Protein AF-A0AA39NN92-F1 (afdb_monomer_lite)

Radius of gyration: 25.13 Å; chains: 1; bounding box: 68×54×66 Å

Foldseek 3Di:
DCLVVQQPVPDLAGDLVCVVVVLVVLVVVQVVDALVVVVVCLVVLVRSLSVNLVVLLVCLPPPNLNNLQNLVVLLVVLCVQQVVFADPDPDDDHSVLLVCQVPPDDPPPVDPLVRLLVVLVPDDQVVLVVQLSNHLSSVVSSLLPHVQEAEDETDLCSCVRLDDPVSLSSLQSNLVSVLSSCLSVCSSSVNLASHQAYEYESHAADQEDSNQVSRPNHAEYYYHHDDDPPPPAREHDPPHAHALNHQEYAYERHEPEQHEVLNNCVNPLNHAYYHEYQYAPNARDPPDDPPDDLDDPVNVVVLCVVVVPPPPPPPDDDPPNARAHAAYADHHDQDDPPRPQQPADPLRDRVNLCQQQPPPDCDSSVCSRDPRSHDSDRHHHHAQHAYYHYEDDLSCLVVVLSVLLRRQQNYQEYAYAYEDPPPPPDPDDSDPVPSQAANCSNPRHNYYHYHYDPVCVVVVVVSVVSNDPPD

Secondary structure (DSSP, 8-state):
--GGGGB-TTT--B-GGGHHHHHHHHHHHHHHS-HHHHHHHHHHT-SHHHHHHHHHHHHHHHTTHHHHHHHHHHHHHHHHH-GGGS-TT--PPPHHHHS-----TT------HHHHHHHHHTS-HHHHHHHTTT-HHHHHHHHHHHSSEEEEE--TTHHHHH-SHHHHHHHHHHHHHHHHHHHHHHHHTT-GGG--EEEEESPPPPSS-TTTTT-TT--EEEEEPPPPTT--PEEPPTT-PPPTT--EEEEESEE-TT--HHHHTTT-TT--EEEEES-BS-S----SS-TTSPPPHHHHHHHHHHTT-----TTSS------B-SEEEEE--S--SSS------TT---HHHHHHS--SS--GGGGGG-BTTB----PPB-TT--EEEEEE-GGGHHHHHHHHHHHTTT-SEEEEEEPP------------TT----GGG-TT--EEEEE--TTTHHHHHHHHHT-----

Organism: NCBI:txid153914

Sequence (471 aa):
MVGVQLLNDGDGLFDAARYPAFLESISQFETDLSFPTLIESYTTGTHPYFQLQASILSLSTVNGECFYGCMMDIIKSFKEKYPCALLSHASLPSAGSLSSSPSLSHIHNGLPFEVLERIFRMCCRDTLLTSCFVCHDWCLATCAFTHSYICLRMNADWQYWVGGLSGKQHANLYAFAVECAVSYMSHKWGFASWVMGVTFECWPSTPAPFFFKVFERVCKVVYHGKSCHLHSYLVIGYPHILPTSVVSLCIVRCSLRAYSIECMLALCRNIHSITLHSIYYGHVVPQMAPLAQAFTAADIAEWLSRWRIKITSPCGALELYTPSIKRLSIHVPDYSYDINSTASDAQGTPPLLLQLFPESSPSPAALYYLWNDKAFPVRLCLSAMQDLKLFLSAHLRSVLLCVVMHVGQHITVLHLVFHTFSSAPTPAPYMRHTDTLLLSGFVSLLDLQIEAPPCDIESVMLGCATWCSIA

Structure (mmCIF, N/CA/C/O backbone):
data_AF-A0AA39NN92-F1
#
_entry.id   AF-A0AA39NN92-F1
#
loop_
_atom_site.group_PDB
_atom_site.id
_atom_site.type_symbol
_atom_site.label_atom_id
_atom_site.label_alt_id
_atom_site.label_comp_id
_atom_site.label_asym_id
_atom_site.label_entity_id
_atom_site.label_seq_id
_atom_site.pdbx_PDB_ins_code
_atom_site.Cartn_x
_atom_site.Cartn_y
_atom_site.Cartn_z
_atom_site.occupancy
_atom_site.B_iso_or_equiv
_atom_site.auth_seq_id
_atom_site.auth_comp_id
_atom_site.auth_asym_id
_atom_site.auth_atom_id
_atom_site.pdbx_PDB_model_num
ATOM 1 N N . MET A 1 1 ? -5.310 26.167 10.346 1.00 49.06 1 MET A N 1
ATOM 2 C CA . MET A 1 1 ? -6.311 25.321 11.041 1.00 49.06 1 MET A CA 1
ATOM 3 C C . MET A 1 1 ? -7.454 24.965 10.082 1.00 49.06 1 MET A C 1
ATOM 5 O O . MET A 1 1 ? -8.584 25.364 10.303 1.00 49.06 1 MET A O 1
ATOM 9 N N . VAL A 1 2 ? -7.173 24.240 8.992 1.00 50.34 2 VAL A N 1
ATOM 10 C CA . VAL A 1 2 ? -8.190 23.900 7.966 1.00 50.34 2 VAL A CA 1
ATOM 11 C C . VAL A 1 2 ? -8.760 22.484 8.166 1.00 50.34 2 VAL A C 1
ATOM 13 O O . VAL A 1 2 ? -9.913 22.239 7.839 1.00 50.34 2 VAL A O 1
ATOM 16 N N . GLY A 1 3 ? -8.016 21.565 8.802 1.00 47.78 3 GLY A N 1
ATOM 17 C CA . GLY A 1 3 ? -8.457 20.176 9.035 1.00 47.78 3 GLY A CA 1
ATOM 18 C C . GLY A 1 3 ? -9.656 20.021 9.982 1.00 47.78 3 GLY A C 1
ATOM 19 O O . GLY A 1 3 ? -10.459 19.114 9.798 1.00 47.78 3 GLY A O 1
ATOM 20 N N . VAL A 1 4 ? -9.826 20.947 10.933 1.00 51.78 4 VAL A N 1
ATOM 21 C CA . VAL A 1 4 ? -11.003 21.013 11.828 1.00 51.78 4 VAL A CA 1
ATOM 22 C C . VAL A 1 4 ? -12.247 21.527 11.073 1.00 51.78 4 VAL A C 1
ATOM 24 O O . VAL A 1 4 ? -13.367 21.222 11.441 1.00 51.78 4 VAL A O 1
ATOM 27 N N . GLN A 1 5 ? -12.034 22.207 9.938 1.00 62.31 5 GLN A N 1
ATOM 28 C CA . GLN A 1 5 ? -13.011 22.753 8.978 1.00 62.31 5 GLN A CA 1
ATOM 29 C C . GLN A 1 5 ? -14.036 21.759 8.401 1.00 62.31 5 GLN A C 1
ATOM 31 O O . GLN A 1 5 ? -15.140 22.122 7.981 1.00 62.31 5 GLN A O 1
ATOM 36 N N . LEU A 1 6 ? -13.601 20.503 8.240 1.00 64.38 6 LEU A N 1
ATOM 37 C CA . LEU A 1 6 ? -14.307 19.489 7.448 1.00 64.38 6 LEU A CA 1
ATOM 38 C C . LEU A 1 6 ? -15.497 18.864 8.172 1.00 64.38 6 LEU A C 1
ATOM 40 O O . LEU A 1 6 ? -16.450 18.434 7.526 1.00 64.38 6 LEU A O 1
ATOM 44 N N . LEU A 1 7 ? -15.409 18.785 9.492 1.00 64.25 7 LEU A N 1
ATOM 45 C CA . LEU A 1 7 ? -16.462 18.286 10.357 1.00 64.25 7 LEU A CA 1
ATOM 46 C C . LEU A 1 7 ? -17.079 19.529 10.988 1.00 64.25 7 LEU A C 1
ATOM 48 O O . LEU A 1 7 ? -16.365 20.280 11.643 1.00 64.25 7 LEU A O 1
ATOM 52 N N . ASN A 1 8 ? -18.364 19.800 10.749 1.00 60.81 8 ASN A N 1
ATOM 53 C CA . ASN A 1 8 ? -19.002 20.947 11.401 1.00 60.81 8 ASN A CA 1
ATOM 54 C C . ASN A 1 8 ? -18.850 20.815 12.924 1.00 60.81 8 ASN A C 1
ATOM 56 O O . ASN A 1 8 ? -19.106 19.732 13.459 1.00 60.81 8 ASN A O 1
ATOM 60 N N . ASP A 1 9 ? -18.426 21.904 13.577 1.00 58.59 9 ASP A N 1
ATOM 61 C CA . ASP A 1 9 ? -18.128 21.987 15.010 1.00 58.59 9 ASP A CA 1
ATOM 62 C C . ASP A 1 9 ? -19.302 21.442 15.852 1.00 58.59 9 ASP A C 1
ATOM 64 O O . ASP A 1 9 ? -20.235 22.167 16.185 1.00 58.59 9 ASP A O 1
ATOM 68 N N . GLY A 1 10 ? -19.267 20.145 16.177 1.00 59.09 10 GLY A N 1
ATOM 69 C CA . GLY A 1 10 ? -20.198 19.470 17.091 1.00 59.09 10 GLY A CA 1
ATOM 70 C C . GLY A 1 10 ? -21.185 18.471 16.470 1.00 59.09 10 GLY A C 1
ATOM 71 O O . GLY A 1 10 ? -21.490 17.474 17.120 1.00 59.09 10 GLY A O 1
ATOM 72 N N . ASP A 1 11 ? -21.631 18.660 15.225 1.00 64.38 11 ASP A N 1
ATOM 73 C CA . ASP A 1 11 ? -22.775 17.891 14.681 1.00 64.38 11 ASP A CA 1
ATOM 74 C C . ASP A 1 11 ? -22.378 16.633 13.886 1.00 64.38 11 ASP A C 1
ATOM 76 O O . ASP A 1 11 ? -23.231 15.836 13.486 1.00 64.38 11 ASP A O 1
ATOM 80 N N . GLY A 1 12 ? -21.082 16.448 13.610 1.00 67.06 12 GLY A N 1
ATOM 81 C CA . GLY A 1 12 ? -20.567 15.291 12.862 1.00 67.06 12 GLY A CA 1
ATOM 82 C C . GLY A 1 12 ? -20.985 15.248 11.384 1.00 67.06 12 GLY A C 1
ATOM 83 O O . GLY A 1 12 ? -20.759 14.243 10.714 1.00 67.06 12 GLY A O 1
ATOM 84 N N . LEU A 1 13 ? -21.583 16.320 10.860 1.00 76.88 13 LEU A N 1
ATOM 85 C CA . LEU A 1 13 ? -22.054 16.387 9.480 1.00 76.88 13 LEU A CA 1
ATOM 86 C C . LEU A 1 13 ? -20.870 16.610 8.528 1.00 76.88 13 LEU A C 1
ATOM 88 O O . LEU A 1 13 ? -20.109 17.568 8.694 1.00 76.88 13 LEU A O 1
ATOM 92 N N . PHE A 1 14 ? -20.719 15.727 7.539 1.00 81.12 14 PHE A N 1
ATOM 93 C CA . PHE A 1 14 ? -19.685 15.835 6.511 1.00 81.12 14 PHE A CA 1
ATOM 94 C C . PHE A 1 14 ? -20.268 16.403 5.216 1.00 81.12 14 PHE A C 1
ATOM 96 O O . PHE A 1 14 ? -21.215 15.853 4.657 1.00 81.12 14 PHE A O 1
ATOM 103 N N . ASP A 1 15 ? -19.661 17.475 4.712 1.00 80.12 15 ASP A N 1
ATOM 104 C CA . ASP A 1 15 ? -20.030 18.089 3.440 1.00 80.12 15 ASP A CA 1
ATOM 105 C C . ASP A 1 15 ? -19.076 17.636 2.326 1.00 80.12 15 ASP A C 1
ATOM 107 O O . ASP A 1 15 ? -17.914 18.048 2.261 1.00 80.12 15 ASP A O 1
ATOM 111 N N . ALA A 1 16 ? -19.583 16.803 1.412 1.00 79.75 16 ALA A N 1
ATOM 112 C CA . ALA A 1 16 ? -18.829 16.313 0.261 1.00 79.75 16 ALA A CA 1
ATOM 113 C C . ALA A 1 16 ? -18.278 17.443 -0.628 1.00 79.75 16 ALA A C 1
ATOM 115 O O . ALA A 1 16 ? -17.234 17.260 -1.258 1.00 79.75 16 ALA A O 1
ATOM 116 N N . ALA A 1 17 ? -18.920 18.617 -0.653 1.00 83.62 17 ALA A N 1
ATOM 117 C CA . ALA A 1 17 ? -18.439 19.770 -1.409 1.00 83.62 17 ALA A CA 1
ATOM 118 C C . ALA A 1 17 ? -17.145 20.369 -0.829 1.00 83.62 17 ALA A C 1
ATOM 120 O O . ALA A 1 17 ? -16.405 21.034 -1.552 1.00 83.62 17 ALA A O 1
ATOM 121 N N . ARG A 1 18 ? -16.827 20.105 0.448 1.00 83.25 18 ARG A N 1
ATOM 122 C CA . ARG A 1 18 ? -15.589 20.569 1.101 1.00 83.25 18 ARG A CA 1
ATOM 123 C C . ARG A 1 18 ? -14.392 19.653 0.861 1.00 83.25 18 ARG A C 1
ATOM 125 O O . ARG A 1 18 ? -13.257 20.067 1.090 1.00 83.25 18 ARG A O 1
ATOM 132 N N . TYR A 1 19 ? -14.615 18.428 0.382 1.00 84.31 19 TYR A N 1
ATOM 133 C CA . TYR A 1 19 ? -13.536 17.468 0.139 1.00 84.31 19 TYR A CA 1
ATOM 134 C C . TYR A 1 19 ? -12.464 17.984 -0.844 1.00 84.31 19 TYR A C 1
ATOM 136 O O . TYR A 1 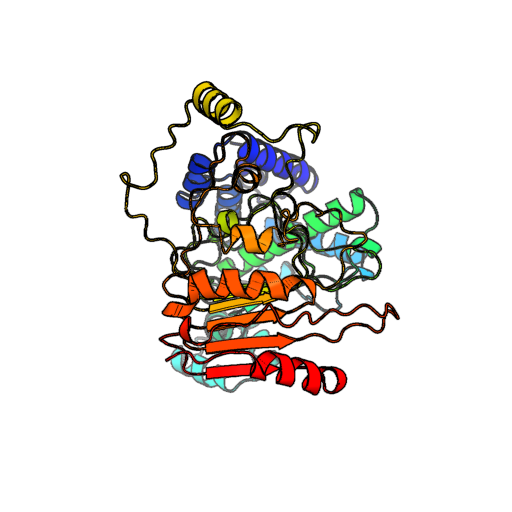19 ? -11.283 17.885 -0.510 1.00 84.31 19 TYR A O 1
ATOM 144 N N . PRO A 1 20 ? -12.807 18.594 -2.001 1.00 84.88 20 PRO A N 1
ATOM 145 C CA . PRO A 1 20 ? -11.801 19.166 -2.898 1.00 84.88 20 PRO A CA 1
ATOM 146 C C . PRO A 1 20 ? -10.953 20.258 -2.235 1.00 84.88 20 PRO A C 1
ATOM 148 O O . PRO A 1 20 ? -9.733 20.224 -2.354 1.00 84.88 20 PRO A O 1
ATOM 151 N N . ALA A 1 21 ? -11.579 21.170 -1.482 1.00 86.25 21 ALA A N 1
ATOM 152 C CA . ALA A 1 21 ? -10.875 22.237 -0.767 1.00 86.25 21 ALA A CA 1
ATOM 153 C C . ALA A 1 21 ? -9.929 21.682 0.313 1.00 86.25 21 ALA A C 1
ATOM 155 O O . ALA A 1 21 ? -8.838 22.206 0.531 1.00 86.25 21 ALA A O 1
ATOM 156 N N . PHE A 1 22 ? -10.311 20.586 0.972 1.00 85.81 22 PHE A N 1
ATOM 157 C CA . PHE A 1 22 ? -9.426 19.894 1.904 1.00 85.81 22 PHE A CA 1
ATOM 158 C C . PHE A 1 22 ? -8.219 19.256 1.214 1.00 85.81 22 PHE A C 1
ATOM 160 O O . PHE A 1 22 ? -7.100 19.404 1.703 1.00 85.81 22 PHE A O 1
ATOM 167 N N . LEU A 1 23 ? -8.424 18.571 0.084 1.00 85.25 23 LEU A N 1
ATOM 168 C CA . LEU A 1 23 ? -7.316 18.010 -0.691 1.00 85.25 23 LEU A CA 1
ATOM 169 C C . LEU A 1 23 ? -6.362 19.103 -1.180 1.00 85.25 23 LEU A C 1
ATOM 171 O O . LEU A 1 23 ? -5.149 18.923 -1.113 1.00 85.25 23 LEU A O 1
ATOM 175 N N . GLU A 1 24 ? -6.899 20.236 -1.630 1.00 86.19 24 GLU A N 1
ATOM 176 C CA . GLU A 1 24 ? -6.107 21.401 -2.024 1.00 86.19 24 GLU A CA 1
ATOM 177 C C . GLU A 1 24 ? -5.302 21.951 -0.841 1.00 86.19 24 GLU A C 1
ATOM 179 O O . GLU A 1 24 ? -4.100 22.169 -0.968 1.00 86.19 24 GLU A O 1
ATOM 184 N N . SER A 1 25 ? -5.915 22.067 0.342 1.00 86.75 25 SER A N 1
ATOM 185 C CA . SER A 1 25 ? -5.213 22.492 1.558 1.00 86.75 25 SER A CA 1
ATOM 186 C C . SER A 1 25 ? -4.107 21.522 1.986 1.00 86.75 25 SER A C 1
ATOM 188 O O . SER A 1 25 ? -3.080 21.987 2.480 1.00 86.75 25 SER A O 1
ATOM 190 N N . ILE A 1 26 ? -4.298 20.205 1.835 1.00 87.00 26 ILE A N 1
ATOM 191 C CA . ILE A 1 26 ? -3.236 19.217 2.083 1.00 87.00 26 ILE A CA 1
ATOM 192 C C . ILE A 1 26 ? -2.112 19.406 1.072 1.00 87.00 26 ILE A C 1
ATOM 194 O O . ILE A 1 26 ? -0.960 19.535 1.473 1.00 87.00 26 ILE A O 1
ATOM 198 N N . SER A 1 27 ? -2.450 19.474 -0.217 1.00 84.31 27 SER A N 1
ATOM 199 C CA . SER A 1 27 ? -1.458 19.647 -1.274 1.00 84.31 27 SER A CA 1
ATOM 200 C C . SER A 1 27 ? -0.635 20.912 -1.051 1.00 84.31 27 SER A C 1
ATOM 202 O O . SER A 1 27 ? 0.581 20.863 -1.189 1.00 84.31 27 SER A O 1
ATOM 204 N N . GLN A 1 28 ? -1.275 22.022 -0.672 1.00 85.06 28 GLN A N 1
ATOM 205 C CA . GLN A 1 28 ? -0.596 23.278 -0.367 1.00 85.06 28 GLN A CA 1
ATOM 206 C C . GLN A 1 28 ? 0.326 23.143 0.854 1.00 85.06 28 GLN A C 1
ATOM 208 O O . GLN A 1 28 ? 1.486 23.543 0.809 1.00 85.06 28 GLN A O 1
ATOM 213 N N . PHE A 1 29 ? -0.155 22.513 1.930 1.00 86.62 29 PHE A N 1
ATOM 214 C CA . PHE A 1 29 ? 0.660 22.241 3.114 1.00 86.62 29 PHE A CA 1
ATOM 215 C C . PHE A 1 29 ? 1.912 21.415 2.768 1.00 86.62 29 PHE A C 1
ATOM 217 O O . PHE A 1 29 ? 3.012 21.730 3.211 1.00 86.62 29 PHE A O 1
ATOM 224 N N . GLU A 1 30 ? 1.775 20.381 1.941 1.00 82.25 30 GLU A N 1
ATOM 225 C CA . GLU A 1 30 ? 2.878 19.500 1.537 1.00 82.25 30 GLU A CA 1
ATOM 226 C C . GLU A 1 30 ? 3.852 20.159 0.542 1.00 82.25 30 GLU A C 1
ATOM 228 O O . GLU A 1 30 ? 5.046 19.825 0.517 1.00 82.25 30 GLU A O 1
ATOM 233 N N . THR A 1 31 ? 3.372 21.098 -0.281 1.00 80.19 31 THR A N 1
ATOM 234 C CA . THR A 1 31 ? 4.230 21.887 -1.177 1.00 80.19 31 THR A CA 1
ATOM 235 C C . THR A 1 31 ? 5.023 22.948 -0.431 1.00 80.19 31 THR A C 1
ATOM 237 O O . THR A 1 31 ? 6.182 23.167 -0.777 1.00 80.19 31 THR A O 1
ATOM 240 N N . ASP A 1 32 ? 4.434 23.554 0.602 1.00 81.19 32 ASP A N 1
ATOM 241 C CA . ASP A 1 32 ? 5.046 24.648 1.362 1.00 81.19 32 ASP A CA 1
ATOM 242 C C . ASP A 1 32 ? 6.120 24.152 2.347 1.00 81.19 32 ASP A C 1
ATOM 244 O O . ASP A 1 32 ? 7.002 24.911 2.754 1.00 81.19 32 ASP A O 1
ATOM 248 N N . LEU A 1 33 ? 6.073 22.872 2.735 1.00 74.06 33 LEU A N 1
ATOM 249 C CA . LEU A 1 33 ? 7.035 22.283 3.661 1.00 74.06 33 LEU A CA 1
ATOM 250 C C . LEU A 1 33 ? 8.271 21.692 2.971 1.00 74.06 33 LEU A C 1
ATOM 252 O O . LEU A 1 33 ? 8.202 20.949 1.984 1.00 74.06 33 LEU A O 1
ATOM 256 N N . SER A 1 34 ? 9.425 21.931 3.599 1.00 75.31 34 SER A N 1
ATOM 257 C CA . SER A 1 34 ? 10.638 21.153 3.342 1.00 75.31 34 SER A CA 1
ATOM 258 C C . SER A 1 34 ? 10.420 19.680 3.712 1.00 75.31 34 SER A C 1
ATOM 260 O O . SER A 1 34 ? 9.610 19.357 4.586 1.00 75.31 34 SER A O 1
ATOM 262 N N . PHE A 1 35 ? 11.162 18.763 3.083 1.00 70.94 35 PHE A N 1
ATOM 263 C CA . PHE A 1 35 ? 11.020 17.332 3.373 1.00 70.94 35 PHE A CA 1
ATOM 264 C C . PHE A 1 35 ? 11.295 16.972 4.851 1.00 70.94 35 PHE A C 1
ATOM 266 O O . PHE A 1 35 ? 10.488 16.239 5.423 1.00 70.94 35 PHE A O 1
ATOM 273 N N . PRO A 1 36 ? 12.338 17.506 5.525 1.00 74.69 36 PRO A N 1
ATOM 274 C CA . PRO A 1 36 ? 12.530 17.280 6.960 1.00 74.69 36 PRO A CA 1
ATOM 275 C C . PRO A 1 36 ? 11.333 17.718 7.813 1.00 74.69 36 PRO A C 1
ATOM 277 O O . PRO A 1 36 ? 10.887 16.959 8.671 1.00 74.69 36 PRO A O 1
ATOM 280 N N . THR A 1 37 ? 10.765 18.898 7.541 1.00 77.81 37 THR A N 1
ATOM 281 C CA . THR A 1 37 ? 9.592 19.406 8.273 1.00 77.81 37 THR A CA 1
ATOM 282 C C . THR A 1 37 ? 8.350 18.558 8.005 1.00 77.81 37 THR A C 1
ATOM 284 O O . THR A 1 37 ? 7.563 18.294 8.913 1.00 77.81 37 THR A O 1
ATOM 287 N N . LEU A 1 38 ? 8.186 18.068 6.774 1.00 80.12 38 LEU A N 1
ATOM 288 C CA . LEU A 1 38 ? 7.119 17.134 6.430 1.00 80.12 38 LEU A CA 1
ATOM 289 C C . LEU A 1 38 ? 7.247 15.828 7.233 1.00 80.12 38 LEU A C 1
ATOM 291 O O . LEU A 1 38 ? 6.277 15.394 7.852 1.00 80.12 38 LEU A O 1
ATOM 295 N N . ILE A 1 39 ? 8.441 15.234 7.297 1.00 79.94 39 ILE A N 1
ATOM 296 C CA . ILE A 1 39 ? 8.711 14.011 8.071 1.00 79.94 39 ILE A CA 1
ATOM 297 C C . ILE A 1 39 ? 8.475 14.221 9.572 1.00 79.94 39 ILE A C 1
ATOM 299 O O . ILE A 1 39 ? 7.876 13.369 10.240 1.00 79.94 39 ILE A O 1
ATOM 303 N N . GLU A 1 40 ? 8.898 15.364 10.109 1.00 82.31 40 GLU A N 1
ATOM 304 C CA . GLU A 1 40 ? 8.603 15.754 11.486 1.00 82.31 40 GLU A CA 1
ATOM 305 C C . GLU A 1 40 ? 7.090 15.856 11.719 1.00 82.31 40 GLU A C 1
ATOM 307 O O . GLU A 1 40 ? 6.585 15.324 12.712 1.00 82.31 40 GLU A O 1
ATOM 312 N N . SER A 1 41 ? 6.336 16.438 10.778 1.00 87.00 41 SER A N 1
ATOM 313 C CA . SER A 1 41 ? 4.876 16.543 10.884 1.00 87.00 41 SER A CA 1
ATOM 314 C C . SER A 1 41 ? 4.181 15.177 10.900 1.00 87.00 41 SER A C 1
ATOM 316 O O . SER A 1 41 ? 3.204 14.977 11.629 1.00 87.00 41 SER A O 1
ATOM 318 N N . TYR A 1 42 ? 4.723 14.201 10.164 1.00 87.44 42 TYR A N 1
ATOM 319 C CA . TYR A 1 42 ? 4.239 12.822 10.177 1.00 87.44 42 TYR A CA 1
ATOM 320 C C . TYR A 1 42 ? 4.533 12.121 11.502 1.00 87.44 42 TYR A C 1
ATOM 322 O O . TYR A 1 42 ? 3.662 11.477 12.095 1.00 87.44 42 TYR A O 1
ATOM 330 N N . THR A 1 43 ? 5.753 12.296 12.001 1.00 86.50 43 THR A N 1
ATOM 331 C CA . THR A 1 43 ? 6.200 11.709 13.266 1.00 86.50 43 THR A CA 1
ATOM 332 C C . THR A 1 43 ? 5.375 12.247 14.437 1.00 86.50 43 THR A C 1
ATOM 334 O O . THR A 1 43 ? 4.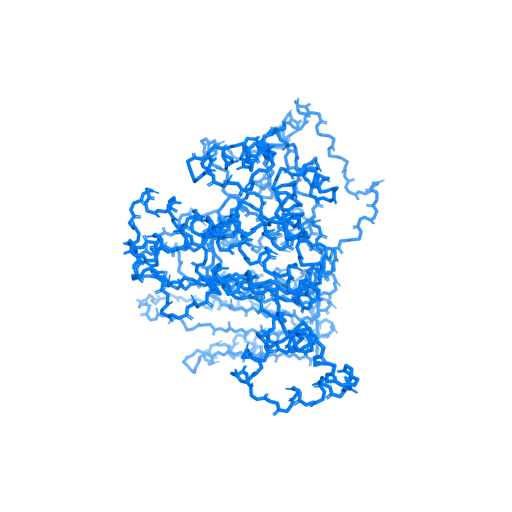796 11.472 15.202 1.00 86.50 43 THR A O 1
ATOM 337 N N . THR A 1 44 ? 5.245 13.572 14.521 1.00 88.62 44 THR A N 1
ATOM 338 C CA . THR A 1 44 ? 4.504 14.280 15.578 1.00 88.62 44 THR A CA 1
ATOM 339 C C . THR A 1 44 ? 2.985 14.174 15.434 1.00 88.62 44 THR A C 1
ATOM 341 O O . THR A 1 44 ? 2.265 14.466 16.382 1.00 88.62 44 THR A O 1
ATOM 344 N N . GLY A 1 45 ? 2.478 13.739 14.274 1.00 88.50 45 GLY A N 1
ATOM 345 C CA . GLY A 1 45 ? 1.041 13.682 13.995 1.00 88.50 45 GLY A CA 1
ATOM 346 C C . GLY A 1 45 ? 0.403 15.054 13.754 1.00 88.50 45 GLY A C 1
ATOM 347 O O . GLY A 1 45 ? -0.818 15.169 13.792 1.00 88.50 45 GLY A O 1
ATOM 348 N N . THR A 1 46 ? 1.202 16.095 13.505 1.00 90.00 46 THR A N 1
ATOM 349 C CA . THR A 1 46 ? 0.708 17.460 13.261 1.00 90.00 46 THR A CA 1
ATOM 350 C C . THR A 1 46 ? 0.209 17.674 11.833 1.00 90.00 46 THR A C 1
ATOM 352 O O . THR A 1 46 ? -0.483 18.662 11.586 1.00 90.00 46 THR A O 1
ATOM 355 N N . HIS A 1 47 ? 0.495 16.746 10.910 1.00 89.75 47 HIS A N 1
ATOM 356 C CA . HIS A 1 47 ? -0.021 16.779 9.541 1.00 89.75 47 HIS A CA 1
ATOM 357 C C . HIS A 1 47 ? -1.562 16.921 9.517 1.00 89.75 47 HIS A C 1
ATOM 359 O O . HIS A 1 47 ? -2.243 16.184 10.242 1.00 89.75 47 HIS A O 1
ATOM 365 N N . PRO A 1 48 ? -2.152 17.790 8.667 1.00 89.88 48 PRO A N 1
ATOM 366 C CA . PRO A 1 48 ? -3.600 18.036 8.6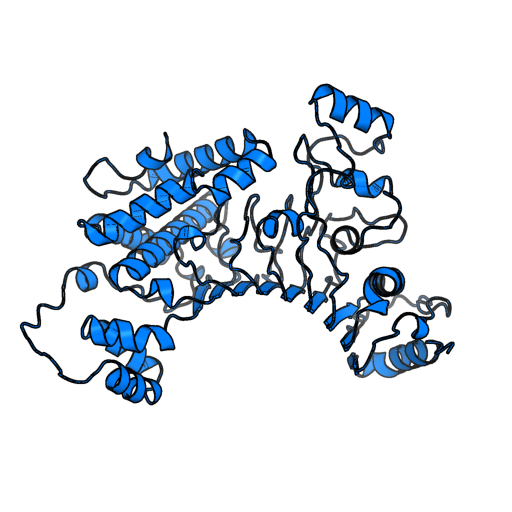41 1.00 89.88 48 PRO A CA 1
ATOM 367 C C . PRO A 1 48 ? -4.447 16.771 8.462 1.00 89.88 48 PRO A C 1
ATOM 369 O O . PRO A 1 48 ? -5.513 16.638 9.060 1.00 89.88 48 PRO A O 1
ATOM 372 N N . TYR A 1 49 ? -3.948 15.807 7.687 1.00 89.31 49 TYR A N 1
ATOM 373 C CA . TYR A 1 49 ? -4.621 14.522 7.503 1.00 89.31 49 TYR A CA 1
ATOM 374 C C . TYR A 1 49 ? -4.710 13.699 8.802 1.00 89.31 49 TYR A C 1
ATOM 376 O O . TYR A 1 49 ? -5.726 13.057 9.054 1.00 89.31 49 TYR A O 1
ATOM 384 N N . PHE A 1 50 ? -3.699 13.750 9.675 1.00 90.56 50 PHE A N 1
ATOM 385 C CA . PHE A 1 50 ? -3.731 13.041 10.962 1.00 90.56 50 PHE A CA 1
ATOM 386 C C . PHE A 1 50 ? -4.622 13.740 11.990 1.00 90.56 50 PHE A C 1
ATOM 388 O O . PHE A 1 50 ? -5.249 13.067 12.804 1.00 90.56 50 PHE A O 1
ATOM 395 N N . GLN A 1 51 ? -4.762 15.065 11.906 1.00 89.81 51 GLN A N 1
ATOM 396 C CA . GLN A 1 51 ? -5.757 15.800 12.695 1.00 89.81 51 GLN A CA 1
ATOM 397 C C . GLN A 1 51 ? -7.186 15.389 12.313 1.00 89.81 51 GLN A C 1
ATOM 399 O O . GLN A 1 51 ? -8.027 15.169 13.188 1.00 89.81 51 GLN A O 1
ATOM 404 N N . LEU A 1 52 ? -7.451 15.220 11.012 1.00 88.62 52 LEU A N 1
ATOM 405 C CA . LEU A 1 52 ? -8.718 14.671 10.533 1.00 88.62 52 LEU A CA 1
ATOM 406 C C . LEU A 1 52 ? -8.935 13.247 11.068 1.00 88.62 52 LEU A C 1
ATOM 408 O O . LEU A 1 52 ? -10.001 12.967 11.609 1.00 88.62 52 LEU A O 1
ATOM 412 N N . GLN A 1 53 ? -7.934 12.364 10.974 1.00 90.38 53 GLN A N 1
ATOM 413 C CA . GLN A 1 53 ? -8.038 11.005 11.523 1.00 90.38 53 GLN A CA 1
ATOM 414 C C . GLN A 1 53 ? -8.364 11.018 13.017 1.00 90.38 53 GLN A C 1
ATOM 416 O O . GLN A 1 53 ? -9.291 10.334 13.437 1.00 90.38 53 GLN A O 1
ATOM 421 N N . ALA A 1 54 ? -7.661 11.825 13.814 1.00 90.62 54 ALA A N 1
ATOM 422 C CA . ALA A 1 54 ? -7.934 11.960 15.242 1.00 90.62 54 ALA A CA 1
ATOM 423 C C . ALA A 1 54 ? -9.380 12.413 15.515 1.00 90.62 54 ALA A C 1
ATOM 425 O O . ALA A 1 54 ? -10.020 11.905 16.434 1.00 90.62 54 ALA A O 1
ATOM 426 N N . SER A 1 55 ? -9.915 13.306 14.678 1.00 89.56 55 SER A N 1
ATOM 427 C CA . SER A 1 55 ? -11.305 13.772 14.768 1.00 89.56 55 SER A CA 1
ATOM 428 C C . SER A 1 55 ? -12.314 12.677 14.395 1.00 89.56 55 SER A C 1
ATOM 430 O O . SER A 1 55 ? -13.342 12.525 15.043 1.00 89.56 55 SER A O 1
ATOM 432 N N . ILE A 1 56 ? -12.017 11.852 13.389 1.00 89.94 56 ILE A N 1
ATOM 433 C CA . ILE A 1 56 ? -12.852 10.691 13.034 1.00 89.94 56 ILE A CA 1
ATOM 434 C C . ILE A 1 56 ? -12.860 9.663 14.172 1.00 89.94 56 ILE A C 1
ATOM 436 O O . ILE A 1 56 ? -13.907 9.108 14.512 1.00 89.94 56 ILE A O 1
ATOM 440 N N . LEU A 1 57 ? -11.698 9.415 14.780 1.00 90.62 57 LEU A N 1
ATOM 441 C CA . LEU A 1 57 ? -11.575 8.495 15.906 1.00 90.62 57 LEU A CA 1
ATOM 442 C C . LEU A 1 57 ? -12.340 9.010 17.132 1.00 90.62 57 LEU A C 1
ATOM 444 O O . LEU A 1 57 ? -13.054 8.229 17.757 1.00 90.62 57 LEU A O 1
ATOM 448 N N . SER A 1 58 ? -12.287 10.308 17.444 1.00 89.31 58 SER A N 1
ATOM 449 C CA . SER A 1 58 ? -13.065 10.875 18.555 1.00 89.31 58 SER A CA 1
ATOM 450 C C . SER A 1 58 ? -14.579 10.814 18.311 1.00 89.31 58 SER A C 1
ATOM 452 O O . SER A 1 58 ? -15.343 10.548 19.237 1.00 89.31 58 SER A O 1
ATOM 454 N N . LEU A 1 59 ? -15.039 10.951 17.063 1.00 87.12 59 LEU A N 1
ATOM 455 C CA . LEU A 1 59 ? -16.456 10.779 16.724 1.00 87.12 59 LEU A CA 1
ATOM 456 C C . LEU A 1 59 ? -16.974 9.367 17.036 1.00 87.12 59 LEU A C 1
ATOM 458 O O . LEU A 1 59 ? -18.148 9.202 17.378 1.00 87.12 59 LEU A O 1
ATOM 462 N N . SER A 1 60 ? -16.125 8.340 16.968 1.00 83.12 60 SER A N 1
ATOM 463 C CA . SER A 1 60 ? -16.536 6.965 17.285 1.00 83.12 60 SER A CA 1
ATOM 464 C C . SER A 1 60 ? -16.953 6.762 18.747 1.00 83.12 60 SER A C 1
ATOM 466 O O . SER A 1 60 ? -17.747 5.861 19.031 1.00 83.12 60 SER A O 1
ATOM 468 N N . THR A 1 61 ? -16.515 7.637 19.659 1.00 80.56 61 THR A N 1
ATOM 469 C CA . THR A 1 61 ? -16.836 7.556 21.090 1.00 80.56 61 THR A CA 1
ATOM 470 C C . THR A 1 61 ? -17.979 8.480 21.520 1.00 80.56 61 THR A C 1
ATOM 472 O O . THR A 1 61 ? -18.669 8.146 22.480 1.00 80.56 61 THR A O 1
ATOM 475 N N . VAL A 1 62 ? -18.221 9.602 20.823 1.00 75.88 62 VAL A N 1
ATOM 476 C CA . VAL A 1 62 ? -19.103 10.681 21.330 1.00 75.88 62 VAL A CA 1
ATOM 477 C C . VAL A 1 62 ? -20.483 10.780 20.661 1.00 75.88 62 VAL A C 1
ATOM 479 O O . VAL A 1 62 ? -21.361 11.335 21.307 1.00 75.88 62 VAL A O 1
ATOM 482 N N . ASN A 1 63 ? -20.689 10.246 19.440 1.00 71.62 63 ASN A N 1
ATOM 483 C CA . ASN A 1 63 ? -21.975 10.076 18.696 1.00 71.62 63 ASN A CA 1
ATOM 484 C C . ASN A 1 63 ? -21.773 10.253 17.169 1.00 71.62 63 ASN A C 1
ATOM 486 O O . ASN A 1 63 ? -22.440 11.043 16.506 1.00 71.62 63 ASN A O 1
ATOM 490 N N . GLY A 1 64 ? -20.809 9.544 16.581 1.00 81.94 64 GLY A N 1
ATOM 491 C CA . GLY A 1 64 ? -20.472 9.681 15.158 1.00 81.94 64 GLY A CA 1
ATOM 492 C C . GLY A 1 64 ? -21.364 8.906 14.184 1.00 81.94 64 GLY A C 1
ATOM 493 O O . GLY A 1 64 ? -20.935 8.658 13.062 1.00 81.94 64 GLY A O 1
ATOM 494 N N . GLU A 1 65 ? -22.576 8.510 14.582 1.00 85.81 65 GLU A N 1
ATOM 495 C CA . GLU A 1 65 ? -23.511 7.791 13.699 1.00 85.81 65 GLU A CA 1
ATOM 496 C C . GLU A 1 65 ? -23.949 8.665 12.514 1.00 85.81 65 GLU A C 1
ATOM 498 O O . GLU A 1 65 ? -24.059 8.177 11.392 1.00 85.81 65 GLU A O 1
ATOM 503 N N . CYS A 1 66 ? -24.127 9.974 12.740 1.00 86.62 66 CYS A N 1
ATOM 504 C CA . CYS A 1 66 ? -24.409 10.947 11.680 1.00 86.62 66 CYS A CA 1
ATOM 505 C C . CYS A 1 66 ? -23.265 10.988 10.654 1.00 86.62 66 CYS A C 1
ATOM 507 O O . CYS A 1 66 ? -23.491 10.801 9.460 1.00 86.62 66 CYS A O 1
ATOM 509 N N . PHE A 1 67 ? -22.024 11.122 11.136 1.00 88.88 67 PHE A N 1
ATOM 510 C CA . PHE A 1 67 ? -20.824 11.090 10.299 1.00 88.88 67 PHE A CA 1
ATOM 511 C C . PHE A 1 67 ? -20.732 9.798 9.482 1.00 88.88 67 PHE A C 1
ATOM 513 O O . PHE A 1 67 ? -20.536 9.840 8.265 1.00 88.88 67 PHE A O 1
ATOM 520 N N . TYR A 1 68 ? -20.901 8.648 10.139 1.00 90.31 68 TYR A N 1
ATOM 521 C CA . TYR A 1 68 ? -20.876 7.357 9.467 1.00 90.31 68 TYR A CA 1
ATOM 522 C C . TYR A 1 68 ? -21.991 7.247 8.419 1.00 90.31 68 TYR A C 1
ATOM 524 O O . TYR A 1 68 ? -21.735 6.802 7.302 1.00 90.31 68 TYR A O 1
ATOM 532 N N . GLY A 1 69 ? -23.201 7.716 8.739 1.00 89.81 69 GLY A N 1
ATOM 533 C CA . GLY A 1 69 ? -24.313 7.837 7.798 1.00 89.81 69 GLY A CA 1
ATOM 534 C C . GLY A 1 69 ? -23.926 8.627 6.548 1.00 89.81 69 GLY A C 1
ATOM 535 O O . GLY A 1 69 ? -24.067 8.110 5.442 1.00 89.81 69 GLY A O 1
ATOM 536 N N . CYS A 1 70 ? -23.318 9.808 6.707 1.00 91.06 70 CYS A N 1
ATOM 537 C CA . CYS A 1 70 ? -22.836 10.611 5.580 1.00 91.06 70 CYS A CA 1
ATOM 538 C C . CYS A 1 70 ? -21.800 9.865 4.719 1.00 91.06 70 CYS A C 1
ATOM 540 O O . CYS A 1 70 ? -21.859 9.928 3.489 1.00 91.06 70 CYS A O 1
ATOM 542 N N . MET A 1 71 ? -20.859 9.137 5.334 1.00 93.44 71 MET A N 1
ATOM 543 C CA . MET A 1 71 ? -19.894 8.316 4.584 1.00 93.44 71 MET A CA 1
ATOM 544 C C . MET A 1 71 ? -20.610 7.230 3.774 1.00 93.44 71 MET A C 1
ATOM 546 O O . MET A 1 71 ? -20.313 7.028 2.594 1.00 93.44 71 MET A O 1
ATOM 550 N N . MET A 1 72 ? -21.583 6.555 4.389 1.00 92.12 72 MET A N 1
ATOM 551 C CA . MET A 1 72 ? -22.374 5.509 3.745 1.00 92.12 72 MET A CA 1
ATOM 552 C C . MET A 1 72 ? -23.230 6.043 2.593 1.00 92.12 72 MET A C 1
ATOM 554 O O . MET A 1 72 ? -23.345 5.363 1.572 1.00 92.12 72 MET A O 1
ATOM 558 N N . ASP A 1 73 ? -23.755 7.263 2.701 1.00 91.94 73 ASP A N 1
ATOM 559 C CA . ASP A 1 73 ? -24.496 7.926 1.626 1.00 91.94 73 ASP A CA 1
ATOM 560 C C . ASP A 1 73 ? -23.599 8.242 0.422 1.00 91.94 73 ASP A C 1
ATOM 562 O O . ASP A 1 73 ? -23.979 7.974 -0.720 1.00 91.94 73 ASP A O 1
ATOM 566 N N . ILE A 1 74 ? -22.369 8.720 0.653 1.00 93.50 74 ILE A N 1
ATOM 567 C CA . ILE A 1 74 ? -21.371 8.927 -0.412 1.00 93.50 74 ILE A CA 1
ATOM 568 C C . ILE A 1 74 ? -21.036 7.597 -1.097 1.00 93.50 74 ILE A C 1
ATOM 570 O O . ILE A 1 74 ? -21.037 7.501 -2.328 1.00 93.50 74 ILE A O 1
ATOM 574 N N . ILE A 1 75 ? -20.784 6.554 -0.302 1.00 93.81 75 ILE A N 1
ATOM 575 C CA . ILE A 1 75 ? -20.490 5.202 -0.788 1.00 93.81 75 ILE A CA 1
ATOM 576 C C . ILE A 1 75 ? -21.640 4.669 -1.648 1.00 93.81 75 ILE A C 1
ATOM 578 O O . ILE A 1 75 ? -21.404 4.109 -2.723 1.00 93.81 75 ILE A O 1
ATOM 582 N N . LYS A 1 76 ? -22.882 4.839 -1.188 1.00 92.38 76 LYS A N 1
ATOM 583 C CA . LYS A 1 76 ? -24.093 4.414 -1.893 1.00 92.38 76 LYS A CA 1
ATOM 584 C C . LYS A 1 76 ? -24.283 5.186 -3.198 1.00 92.38 76 LYS A C 1
ATOM 586 O O . LYS A 1 76 ? -24.467 4.560 -4.236 1.00 92.38 76 LYS A O 1
ATOM 591 N N . SER A 1 77 ? -24.146 6.510 -3.167 1.00 93.94 77 SER A N 1
ATOM 592 C CA . SER A 1 77 ? -24.246 7.366 -4.354 1.00 93.94 77 SER A CA 1
ATOM 593 C C . SER A 1 77 ? -23.227 6.973 -5.431 1.00 93.94 77 SER A C 1
ATOM 595 O O . SER A 1 77 ? -23.573 6.824 -6.605 1.00 93.94 77 SER A O 1
ATOM 597 N N . PHE A 1 78 ? -21.975 6.696 -5.042 1.00 94.31 78 PHE A N 1
ATOM 598 C CA . PHE A 1 78 ? -20.962 6.208 -5.981 1.00 94.31 78 PHE A CA 1
ATOM 599 C C . PHE A 1 78 ? -21.313 4.825 -6.550 1.00 94.31 78 PHE A C 1
ATOM 601 O O . PHE A 1 78 ? -21.188 4.617 -7.757 1.00 94.31 78 PHE A O 1
ATOM 608 N N . LYS A 1 79 ? -21.785 3.893 -5.707 1.00 93.44 79 LYS A N 1
ATOM 609 C CA . LYS A 1 79 ? -22.241 2.551 -6.119 1.00 93.44 79 LYS A CA 1
ATOM 610 C C . LYS A 1 79 ? -23.366 2.612 -7.152 1.00 93.44 79 LYS A C 1
ATOM 612 O O . LYS A 1 79 ? -23.323 1.876 -8.132 1.00 93.44 79 LYS A O 1
ATOM 617 N N . GLU A 1 80 ? -24.349 3.481 -6.937 1.00 93.69 80 GLU A N 1
ATOM 618 C CA . GLU A 1 80 ? -25.490 3.670 -7.839 1.00 93.69 80 GLU A CA 1
ATOM 619 C C . GLU A 1 80 ? -25.066 4.308 -9.166 1.00 93.69 80 GLU A C 1
ATOM 621 O O . GLU A 1 80 ? -25.539 3.908 -10.229 1.00 93.69 80 GLU A O 1
ATOM 626 N N . LYS A 1 81 ? -24.134 5.266 -9.119 1.00 95.56 81 LYS A N 1
ATOM 627 C CA . LYS A 1 81 ? -23.659 5.989 -10.303 1.00 95.56 81 LYS A CA 1
ATOM 628 C C . LYS A 1 81 ? -22.668 5.190 -11.154 1.00 95.56 81 LYS A C 1
ATOM 630 O O . LYS A 1 81 ? -22.695 5.304 -12.377 1.00 95.56 81 LYS A O 1
ATOM 635 N N . TYR A 1 82 ? -21.795 4.397 -10.530 1.00 94.44 82 TYR A N 1
ATOM 636 C CA . TYR A 1 82 ? -20.715 3.658 -11.194 1.00 94.44 82 TYR A CA 1
ATOM 637 C C . TYR A 1 82 ? -20.665 2.177 -10.776 1.00 94.44 82 TYR A C 1
ATOM 639 O O . TYR A 1 82 ? -19.627 1.700 -10.308 1.00 94.44 82 TYR A O 1
ATOM 647 N N . PRO A 1 83 ? -21.742 1.396 -10.970 1.00 92.69 83 PRO A N 1
ATOM 648 C CA . PRO A 1 83 ? -21.802 0.013 -10.493 1.00 92.69 83 PRO A CA 1
ATOM 649 C C . PRO A 1 83 ? -20.697 -0.877 -11.087 1.00 92.69 83 PRO A C 1
ATOM 651 O O . PRO A 1 83 ? -20.153 -1.728 -10.390 1.00 92.69 83 PRO A O 1
ATOM 654 N N . CYS A 1 84 ? -20.296 -0.639 -12.343 1.00 92.19 84 CYS A N 1
ATOM 655 C CA . CYS A 1 84 ? -19.246 -1.413 -13.024 1.00 92.19 84 CYS A CA 1
ATOM 656 C C . CYS A 1 84 ? -17.827 -1.132 -12.492 1.00 92.19 84 CYS A C 1
ATOM 658 O O . CYS A 1 84 ? -16.920 -1.945 -12.679 1.00 92.19 84 CYS A O 1
ATOM 660 N N . ALA A 1 85 ? -17.622 0.004 -11.813 1.00 91.00 85 ALA A N 1
ATOM 661 C CA . ALA A 1 85 ? -16.336 0.372 -11.217 1.00 91.00 85 ALA A CA 1
ATOM 662 C C . ALA A 1 85 ? -16.021 -0.431 -9.941 1.00 91.00 85 ALA A C 1
ATOM 664 O O . ALA A 1 85 ? -14.892 -0.406 -9.446 1.00 91.00 85 ALA A O 1
ATOM 665 N N . LEU A 1 86 ? -17.007 -1.149 -9.404 1.00 90.38 86 LEU A N 1
ATOM 666 C CA . LEU A 1 86 ? -16.909 -1.886 -8.156 1.00 90.38 86 LEU A CA 1
ATOM 667 C C . LEU A 1 86 ? -17.027 -3.385 -8.408 1.00 90.38 86 LEU A C 1
ATOM 669 O O . LEU A 1 86 ? -17.702 -3.835 -9.329 1.00 90.38 86 LEU A O 1
ATOM 673 N N . LEU A 1 87 ? -16.371 -4.168 -7.558 1.00 83.38 87 LEU A N 1
ATOM 674 C CA . LEU A 1 87 ? -16.599 -5.606 -7.518 1.00 83.38 87 LEU A CA 1
ATOM 675 C C . LEU A 1 87 ? -17.839 -5.854 -6.664 1.00 83.38 87 LEU A C 1
ATOM 677 O O . LEU A 1 87 ? -17.974 -5.284 -5.576 1.00 83.38 87 LEU A O 1
ATOM 681 N N . SER A 1 88 ? -18.764 -6.667 -7.168 1.00 58.69 88 SER A N 1
ATOM 682 C CA . SER A 1 88 ? -19.978 -7.008 -6.436 1.00 58.69 88 SER A CA 1
ATOM 683 C C . SER A 1 88 ? -19.602 -7.620 -5.076 1.00 58.69 88 SER A C 1
ATOM 685 O O . SER A 1 88 ? -18.767 -8.519 -5.008 1.00 58.69 88 SER A O 1
ATOM 687 N N . HIS A 1 89 ? -20.233 -7.123 -4.003 1.00 56.31 89 HIS A N 1
ATOM 688 C CA . HIS A 1 89 ? -20.195 -7.651 -2.622 1.00 56.31 89 HIS A CA 1
ATOM 689 C C . HIS A 1 89 ? -19.138 -7.114 -1.633 1.00 56.31 89 HIS A C 1
ATOM 691 O O . HIS A 1 89 ? -18.659 -7.856 -0.780 1.00 56.31 89 HIS A O 1
ATOM 697 N N . ALA A 1 90 ? -18.855 -5.808 -1.624 1.00 52.69 90 ALA A N 1
ATOM 698 C CA . ALA A 1 90 ? -18.377 -5.155 -0.395 1.00 52.69 90 ALA A CA 1
ATOM 699 C C . ALA A 1 90 ? -19.574 -4.597 0.401 1.00 52.69 90 ALA A C 1
ATOM 701 O O . ALA A 1 90 ? -20.056 -3.487 0.128 1.00 52.69 90 ALA A O 1
ATOM 702 N N . SER A 1 91 ? -20.092 -5.381 1.351 1.00 59.09 91 SER A N 1
ATOM 703 C CA . SER A 1 91 ? -21.127 -4.940 2.292 1.00 59.09 91 SER A CA 1
ATOM 704 C C . SER A 1 91 ? -20.473 -4.357 3.541 1.00 59.09 91 SER A C 1
ATOM 706 O O . SER A 1 91 ? -20.119 -5.082 4.468 1.00 59.09 91 SER A O 1
ATOM 708 N N . LEU A 1 92 ? -20.304 -3.035 3.549 1.00 68.12 92 LEU A N 1
ATOM 709 C CA . LEU A 1 92 ? -20.142 -2.308 4.802 1.00 68.12 92 LEU A CA 1
ATOM 710 C C . LEU A 1 92 ? -21.474 -2.379 5.578 1.00 68.12 92 LEU A C 1
ATOM 712 O O . LEU A 1 92 ? -22.534 -2.385 4.938 1.00 68.12 92 LEU A O 1
ATOM 716 N N . PRO A 1 93 ? -21.438 -2.455 6.916 1.00 67.19 93 PRO A N 1
ATOM 717 C CA . PRO A 1 93 ? -22.629 -2.415 7.758 1.00 67.19 93 PRO A CA 1
ATOM 718 C C . PRO A 1 93 ? -23.482 -1.188 7.440 1.00 67.19 93 PRO A C 1
ATOM 720 O O . PRO A 1 93 ? -22.972 -0.108 7.159 1.00 67.19 93 PRO A O 1
ATOM 723 N N . SER A 1 94 ? -24.802 -1.335 7.485 1.00 69.19 94 SER A N 1
ATOM 724 C CA . SER A 1 94 ? -25.687 -0.176 7.352 1.00 69.19 94 SER A CA 1
ATOM 725 C C . SER A 1 94 ? -25.584 0.720 8.594 1.00 69.19 94 SER A C 1
ATOM 727 O O . SER A 1 94 ? -25.376 0.215 9.698 1.00 69.19 94 SER A O 1
ATOM 729 N N . ALA A 1 95 ? -25.783 2.033 8.457 1.00 62.03 95 ALA A N 1
ATOM 730 C CA . ALA A 1 95 ? -25.755 2.944 9.609 1.00 62.03 95 ALA A CA 1
ATOM 731 C C . ALA A 1 95 ? -26.737 2.513 10.722 1.00 62.03 95 ALA A C 1
ATOM 733 O O . ALA A 1 95 ? -26.390 2.526 11.898 1.00 62.03 95 ALA A O 1
ATOM 734 N N . GLY A 1 96 ? -27.918 1.999 10.354 1.00 59.50 96 GLY A N 1
ATOM 735 C CA . GLY A 1 96 ? -28.909 1.496 11.316 1.00 59.50 96 GLY A CA 1
ATOM 736 C C . GLY A 1 96 ? -28.470 0.262 12.117 1.00 59.50 96 GLY A C 1
ATOM 737 O O . GLY A 1 96 ? -28.987 0.035 13.205 1.00 59.50 96 GLY A O 1
ATOM 738 N N . SER A 1 97 ? -27.499 -0.518 11.624 1.00 59.94 97 SER A N 1
ATOM 739 C CA . SER A 1 97 ? -26.936 -1.665 12.361 1.00 59.94 97 SER A CA 1
ATOM 740 C C . SER A 1 97 ? -25.858 -1.281 13.381 1.00 59.94 97 SER A C 1
ATOM 742 O O . SER A 1 97 ? -25.499 -2.105 14.217 1.00 59.94 97 SER A O 1
ATOM 744 N N . LEU A 1 98 ? -25.345 -0.046 13.338 1.00 59.75 98 LEU A N 1
ATOM 745 C CA . LEU A 1 98 ? -24.398 0.4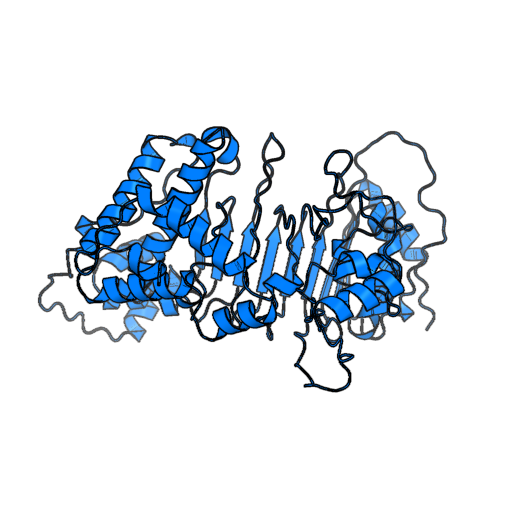73 14.333 1.00 59.75 98 LEU A CA 1
ATOM 746 C C . LEU A 1 98 ? -25.105 1.104 15.537 1.00 59.75 98 LEU A C 1
ATOM 748 O O . LEU A 1 98 ? -24.583 1.069 16.650 1.00 59.75 98 LEU A O 1
ATOM 752 N N . SER A 1 99 ? -26.310 1.636 15.317 1.00 51.03 99 SER A N 1
ATOM 753 C CA . SER A 1 99 ? -27.115 2.324 16.333 1.00 51.03 99 SER A CA 1
ATOM 754 C C . SER A 1 99 ? -27.731 1.365 17.352 1.00 51.03 99 SER A C 1
ATOM 756 O O . SER A 1 99 ? -28.061 1.770 18.468 1.00 51.03 99 SER A O 1
ATOM 758 N N . SER A 1 100 ? -27.855 0.080 17.009 1.00 50.25 100 SER A N 1
ATOM 759 C CA . SER A 1 100 ? -28.063 -0.960 18.005 1.00 50.25 100 SER A CA 1
ATOM 760 C C . SER A 1 100 ? -26.748 -1.185 18.746 1.00 50.25 100 SER A C 1
ATOM 762 O O . SER A 1 100 ? -26.051 -2.170 18.501 1.00 50.25 100 SER A O 1
ATOM 764 N N . SER A 1 101 ? -26.428 -0.311 19.712 1.00 46.78 101 SER A N 1
ATOM 765 C CA . SER A 1 101 ? -25.764 -0.802 20.925 1.00 46.78 101 SER A CA 1
ATOM 766 C C . SER A 1 101 ? -26.508 -2.079 21.280 1.00 46.78 101 SER A C 1
ATOM 768 O O . SER A 1 101 ? -27.732 -1.977 21.400 1.00 46.78 101 SER A O 1
ATOM 770 N N . PRO A 1 102 ? -25.862 -3.259 21.328 1.00 46.81 102 PRO A N 1
ATOM 771 C CA . PRO A 1 102 ? -26.570 -4.504 21.555 1.00 46.81 102 PRO A CA 1
ATOM 772 C C . PRO A 1 102 ? -27.353 -4.343 22.854 1.00 46.81 102 PRO A C 1
ATOM 774 O O . PRO A 1 102 ? -26.811 -4.443 23.949 1.00 46.81 102 PRO A O 1
ATOM 777 N N . SER A 1 103 ? -28.647 -4.052 22.727 1.00 40.97 103 SER A N 1
ATOM 778 C CA . SER A 1 103 ? -29.588 -3.856 23.825 1.00 40.97 103 SER A CA 1
ATOM 779 C C . SER A 1 103 ? -30.024 -5.210 24.373 1.00 40.97 103 SER A C 1
ATOM 781 O O . SER A 1 103 ? -31.090 -5.353 24.966 1.00 40.97 103 SER A O 1
ATOM 783 N N . LEU A 1 104 ? -29.160 -6.213 24.207 1.00 46.09 104 LEU A N 1
ATOM 784 C CA . LEU A 1 104 ? -29.177 -7.450 24.950 1.00 46.09 104 LEU A CA 1
ATOM 785 C C . LEU A 1 104 ? -28.664 -7.128 26.348 1.00 46.09 104 LEU A C 1
ATOM 787 O O . LEU A 1 104 ? -27.520 -7.386 26.716 1.00 46.09 104 LEU A O 1
ATOM 791 N N . SER A 1 105 ? -29.572 -6.541 27.121 1.00 42.34 105 SER A N 1
ATOM 792 C CA . SER A 1 105 ? -29.645 -6.703 28.561 1.00 42.34 105 SER A CA 1
ATOM 793 C C . SER A 1 105 ? -29.095 -8.076 28.974 1.00 42.34 105 SER A C 1
ATOM 795 O O . SER A 1 105 ? -29.707 -9.105 28.694 1.00 42.34 105 SER A O 1
ATOM 797 N N . HIS A 1 106 ? -27.943 -8.076 29.640 1.00 45.28 106 HIS A N 1
ATOM 798 C CA . HIS A 1 106 ? -27.511 -9.120 30.571 1.00 45.28 106 HIS A CA 1
ATOM 799 C C . HIS A 1 106 ? -27.481 -10.582 30.095 1.00 45.28 106 HIS A C 1
ATOM 801 O O . HIS A 1 106 ? -27.585 -11.477 30.932 1.00 45.28 106 HIS A O 1
ATOM 807 N N . ILE A 1 107 ? -27.226 -10.881 28.819 1.00 51.53 107 ILE A N 1
ATOM 808 C CA . ILE A 1 107 ? -26.695 -12.216 28.496 1.00 51.53 107 ILE A CA 1
ATOM 809 C C . ILE A 1 107 ? -25.178 -12.161 28.678 1.00 51.53 107 ILE A C 1
ATOM 811 O O . ILE A 1 107 ? -24.405 -12.085 27.726 1.00 51.53 107 ILE A O 1
ATOM 815 N N . HIS A 1 108 ? -24.759 -12.185 29.948 1.00 50.50 108 HIS A N 1
ATOM 816 C CA . HIS A 1 108 ? -23.437 -12.668 30.322 1.00 50.50 108 HIS A CA 1
ATOM 817 C C . HIS A 1 108 ? -23.356 -14.131 29.876 1.00 50.50 108 HIS A C 1
ATOM 819 O O . HIS A 1 108 ? -23.643 -15.047 30.646 1.00 50.50 108 HIS A O 1
ATOM 825 N N . ASN A 1 109 ? -22.973 -14.375 28.625 1.00 57.44 109 ASN A N 1
ATOM 826 C CA . ASN A 1 109 ? -22.404 -15.663 28.268 1.00 57.44 109 ASN A CA 1
ATOM 827 C C . ASN A 1 109 ? -21.073 -15.723 29.020 1.00 57.44 109 ASN A C 1
ATOM 829 O O . ASN A 1 109 ? -20.074 -15.218 28.526 1.00 57.44 109 ASN A O 1
ATOM 833 N N . GLY A 1 110 ? -21.092 -16.251 30.249 1.00 68.69 110 GLY A N 1
ATOM 834 C CA . GLY A 1 110 ? -19.968 -16.329 31.193 1.00 68.69 110 GLY A CA 1
ATOM 835 C C . GLY A 1 110 ? -18.819 -17.233 30.742 1.00 68.69 110 GLY A C 1
ATOM 836 O O . GLY A 1 110 ? -18.185 -17.891 31.562 1.00 68.69 110 GLY A O 1
ATOM 837 N N . LEU A 1 111 ? -18.576 -17.305 29.437 1.00 81.81 111 LEU A N 1
ATOM 838 C CA . LEU A 1 111 ? -17.423 -17.947 28.848 1.00 81.81 111 LEU A CA 1
ATOM 839 C C . LEU A 1 111 ? -16.246 -16.968 28.922 1.00 81.81 111 LEU A C 1
ATOM 841 O O . LEU A 1 111 ? -16.358 -15.850 28.417 1.00 81.81 111 LEU A O 1
ATOM 845 N N . PRO A 1 112 ? -15.116 -17.374 29.522 1.00 88.94 112 PRO A N 1
ATOM 846 C CA . PRO A 1 112 ? -13.879 -16.610 29.442 1.00 88.94 112 PRO A CA 1
ATOM 847 C C . PRO A 1 112 ? -13.493 -16.320 27.988 1.00 88.94 112 PRO A C 1
ATOM 849 O O . PRO A 1 112 ? -13.763 -17.131 27.092 1.00 88.94 112 PRO A O 1
ATOM 852 N N . PHE A 1 113 ? -12.827 -15.187 27.758 1.00 85.56 113 PHE A N 1
ATOM 853 C CA . PHE A 1 113 ? -12.397 -14.754 26.426 1.00 85.56 113 PHE A CA 1
ATOM 854 C C . PHE A 1 113 ? -11.577 -15.837 25.706 1.00 85.56 113 PHE A C 1
ATOM 856 O O . PHE A 1 113 ? -11.772 -16.088 24.521 1.00 85.56 113 PHE A O 1
ATOM 863 N N . GLU A 1 114 ? -10.738 -16.566 26.440 1.00 89.75 114 GLU A N 1
ATOM 864 C CA . GLU A 1 114 ? -9.906 -17.655 25.928 1.00 89.75 114 GLU A CA 1
ATOM 865 C C . GLU A 1 114 ? -10.739 -18.840 25.416 1.00 89.75 114 GLU A C 1
ATOM 867 O O . GLU A 1 114 ? -10.328 -19.550 24.495 1.00 89.75 114 GLU A O 1
ATOM 872 N N . VAL A 1 115 ? -11.915 -19.078 26.006 1.00 92.19 115 VAL A N 1
ATOM 873 C CA . VAL A 1 115 ? -12.837 -20.127 25.554 1.00 92.19 115 VAL A CA 1
ATOM 874 C C . VAL A 1 115 ? -13.540 -19.685 24.276 1.00 92.19 115 VAL A C 1
ATOM 876 O O . VAL A 1 115 ? -13.613 -20.472 23.333 1.00 92.19 115 VAL A O 1
ATOM 879 N N . LEU A 1 116 ? -13.986 -18.426 24.205 1.00 90.50 116 LEU A N 1
ATOM 880 C CA . LEU A 1 116 ? -14.552 -17.852 22.980 1.00 90.50 116 LEU A CA 1
ATOM 881 C C . LEU A 1 116 ? -13.541 -17.894 21.833 1.00 90.50 116 LEU A C 1
ATOM 883 O O . LEU A 1 116 ? -13.870 -18.371 20.751 1.00 90.50 116 LEU A O 1
ATOM 887 N N . GLU A 1 117 ? -12.296 -17.486 22.080 1.00 89.94 117 GLU A N 1
ATOM 888 C CA . GLU A 1 117 ? -11.228 -17.541 21.084 1.00 89.94 117 GLU A CA 1
ATOM 889 C C . GLU A 1 117 ? -11.019 -18.976 20.559 1.00 89.94 117 GLU A C 1
ATOM 891 O O . GLU A 1 117 ? -10.912 -19.188 19.350 1.00 89.94 117 GLU A O 1
ATOM 896 N N . ARG A 1 118 ? -11.011 -19.986 21.444 1.00 92.06 118 ARG A N 1
ATOM 897 C CA . ARG A 1 118 ? -10.884 -21.402 21.048 1.00 92.06 118 ARG A CA 1
ATOM 898 C C . ARG A 1 118 ? -12.070 -21.897 20.227 1.00 92.06 118 ARG A C 1
ATOM 900 O O . ARG A 1 118 ? -11.852 -22.632 19.268 1.00 92.06 118 ARG A O 1
ATOM 907 N N . ILE A 1 119 ? -13.293 -21.509 20.589 1.00 92.75 119 ILE A N 1
ATOM 908 C CA . ILE A 1 119 ? -14.503 -21.842 19.823 1.00 92.75 119 ILE A CA 1
ATOM 909 C C . ILE A 1 119 ? -14.395 -21.231 18.424 1.00 92.75 119 ILE A C 1
ATOM 911 O O . ILE A 1 119 ? -14.498 -21.944 17.428 1.00 92.75 119 ILE A O 1
ATOM 915 N N . PHE A 1 120 ? -14.105 -19.933 18.346 1.00 93.81 120 PHE A N 1
ATOM 916 C CA . PHE A 1 120 ? -14.027 -19.202 17.086 1.00 93.81 120 PHE A CA 1
ATOM 917 C C . PHE A 1 120 ? -12.881 -19.668 16.191 1.00 93.81 120 PHE A C 1
ATOM 919 O O . PHE A 1 120 ? -13.052 -19.753 14.979 1.00 93.81 120 PHE A O 1
ATOM 926 N N . ARG A 1 121 ? -11.754 -20.105 16.754 1.00 93.50 121 ARG A N 1
ATOM 927 C CA . ARG A 1 121 ? -10.670 -20.721 15.974 1.00 93.50 121 ARG A CA 1
ATOM 928 C C . ARG A 1 121 ? -11.125 -21.941 15.158 1.00 93.50 121 ARG A C 1
ATOM 930 O O . ARG A 1 121 ? -10.517 -22.236 14.133 1.00 93.50 121 ARG A O 1
ATOM 937 N N . MET A 1 122 ? -12.173 -22.639 15.597 1.00 94.81 122 MET A N 1
ATOM 938 C CA . MET A 1 122 ? -12.739 -23.804 14.906 1.00 94.81 122 MET A CA 1
ATOM 939 C C . MET A 1 122 ? -13.867 -23.438 13.928 1.00 94.81 122 MET A C 1
ATOM 941 O O . MET A 1 122 ? -14.333 -24.296 13.179 1.00 94.81 122 MET A O 1
ATOM 945 N N . CYS A 1 123 ? -14.332 -22.187 13.931 1.00 92.69 123 CYS A N 1
ATOM 946 C CA . CYS A 1 123 ? -15.412 -21.723 13.071 1.00 92.69 123 CYS A CA 1
ATOM 947 C C . CYS A 1 123 ? -14.908 -21.380 11.663 1.00 92.69 123 CYS A C 1
ATOM 949 O O . CYS A 1 123 ? -13.787 -20.911 11.468 1.00 92.69 123 CYS A O 1
ATOM 951 N N . CYS A 1 124 ? -15.771 -21.554 10.659 1.00 91.88 124 CYS A N 1
ATOM 952 C CA . CYS A 1 124 ? -15.487 -21.051 9.319 1.00 91.88 124 CYS A CA 1
ATOM 953 C C . CYS A 1 124 ? -15.591 -19.517 9.272 1.00 91.88 124 CYS A C 1
ATOM 955 O O . CYS A 1 124 ? -16.244 -18.887 10.109 1.00 91.88 124 CYS A O 1
ATOM 957 N N . ARG A 1 125 ? -14.986 -18.911 8.245 1.00 85.12 125 ARG A N 1
ATOM 958 C CA . ARG A 1 125 ? -14.943 -17.452 8.067 1.00 85.12 125 ARG A CA 1
ATOM 959 C C . ARG A 1 125 ? -16.326 -16.792 8.096 1.00 85.12 125 ARG A C 1
ATOM 961 O O . ARG A 1 125 ? -16.475 -15.760 8.740 1.00 85.12 125 ARG A O 1
ATOM 968 N N . ASP A 1 126 ? -17.325 -17.381 7.448 1.00 84.19 126 ASP A N 1
ATOM 969 C CA . ASP A 1 126 ? -18.672 -16.794 7.373 1.00 84.19 126 ASP A CA 1
ATOM 970 C C . ASP A 1 126 ? -19.362 -16.771 8.742 1.00 84.19 126 ASP A C 1
ATOM 972 O O . ASP A 1 126 ? -20.019 -15.793 9.110 1.00 84.19 126 ASP A O 1
ATOM 976 N N . THR A 1 127 ? -19.143 -17.823 9.539 1.00 87.81 127 THR A N 1
ATOM 977 C CA . THR A 1 127 ? -19.614 -17.876 10.929 1.00 87.81 127 THR A CA 1
ATOM 978 C C . THR A 1 127 ? -18.937 -16.788 11.749 1.00 87.81 127 THR A C 1
ATOM 980 O O . THR A 1 127 ? -19.619 -16.033 12.430 1.00 87.81 127 THR A O 1
ATOM 983 N N . LEU A 1 128 ? -17.613 -16.649 11.625 1.00 87.94 128 LEU A N 1
ATOM 984 C CA . LEU A 1 128 ? -16.851 -15.629 12.343 1.00 87.94 128 LEU A CA 1
ATOM 985 C C . LEU A 1 128 ? -17.329 -14.209 12.032 1.00 87.94 128 LEU A C 1
ATOM 987 O O . LEU A 1 128 ? -17.511 -13.419 12.951 1.00 87.94 128 LEU A O 1
ATOM 991 N N . LEU A 1 129 ? -17.572 -13.901 10.754 1.00 83.69 129 LEU A N 1
ATOM 992 C CA . LEU A 1 129 ? -18.081 -12.594 10.335 1.00 83.69 129 LEU A CA 1
ATOM 993 C C . LEU A 1 129 ? -19.471 -12.315 10.910 1.00 83.69 129 LEU A C 1
ATOM 995 O O . LEU A 1 129 ? -19.733 -11.207 11.364 1.00 83.69 129 LEU A O 1
ATOM 999 N N . THR A 1 130 ? -20.349 -13.318 10.931 1.00 82.50 130 THR A N 1
ATOM 1000 C CA . THR A 1 130 ? -21.688 -13.180 11.522 1.00 82.50 130 THR A CA 1
ATOM 1001 C C . THR A 1 130 ? -21.602 -12.983 13.037 1.00 82.50 130 THR A C 1
ATOM 1003 O O . THR A 1 130 ? -22.311 -12.155 13.606 1.00 82.50 130 THR A O 1
ATOM 1006 N N . SER A 1 131 ? -20.692 -13.701 13.698 1.00 85.56 131 SER A N 1
ATOM 1007 C CA . SER A 1 131 ? -20.456 -13.600 15.138 1.00 85.56 131 SER A CA 1
ATOM 1008 C C . SER A 1 131 ? -19.965 -12.217 15.577 1.00 85.56 131 SER A C 1
ATOM 1010 O O . SER A 1 131 ? -20.248 -11.828 16.710 1.00 85.56 131 SER A O 1
ATOM 1012 N N . CYS A 1 132 ? -19.329 -11.436 14.691 1.00 82.50 132 CYS A N 1
ATOM 1013 C CA . CYS A 1 132 ? -18.961 -10.045 14.979 1.00 82.50 132 CYS A CA 1
ATOM 1014 C C . CYS A 1 132 ? -20.167 -9.153 15.324 1.00 82.50 132 CYS A C 1
ATOM 1016 O O . CYS A 1 132 ? -20.006 -8.150 16.011 1.00 82.50 132 CYS A O 1
ATOM 1018 N N . PHE A 1 133 ? -21.375 -9.517 14.883 1.00 80.00 133 PHE A N 1
ATOM 1019 C CA . PHE A 1 133 ? -22.590 -8.721 15.080 1.00 80.00 133 PHE A CA 1
ATOM 1020 C C . PHE A 1 133 ? -23.422 -9.138 16.304 1.00 80.00 133 PHE A C 1
ATOM 1022 O O . PHE A 1 133 ? -24.478 -8.560 16.542 1.00 80.00 133 PHE A O 1
ATOM 1029 N N . VAL A 1 134 ? -22.989 -10.146 17.072 1.00 82.44 134 VAL A N 1
ATOM 1030 C CA . VAL A 1 134 ? -23.777 -10.688 18.196 1.00 82.44 134 VAL A CA 1
ATOM 1031 C C . VAL A 1 134 ? -23.665 -9.806 19.441 1.00 82.44 134 VAL A C 1
ATOM 1033 O O . VAL A 1 134 ? -24.668 -9.330 19.968 1.00 82.44 134 VAL A O 1
ATOM 1036 N N . CYS A 1 135 ? -22.446 -9.595 19.932 1.00 81.44 135 CYS A N 1
ATOM 1037 C CA . CYS A 1 135 ? -22.152 -8.710 21.057 1.00 81.44 135 CYS A CA 1
ATOM 1038 C C . CYS A 1 135 ? -20.687 -8.254 21.004 1.00 81.44 135 CYS A C 1
ATOM 1040 O O . CYS A 1 135 ? -19.895 -8.770 20.212 1.00 81.44 135 CYS A O 1
ATOM 1042 N N . HIS A 1 136 ? -20.317 -7.303 21.865 1.00 80.56 136 HIS A N 1
ATOM 1043 C CA . HIS A 1 136 ? -18.967 -6.737 21.882 1.00 80.56 136 HIS A CA 1
ATOM 1044 C C . HIS A 1 136 ? -17.878 -7.792 22.137 1.00 80.56 136 HIS A C 1
ATOM 1046 O O . HIS A 1 136 ? -16.903 -7.841 21.393 1.00 80.56 136 HIS A O 1
ATOM 1052 N N . ASP A 1 137 ? -18.069 -8.687 23.110 1.00 84.12 137 ASP A N 1
ATOM 1053 C CA . ASP A 1 137 ? -17.074 -9.717 23.445 1.00 84.12 137 ASP A CA 1
ATOM 1054 C C . ASP A 1 137 ? -16.851 -10.702 22.291 1.00 84.12 137 ASP A C 1
ATOM 1056 O O . ASP A 1 137 ? -15.721 -11.091 21.995 1.00 84.12 137 ASP A O 1
ATOM 1060 N N . TRP A 1 138 ? -17.929 -11.077 21.595 1.00 87.50 138 TRP A N 1
ATOM 1061 C CA . TRP A 1 138 ? -17.850 -11.936 20.415 1.00 87.50 138 TRP A CA 1
ATOM 1062 C C . TRP A 1 138 ? -17.162 -11.216 19.261 1.00 87.50 138 TRP A C 1
ATOM 1064 O O . TRP A 1 138 ? -16.324 -11.814 18.590 1.00 87.50 138 TRP A O 1
ATOM 1074 N N . CYS A 1 139 ? -17.455 -9.929 19.061 1.00 85.62 139 CYS A N 1
ATOM 1075 C CA . CYS A 1 139 ? -16.743 -9.095 18.100 1.00 85.62 139 CYS A CA 1
ATOM 1076 C C . CYS A 1 139 ? -15.243 -9.085 18.397 1.00 85.62 139 CYS A C 1
ATOM 1078 O O . CYS A 1 139 ? -14.453 -9.482 17.546 1.00 85.62 139 CYS A O 1
ATOM 1080 N N . LEU A 1 140 ? -14.837 -8.755 19.624 1.00 85.06 140 LEU A N 1
ATOM 1081 C CA . LEU A 1 140 ? -13.425 -8.742 20.008 1.00 85.06 140 LEU A CA 1
ATOM 1082 C C . LEU A 1 140 ? -12.742 -10.099 19.784 1.00 85.06 140 LEU A C 1
ATOM 1084 O O . LEU A 1 140 ? -11.654 -10.144 19.208 1.00 85.06 140 LEU A O 1
ATOM 1088 N N . ALA A 1 141 ? -13.382 -11.200 20.187 1.00 87.88 141 ALA A N 1
ATOM 1089 C CA . ALA A 1 141 ? -12.815 -12.542 20.055 1.00 87.88 141 ALA A CA 1
ATOM 1090 C C . ALA A 1 141 ? -12.720 -13.018 18.592 1.00 87.88 141 ALA A C 1
ATOM 1092 O O . ALA A 1 141 ? -11.802 -13.752 18.231 1.00 87.88 141 ALA A O 1
ATOM 1093 N N . THR A 1 142 ? -13.645 -12.596 17.728 1.00 90.25 142 THR A N 1
ATOM 1094 C CA . THR A 1 142 ? -13.677 -12.985 16.305 1.00 90.25 142 THR A CA 1
ATOM 1095 C C . THR A 1 142 ? -12.809 -12.096 15.422 1.00 90.25 142 THR A C 1
ATOM 1097 O O . THR A 1 142 ? -12.283 -12.563 14.405 1.00 90.25 142 THR A O 1
ATOM 1100 N N . CYS A 1 143 ? -12.620 -10.826 15.791 1.00 87.81 143 CYS A N 1
ATOM 1101 C CA . CYS A 1 143 ? -11.859 -9.853 15.011 1.00 87.81 143 CYS A CA 1
ATOM 1102 C C . CYS A 1 143 ? -10.397 -10.259 14.814 1.00 87.81 143 CYS A C 1
ATOM 1104 O O . CYS A 1 143 ? -9.854 -10.034 13.731 1.00 87.81 143 CYS A O 1
ATOM 1106 N N . ALA A 1 144 ? -9.789 -10.938 15.790 1.00 84.12 144 ALA A N 1
ATOM 1107 C CA . ALA A 1 144 ? -8.437 -11.480 15.663 1.00 84.12 144 ALA A CA 1
ATOM 1108 C C . ALA A 1 144 ? -8.281 -12.448 14.472 1.00 84.12 144 ALA A C 1
ATOM 1110 O O . ALA A 1 144 ? -7.195 -12.539 13.903 1.00 84.12 144 ALA A O 1
ATOM 1111 N N . PHE A 1 145 ? -9.361 -13.127 14.064 1.00 88.88 145 PHE A N 1
ATOM 1112 C CA . PHE A 1 145 ? -9.374 -14.102 12.967 1.00 88.88 145 PHE A CA 1
ATOM 1113 C C . PHE A 1 145 ? -9.885 -13.539 11.637 1.00 88.88 145 PHE A C 1
ATOM 1115 O O . PHE A 1 145 ? -9.610 -14.098 10.577 1.00 88.88 145 PHE A O 1
ATOM 1122 N N . THR A 1 146 ? -10.663 -12.458 11.678 1.00 88.06 146 THR A N 1
ATOM 1123 C CA . THR A 1 146 ? -11.390 -11.934 10.508 1.00 88.06 146 THR A CA 1
ATOM 1124 C C . THR A 1 146 ? -10.865 -10.596 10.005 1.00 88.06 146 THR A C 1
ATOM 1126 O O . THR A 1 146 ? -10.981 -10.323 8.812 1.00 88.06 146 THR A O 1
ATOM 1129 N N . HIS A 1 147 ? -10.270 -9.782 10.880 1.00 90.06 147 HIS A N 1
ATOM 1130 C CA . HIS A 1 147 ? -9.911 -8.388 10.605 1.00 90.06 147 HIS A CA 1
ATOM 1131 C C . HIS A 1 147 ? -8.397 -8.127 10.661 1.00 90.06 147 HIS A C 1
ATOM 1133 O O . HIS A 1 147 ? -7.968 -6.978 10.599 1.00 90.06 147 HIS A O 1
ATOM 1139 N N . SER A 1 148 ? -7.558 -9.169 10.716 1.00 92.25 148 SER A N 1
ATOM 1140 C CA . SER A 1 148 ? -6.094 -9.006 10.730 1.00 92.25 148 SER A CA 1
ATOM 1141 C C . SER A 1 148 ? -5.544 -8.389 9.439 1.00 92.25 148 SER A C 1
ATOM 1143 O O . SER A 1 148 ? -4.442 -7.839 9.436 1.00 92.25 148 SER A O 1
ATOM 1145 N N . TYR A 1 149 ? -6.305 -8.466 8.343 1.00 93.56 149 TYR A N 1
ATOM 1146 C CA . TYR A 1 149 ? -5.954 -7.886 7.053 1.00 93.56 149 TYR A CA 1
ATOM 1147 C C . TYR A 1 149 ? -7.129 -7.112 6.465 1.00 93.56 149 TYR A C 1
ATOM 1149 O O . TYR A 1 149 ? -8.194 -7.678 6.218 1.00 93.56 149 TYR A O 1
ATOM 1157 N N . ILE A 1 150 ? -6.909 -5.832 6.178 1.00 93.62 150 ILE A N 1
ATOM 1158 C CA . ILE A 1 150 ? -7.881 -4.985 5.486 1.00 93.62 150 ILE A CA 1
ATOM 1159 C C . ILE A 1 150 ? -7.518 -4.941 4.007 1.00 93.62 150 ILE A C 1
ATOM 1161 O O . ILE A 1 150 ? -6.387 -4.627 3.642 1.00 93.62 150 ILE A O 1
ATOM 1165 N N . CYS A 1 151 ? -8.485 -5.249 3.146 1.00 94.00 151 CYS A N 1
ATOM 1166 C CA . CYS A 1 151 ? -8.332 -5.144 1.702 1.00 94.00 151 CYS A CA 1
ATOM 1167 C C . CYS A 1 151 ? -9.337 -4.131 1.156 1.00 94.00 151 CYS A C 1
ATOM 1169 O O . CYS A 1 151 ? -10.544 -4.363 1.204 1.00 94.00 151 CYS A O 1
ATOM 1171 N N . LEU A 1 152 ? -8.824 -3.019 0.634 1.00 94.25 152 LEU A N 1
ATOM 1172 C CA . LEU A 1 152 ? -9.593 -2.030 -0.105 1.00 94.25 152 LEU A CA 1
ATOM 1173 C C . LEU A 1 152 ? -9.398 -2.298 -1.592 1.00 94.25 152 LEU A C 1
ATOM 1175 O O . LEU A 1 152 ? -8.269 -2.338 -2.086 1.00 94.25 152 LEU A O 1
ATOM 1179 N N . ARG A 1 153 ? -10.501 -2.546 -2.298 1.00 92.94 153 ARG A N 1
ATOM 1180 C CA . ARG A 1 153 ? -10.463 -3.021 -3.678 1.00 92.94 153 ARG A CA 1
ATOM 1181 C C . ARG A 1 153 ? -11.527 -2.351 -4.537 1.00 92.94 153 ARG A C 1
ATOM 1183 O O . ARG A 1 153 ? -12.681 -2.241 -4.128 1.00 92.94 153 ARG A O 1
ATOM 1190 N N . MET A 1 154 ? -11.141 -1.975 -5.752 1.00 92.56 154 MET A N 1
ATOM 1191 C CA . MET A 1 154 ? -12.053 -1.608 -6.840 1.00 92.56 154 MET A CA 1
ATOM 1192 C C . MET A 1 154 ? -11.847 -2.537 -8.041 1.00 92.56 154 MET A C 1
ATOM 1194 O O . MET A 1 154 ? -10.913 -3.343 -8.066 1.00 92.56 154 MET A O 1
ATOM 1198 N N . ASN A 1 155 ? -12.740 -2.462 -9.030 1.00 91.25 155 ASN A N 1
ATOM 1199 C CA . ASN A 1 155 ? -12.544 -3.176 -10.288 1.00 91.25 155 ASN A CA 1
ATOM 1200 C C . ASN A 1 155 ? -11.257 -2.675 -10.975 1.00 91.25 155 ASN A C 1
ATOM 1202 O O . ASN A 1 155 ? -10.956 -1.488 -10.907 1.00 91.25 155 ASN A O 1
ATOM 1206 N N . ALA A 1 156 ? -10.503 -3.552 -11.641 1.00 89.69 156 ALA A N 1
ATOM 1207 C CA . ALA A 1 156 ? -9.247 -3.197 -12.307 1.00 89.69 156 ALA A CA 1
ATOM 1208 C C . ALA A 1 156 ? -9.413 -2.048 -13.316 1.00 89.69 156 ALA A C 1
ATOM 1210 O O . ALA A 1 156 ? -8.564 -1.163 -13.401 1.00 89.69 156 ALA A O 1
ATOM 1211 N N . ASP A 1 157 ? -10.551 -2.026 -14.009 1.00 88.44 157 ASP A N 1
ATOM 1212 C CA . ASP A 1 157 ? -10.877 -1.030 -15.028 1.00 88.44 157 ASP A CA 1
ATOM 1213 C C . ASP A 1 157 ? -11.734 0.127 -14.487 1.00 88.44 157 ASP A C 1
ATOM 1215 O O . ASP A 1 157 ? -12.394 0.823 -15.258 1.00 88.44 157 ASP A O 1
ATOM 1219 N N . TRP A 1 158 ? -11.768 0.371 -13.169 1.00 91.31 158 TRP A N 1
ATOM 1220 C CA . TRP A 1 158 ? -12.615 1.432 -12.602 1.00 91.31 158 TRP A CA 1
ATOM 1221 C C . TRP A 1 158 ? -12.373 2.797 -13.255 1.00 91.31 158 TRP A C 1
ATOM 1223 O O . TRP A 1 158 ? -13.330 3.537 -13.463 1.00 91.31 158 TRP A O 1
ATOM 1233 N N . GLN A 1 159 ? -11.125 3.114 -13.629 1.00 90.12 159 GLN A N 1
ATOM 1234 C CA . GLN A 1 159 ? -10.771 4.380 -14.281 1.00 90.12 159 GLN A CA 1
ATOM 1235 C C . GLN A 1 159 ? -11.469 4.552 -15.634 1.00 90.12 159 GLN A C 1
ATOM 1237 O O . GLN A 1 159 ? -11.837 5.668 -15.992 1.00 90.12 159 GLN A O 1
ATOM 1242 N N . TYR A 1 160 ? -11.670 3.454 -16.366 1.00 88.88 160 TYR A N 1
ATOM 1243 C CA . TYR A 1 160 ? -12.436 3.448 -17.607 1.00 88.88 160 TYR A CA 1
ATOM 1244 C C . TYR A 1 160 ? -13.923 3.686 -17.323 1.00 88.88 160 TYR A C 1
ATOM 1246 O O . TYR A 1 160 ? -14.534 4.560 -17.932 1.00 88.88 160 TYR A O 1
ATOM 1254 N N . TRP A 1 161 ? -14.481 2.972 -16.341 1.00 90.06 161 TRP A N 1
ATOM 1255 C CA . TRP A 1 161 ? -15.905 3.049 -16.001 1.00 90.06 161 TRP A CA 1
ATOM 1256 C C . TRP A 1 161 ? -16.339 4.405 -15.446 1.00 90.06 161 TRP A C 1
ATOM 1258 O O . TRP A 1 161 ? -17.444 4.858 -15.739 1.00 90.06 161 TRP A O 1
ATOM 1268 N N . VAL A 1 162 ? -15.495 5.065 -14.649 1.00 90.44 162 VAL A N 1
ATOM 1269 C CA . VAL A 1 162 ? -15.814 6.407 -14.134 1.00 90.44 162 VAL A CA 1
ATOM 1270 C C . VAL A 1 162 ? -15.577 7.503 -15.177 1.00 90.44 162 VAL A C 1
ATOM 1272 O O . VAL A 1 162 ? -16.189 8.569 -15.094 1.00 90.44 162 VAL A O 1
ATOM 1275 N N . GLY A 1 163 ? -14.722 7.248 -16.171 1.00 86.31 163 GLY A N 1
ATOM 1276 C CA . GLY A 1 163 ? -14.436 8.159 -17.273 1.00 86.31 163 GLY A CA 1
ATOM 1277 C C . GLY A 1 163 ? -13.498 9.315 -16.901 1.00 86.31 163 GLY A C 1
ATOM 1278 O O . GLY A 1 163 ? -12.465 9.128 -16.259 1.00 86.31 163 GLY A O 1
ATOM 1279 N N . GLY A 1 164 ? -13.826 10.522 -17.378 1.00 86.56 164 GLY A N 1
ATOM 1280 C CA . GLY A 1 164 ? -12.975 11.717 -17.301 1.00 86.56 164 GLY A CA 1
ATOM 1281 C C . GLY A 1 164 ? -12.642 12.214 -15.884 1.00 86.56 164 GLY A C 1
ATOM 1282 O O . GLY A 1 164 ? -12.923 11.572 -14.875 1.00 86.56 164 GLY A O 1
ATOM 1283 N N . LEU A 1 165 ? -12.048 13.410 -15.795 1.00 87.75 165 LEU A N 1
ATOM 1284 C CA . LEU A 1 165 ? -11.538 13.981 -14.536 1.00 87.75 165 LEU A CA 1
ATOM 1285 C C . LEU A 1 165 ? -12.579 14.017 -13.402 1.00 87.75 165 LEU A C 1
ATOM 1287 O O . LEU A 1 165 ? -12.260 13.639 -12.278 1.00 87.75 165 LEU A O 1
ATOM 1291 N N . SER A 1 166 ? -13.828 14.388 -13.700 1.00 90.38 166 SER A N 1
ATOM 1292 C CA . SER A 1 166 ? -14.916 14.394 -12.707 1.00 90.38 166 SER A CA 1
ATOM 1293 C C . SER A 1 166 ? -15.213 12.993 -12.152 1.00 90.38 166 SER A C 1
ATOM 1295 O O . SER A 1 166 ? -15.404 12.828 -10.950 1.00 90.38 166 SER A O 1
ATOM 1297 N N . GLY A 1 167 ? -15.184 11.956 -12.994 1.00 91.75 167 GLY A N 1
ATOM 1298 C CA . GLY A 1 167 ? -15.354 10.573 -12.549 1.00 91.75 167 GLY A CA 1
ATOM 1299 C C . GLY A 1 167 ? -14.244 10.121 -11.605 1.00 91.75 167 GLY A C 1
ATOM 1300 O O . GLY A 1 167 ? -14.512 9.504 -10.575 1.00 91.75 167 GLY A O 1
ATOM 1301 N N . LYS A 1 168 ? -12.997 10.499 -11.907 1.00 90.44 168 LYS A N 1
ATOM 1302 C CA . LYS A 1 168 ? -11.845 10.237 -11.032 1.00 90.44 168 LYS A CA 1
ATOM 1303 C C . LYS A 1 168 ? -11.965 10.957 -9.687 1.00 90.44 168 LYS A C 1
ATOM 1305 O O . LYS A 1 168 ? -11.655 10.363 -8.661 1.00 90.44 168 LYS A O 1
ATOM 1310 N N . GLN A 1 169 ? -12.478 12.189 -9.667 1.00 90.69 169 GLN A N 1
ATOM 1311 C CA . GLN A 1 169 ? -12.769 12.906 -8.419 1.00 90.69 169 GLN A CA 1
ATOM 1312 C C . GLN A 1 169 ? -13.833 12.186 -7.578 1.00 90.69 169 GLN A C 1
ATOM 1314 O O . GLN A 1 169 ? -13.645 12.037 -6.373 1.00 90.69 169 GLN A O 1
ATOM 1319 N N . HIS A 1 170 ? -14.904 11.671 -8.196 1.00 92.75 170 HIS A N 1
ATOM 1320 C CA . HIS A 1 170 ? -15.891 10.856 -7.479 1.00 92.75 170 HIS A CA 1
ATOM 1321 C C . HIS A 1 170 ? -15.277 9.569 -6.912 1.00 92.75 170 HIS A C 1
ATOM 1323 O O . HIS A 1 170 ? -15.615 9.184 -5.797 1.00 92.75 170 HIS A O 1
ATOM 1329 N N . ALA A 1 171 ? -14.368 8.917 -7.644 1.00 93.19 171 ALA A N 1
ATOM 1330 C CA . ALA A 1 171 ? -13.679 7.718 -7.163 1.00 93.19 171 ALA A CA 1
ATOM 1331 C C . ALA A 1 171 ? -12.749 8.018 -5.977 1.00 93.19 171 ALA A C 1
ATOM 1333 O O . ALA A 1 171 ? -12.720 7.249 -5.021 1.00 93.19 171 ALA A O 1
ATOM 1334 N N . ASN A 1 172 ? -12.046 9.154 -5.997 1.00 91.81 172 ASN A N 1
ATOM 1335 C CA . ASN A 1 172 ? -11.233 9.604 -4.865 1.00 91.81 172 ASN A CA 1
ATOM 1336 C C . ASN A 1 172 ? -12.100 9.914 -3.636 1.00 91.81 172 ASN A C 1
ATOM 1338 O O . ASN A 1 172 ? -11.767 9.493 -2.531 1.00 91.81 172 ASN A O 1
ATOM 1342 N N . LEU A 1 173 ? -13.240 10.590 -3.828 1.00 92.94 173 LEU A N 1
ATOM 1343 C CA . LEU A 1 173 ? -14.198 10.856 -2.754 1.00 92.94 173 LEU A CA 1
ATOM 1344 C C . LEU A 1 173 ? -14.782 9.554 -2.180 1.00 92.94 173 LEU A C 1
ATOM 1346 O O . LEU A 1 173 ? -14.892 9.414 -0.966 1.00 92.94 173 LEU A O 1
ATOM 1350 N N . TYR A 1 174 ? -15.114 8.588 -3.040 1.00 93.94 174 TYR A N 1
ATOM 1351 C CA . TYR A 1 174 ? -15.530 7.249 -2.625 1.00 93.94 174 TYR A CA 1
ATOM 1352 C C . TYR A 1 174 ? -14.446 6.550 -1.799 1.00 93.94 174 TYR A C 1
ATOM 1354 O O . TYR A 1 174 ? -14.739 6.037 -0.721 1.00 93.94 174 TYR A O 1
ATOM 1362 N N . ALA A 1 175 ? -13.199 6.558 -2.279 1.00 93.75 175 ALA A N 1
ATOM 1363 C CA . ALA A 1 175 ? -12.080 5.938 -1.585 1.00 93.75 175 ALA A CA 1
ATOM 1364 C C . ALA A 1 175 ? -11.880 6.552 -0.194 1.00 93.75 175 ALA A C 1
ATOM 1366 O O . ALA A 1 175 ? -11.829 5.834 0.802 1.00 93.75 175 ALA A O 1
ATOM 1367 N N . PHE A 1 176 ? -11.888 7.883 -0.118 1.00 92.88 176 PHE A N 1
ATOM 1368 C CA . PHE A 1 176 ? -11.829 8.620 1.136 1.00 92.88 176 PHE A CA 1
ATOM 1369 C C . PHE A 1 176 ? -12.985 8.268 2.085 1.00 92.88 176 PHE A C 1
ATOM 1371 O O . PHE A 1 176 ? -12.748 8.010 3.262 1.00 92.88 176 PHE A O 1
ATOM 1378 N N . ALA A 1 177 ? -14.225 8.204 1.591 1.00 93.31 177 ALA A N 1
ATOM 1379 C CA . ALA A 1 177 ? -15.380 7.856 2.418 1.00 93.31 177 ALA A CA 1
ATOM 1380 C C . ALA A 1 177 ? -15.283 6.429 2.986 1.00 93.31 177 ALA A C 1
ATOM 1382 O O . ALA A 1 177 ? -15.591 6.209 4.157 1.00 93.31 177 ALA A O 1
ATOM 1383 N N . VAL A 1 178 ? -14.808 5.465 2.188 1.00 94.19 178 VAL A N 1
ATOM 1384 C CA . VAL A 1 178 ? -14.565 4.091 2.655 1.00 94.19 178 VAL A CA 1
ATOM 1385 C C . VAL A 1 178 ? -13.447 4.048 3.692 1.00 94.19 178 VAL A C 1
ATOM 1387 O O . VAL A 1 178 ? -13.610 3.391 4.715 1.00 94.19 178 VAL A O 1
ATOM 1390 N N . GLU A 1 179 ? -12.338 4.752 3.469 1.00 94.56 179 GLU A N 1
ATOM 1391 C CA . GLU A 1 179 ? -11.235 4.838 4.433 1.00 94.56 179 GLU A CA 1
ATOM 1392 C C . GLU A 1 179 ? -11.713 5.408 5.775 1.00 94.56 179 GLU A C 1
ATOM 1394 O O . GLU A 1 179 ? -11.501 4.785 6.814 1.00 94.56 179 GLU A O 1
ATOM 1399 N N . CYS A 1 180 ? -12.459 6.516 5.751 1.00 93.06 180 CYS A N 1
ATOM 1400 C CA . CYS A 1 180 ? -13.083 7.120 6.928 1.00 93.06 180 CYS A CA 1
ATOM 1401 C C . CYS A 1 180 ? -14.050 6.167 7.646 1.00 93.06 180 CYS A C 1
ATOM 1403 O O . CYS A 1 180 ? -13.995 6.039 8.871 1.00 93.06 180 CYS A O 1
ATOM 1405 N N . ALA A 1 181 ? -14.918 5.476 6.901 1.00 92.88 181 ALA A N 1
ATOM 1406 C CA . ALA A 1 181 ? -15.858 4.505 7.456 1.00 92.88 181 ALA A CA 1
ATOM 1407 C C . ALA A 1 181 ? -15.129 3.321 8.111 1.00 92.88 181 ALA A C 1
ATOM 1409 O O . ALA A 1 181 ? -15.498 2.892 9.203 1.00 92.88 181 ALA A O 1
ATOM 1410 N N . VAL A 1 182 ? -14.069 2.809 7.479 1.00 93.38 182 VAL A N 1
ATOM 1411 C CA . VAL A 1 182 ? -13.239 1.729 8.025 1.00 93.38 182 VAL A CA 1
ATOM 1412 C C . VAL A 1 182 ? -12.510 2.188 9.287 1.00 93.38 182 VAL A C 1
ATOM 1414 O O . VAL A 1 182 ? -12.540 1.467 10.284 1.00 93.38 182 VAL A O 1
ATOM 1417 N N . SER A 1 183 ? -11.920 3.387 9.292 1.00 93.75 183 SER A N 1
ATOM 1418 C CA . SER A 1 183 ? -11.305 3.971 10.489 1.00 93.75 183 SER A CA 1
ATOM 1419 C C . SER A 1 183 ? -12.308 4.090 11.633 1.00 93.75 183 SER A C 1
ATOM 1421 O O . SER A 1 183 ? -12.040 3.596 12.729 1.00 93.75 183 SER A O 1
ATOM 1423 N N . TYR A 1 184 ? -13.486 4.655 11.363 1.00 92.19 184 TYR A N 1
ATOM 1424 C CA . TYR A 1 184 ? -14.565 4.795 12.338 1.00 92.19 184 TYR A CA 1
ATOM 1425 C C . TYR A 1 184 ? -14.976 3.445 12.940 1.00 92.19 184 TYR A C 1
ATOM 1427 O O . TYR A 1 184 ? -14.921 3.266 14.157 1.00 92.19 184 TYR A O 1
ATOM 1435 N N . MET A 1 185 ? -15.332 2.470 12.095 1.00 89.25 185 MET A N 1
ATOM 1436 C CA . MET A 1 185 ? -15.772 1.144 12.546 1.00 89.25 185 MET A CA 1
ATOM 1437 C C . MET A 1 185 ? -14.686 0.414 13.325 1.00 89.25 185 MET A C 1
ATOM 1439 O O . MET A 1 185 ? -14.974 -0.212 14.338 1.00 89.25 185 MET A O 1
ATOM 1443 N N . SER A 1 186 ? -13.433 0.504 12.876 1.00 91.31 186 SER A N 1
ATOM 1444 C CA . SER A 1 186 ? -12.325 -0.192 13.527 1.00 91.31 186 SER A CA 1
ATOM 1445 C C . SER A 1 186 ? -12.110 0.229 14.972 1.00 91.31 186 SER A C 1
ATOM 1447 O O . SER A 1 186 ? -11.775 -0.612 15.808 1.00 91.31 186 SER A O 1
ATOM 1449 N N . HIS A 1 187 ? -12.347 1.505 15.274 1.00 89.94 187 HIS A N 1
ATOM 1450 C CA . HIS A 1 187 ? -12.284 2.019 16.631 1.00 89.94 187 HIS A CA 1
ATOM 1451 C C . HIS A 1 187 ? -13.577 1.724 17.391 1.00 89.94 187 HIS A C 1
ATOM 1453 O O . HIS A 1 187 ? -13.523 1.177 18.489 1.00 89.94 187 HIS A O 1
ATOM 1459 N N . LYS A 1 188 ? -14.739 1.985 16.771 1.00 86.44 188 LYS A N 1
ATOM 1460 C CA . LYS A 1 188 ? -16.063 1.724 17.358 1.00 86.44 188 LYS A CA 1
ATOM 1461 C C . LYS A 1 188 ? -16.223 0.272 17.817 1.00 86.44 188 LYS A C 1
ATOM 1463 O O . LYS A 1 188 ? -16.825 0.015 18.855 1.00 86.44 188 LYS A O 1
ATOM 1468 N N . TRP A 1 189 ? -15.697 -0.673 17.046 1.00 84.31 189 TRP A N 1
ATOM 1469 C CA . TRP A 1 189 ? -15.790 -2.110 17.308 1.00 84.31 189 TRP A CA 1
ATOM 1470 C C . TRP A 1 189 ? -14.522 -2.704 17.928 1.00 84.31 189 TRP A C 1
ATOM 1472 O O . TRP A 1 189 ? -14.456 -3.909 18.157 1.00 84.31 189 TRP A O 1
ATOM 1482 N N . GLY A 1 190 ? -13.515 -1.875 18.214 1.00 85.88 190 GLY A N 1
ATOM 1483 C CA . GLY A 1 190 ? -12.316 -2.291 18.939 1.00 85.88 190 GLY A CA 1
ATOM 1484 C C . GLY A 1 190 ? -11.400 -3.253 18.181 1.00 85.88 190 GLY A C 1
ATOM 1485 O O . GLY A 1 190 ? -10.631 -3.973 18.816 1.00 85.88 190 GLY A O 1
ATOM 1486 N N . PHE A 1 191 ? -11.448 -3.285 16.843 1.00 89.31 191 PHE A N 1
ATOM 1487 C CA . PHE A 1 191 ? -10.603 -4.185 16.051 1.00 89.31 191 PHE A CA 1
ATOM 1488 C C . PHE A 1 191 ? -9.345 -3.556 15.455 1.00 89.31 191 PHE A C 1
ATOM 1490 O O . PHE A 1 191 ? -8.512 -4.273 14.902 1.00 89.31 191 PHE A O 1
ATOM 1497 N N . ALA A 1 192 ? -9.164 -2.241 15.591 1.00 92.69 192 ALA A N 1
ATOM 1498 C CA . ALA A 1 192 ? -8.004 -1.526 15.058 1.00 92.69 192 ALA A CA 1
ATOM 1499 C C . ALA A 1 192 ? -6.650 -2.134 15.488 1.00 92.69 192 ALA A C 1
ATOM 1501 O O . ALA A 1 192 ? -5.717 -2.209 14.688 1.00 92.69 192 ALA A O 1
ATOM 1502 N N . SER A 1 193 ? -6.552 -2.633 16.725 1.00 91.75 193 SER A N 1
ATOM 1503 C CA . SER A 1 193 ? -5.335 -3.239 17.290 1.00 91.75 193 SER A CA 1
ATOM 1504 C C . SER A 1 193 ? -5.015 -4.641 16.755 1.00 91.75 193 SER A C 1
ATOM 1506 O O . SER A 1 193 ? -3.921 -5.154 17.004 1.00 91.75 193 SER A O 1
ATOM 1508 N N . TRP A 1 194 ? -5.940 -5.271 16.027 1.00 92.94 194 TRP A N 1
ATOM 1509 C CA . TRP A 1 194 ? -5.740 -6.581 15.400 1.00 92.94 194 TRP A CA 1
ATOM 1510 C C . TRP A 1 194 ? -5.255 -6.479 13.956 1.00 92.94 194 TRP A C 1
ATOM 1512 O O . TRP A 1 194 ? -4.770 -7.469 13.412 1.00 92.94 194 TRP A O 1
ATOM 1522 N N . VAL A 1 195 ? -5.367 -5.304 13.332 1.00 95.62 195 VAL A N 1
ATOM 1523 C CA . VAL A 1 195 ? -4.995 -5.101 11.930 1.00 95.62 195 VAL A CA 1
ATOM 1524 C C . VAL A 1 195 ? -3.471 -5.124 11.790 1.00 95.62 195 VAL A C 1
ATOM 1526 O O . VAL A 1 195 ? -2.769 -4.215 12.230 1.00 95.62 195 VAL A O 1
ATOM 1529 N N . MET A 1 196 ? -2.963 -6.162 11.129 1.00 96.88 196 MET A N 1
ATOM 1530 C CA . MET A 1 196 ? -1.537 -6.380 10.869 1.00 96.88 196 MET A CA 1
ATOM 1531 C C . MET A 1 196 ? -1.148 -6.053 9.426 1.00 96.88 196 MET A C 1
ATOM 1533 O O . MET A 1 196 ? 0.032 -5.845 9.137 1.00 96.88 196 MET A O 1
ATOM 1537 N N . GLY A 1 197 ? -2.106 -5.996 8.499 1.00 97.56 197 GLY A N 1
ATOM 1538 C CA . GLY A 1 197 ? -1.798 -5.627 7.125 1.00 97.56 197 GLY A CA 1
ATOM 1539 C C . GLY A 1 197 ? -2.918 -4.938 6.365 1.00 97.56 197 GLY A C 1
ATOM 1540 O O . GLY A 1 197 ? -4.101 -5.145 6.626 1.00 97.56 197 GLY A O 1
ATOM 1541 N N . VAL A 1 198 ? -2.513 -4.129 5.389 1.00 97.19 198 VAL A N 1
ATOM 1542 C CA . VAL A 1 198 ? -3.407 -3.363 4.518 1.00 97.19 198 VAL A CA 1
ATOM 1543 C C . VAL A 1 198 ? -3.047 -3.642 3.064 1.00 97.19 198 VAL A C 1
ATOM 1545 O O . VAL A 1 198 ? -1.877 -3.628 2.683 1.00 97.19 198 VAL A O 1
ATOM 1548 N N . THR A 1 199 ? -4.057 -3.932 2.250 1.00 96.31 199 THR A N 1
ATOM 1549 C CA . THR A 1 199 ? -3.923 -4.164 0.810 1.00 96.31 199 THR A CA 1
ATOM 1550 C C . THR A 1 199 ? -4.808 -3.198 0.040 1.00 96.31 199 THR A C 1
ATOM 1552 O O . THR A 1 199 ? -6.018 -3.171 0.246 1.00 96.31 199 THR A O 1
ATOM 1555 N N . PHE A 1 200 ? -4.204 -2.461 -0.883 1.00 95.38 200 PHE A N 1
ATOM 1556 C CA . PHE A 1 200 ? -4.856 -1.577 -1.837 1.00 95.38 200 PHE A CA 1
ATOM 1557 C C . PHE A 1 200 ? -4.814 -2.228 -3.214 1.00 95.38 200 PHE A C 1
ATOM 1559 O O . PHE A 1 200 ? -3.760 -2.286 -3.846 1.00 95.38 200 PHE A O 1
ATOM 1566 N N . GLU A 1 201 ? -5.945 -2.740 -3.689 1.00 94.12 201 GLU A N 1
ATOM 1567 C CA . GLU A 1 201 ? -6.027 -3.405 -4.987 1.00 94.12 201 GLU A CA 1
ATOM 1568 C C . GLU A 1 201 ? -6.842 -2.575 -5.973 1.00 94.12 201 GLU A C 1
ATOM 1570 O O . GLU A 1 201 ? -8.059 -2.439 -5.848 1.00 94.12 201 GLU A O 1
ATOM 1575 N N . CYS A 1 202 ? -6.151 -2.008 -6.963 1.00 93.19 202 CYS A N 1
ATOM 1576 C CA . CYS A 1 202 ? -6.718 -1.046 -7.909 1.00 93.19 202 CYS A CA 1
ATOM 1577 C C . CYS A 1 202 ? -7.423 0.122 -7.194 1.00 93.19 202 CYS A C 1
ATOM 1579 O O . CYS A 1 202 ? -8.362 0.697 -7.727 1.00 93.19 202 CYS A O 1
ATOM 1581 N N . TRP A 1 203 ? -6.995 0.459 -5.978 1.00 94.06 203 TRP A N 1
ATOM 1582 C CA . TRP A 1 203 ? -7.645 1.446 -5.121 1.00 94.06 203 TRP A CA 1
ATOM 1583 C C . TRP A 1 203 ? -7.109 2.854 -5.392 1.00 94.06 203 TRP A C 1
ATOM 1585 O O . TRP A 1 203 ? -5.891 2.999 -5.394 1.00 94.06 203 TRP A O 1
ATOM 1595 N N . PRO A 1 204 ? -7.946 3.887 -5.593 1.00 91.44 204 PRO A N 1
ATOM 1596 C CA . PRO A 1 204 ? -7.477 5.259 -5.773 1.00 91.44 204 PRO A CA 1
ATOM 1597 C C . PRO A 1 204 ? -6.578 5.707 -4.611 1.00 91.44 204 PRO A C 1
ATOM 1599 O O . PRO A 1 204 ? -6.919 5.505 -3.449 1.00 91.44 204 PRO A O 1
ATOM 1602 N N . SER A 1 205 ? -5.423 6.306 -4.910 1.00 82.38 205 SER A N 1
ATOM 1603 C CA . SER A 1 205 ? -4.505 6.769 -3.863 1.00 82.38 205 SER A CA 1
ATOM 1604 C C . SER A 1 205 ? -5.063 8.008 -3.176 1.00 82.38 205 SER A C 1
ATOM 1606 O O . SER A 1 205 ? -5.322 9.020 -3.829 1.00 82.38 205 SER A O 1
ATOM 1608 N N . THR A 1 206 ? -5.159 7.962 -1.852 1.00 82.62 206 THR A N 1
ATOM 1609 C CA . THR A 1 206 ? -5.281 9.158 -1.020 1.00 82.62 206 THR A CA 1
ATOM 1610 C C . THR A 1 206 ? -3.894 9.768 -0.752 1.00 82.62 206 THR A C 1
ATOM 1612 O O . THR A 1 206 ? -2.883 9.066 -0.904 1.00 82.62 206 THR A O 1
ATOM 1615 N N . PRO A 1 207 ? -3.807 11.077 -0.428 1.00 75.69 207 PRO A N 1
ATOM 1616 C CA . PRO A 1 207 ? -2.522 11.766 -0.253 1.00 75.69 207 PRO A CA 1
ATOM 1617 C C . PRO A 1 207 ? -1.648 11.135 0.834 1.00 75.69 207 PRO A C 1
ATOM 1619 O O . PRO A 1 207 ? -0.451 10.959 0.643 1.00 75.69 207 PRO A O 1
ATOM 1622 N N . ALA A 1 208 ? -2.272 10.698 1.929 1.00 84.12 208 ALA A N 1
ATOM 1623 C CA . ALA A 1 208 ? -1.608 10.065 3.057 1.00 84.12 208 ALA A CA 1
ATOM 1624 C C . ALA A 1 208 ? -2.282 8.725 3.402 1.00 84.12 208 ALA A C 1
ATOM 1626 O O . ALA A 1 208 ? -3.496 8.586 3.240 1.00 84.12 208 ALA A O 1
ATOM 1627 N N . PRO A 1 209 ? -1.531 7.730 3.903 1.00 89.12 209 PRO A N 1
ATOM 1628 C CA . PRO A 1 209 ? -2.094 6.438 4.275 1.00 89.12 209 PRO A CA 1
ATOM 1629 C C . PRO A 1 209 ? -3.088 6.564 5.436 1.00 89.12 209 PRO A C 1
ATOM 1631 O O . PRO A 1 209 ? -2.718 6.906 6.564 1.00 89.12 209 PRO A O 1
ATOM 1634 N N . PHE A 1 210 ? -4.353 6.212 5.190 1.00 91.25 210 PHE A N 1
ATOM 1635 C CA . PHE A 1 210 ? -5.420 6.281 6.199 1.00 91.25 210 PHE A CA 1
ATOM 1636 C C . PHE A 1 210 ? -5.135 5.451 7.463 1.00 91.25 210 PHE A C 1
ATOM 1638 O O . PHE A 1 210 ? -5.629 5.747 8.545 1.00 91.25 210 PHE A O 1
ATOM 1645 N N . PHE A 1 211 ? -4.306 4.415 7.342 1.00 93.88 211 PHE A N 1
ATOM 1646 C CA . PHE A 1 211 ? -3.964 3.525 8.444 1.00 93.88 211 PHE A CA 1
ATOM 1647 C C . PHE A 1 211 ? -2.876 4.068 9.378 1.00 93.88 211 PHE A C 1
ATOM 1649 O O . PHE A 1 211 ? -2.690 3.501 10.450 1.00 93.88 211 PHE A O 1
ATOM 1656 N N . PHE A 1 212 ? -2.163 5.142 9.015 1.00 93.38 212 PHE A N 1
ATOM 1657 C CA . PHE A 1 212 ? -0.927 5.558 9.695 1.00 93.38 212 PHE A CA 1
ATOM 1658 C C . PHE A 1 212 ? -1.083 5.761 11.210 1.00 93.38 212 PHE A C 1
ATOM 1660 O O . PHE A 1 212 ? -0.238 5.301 11.975 1.00 93.38 212 PHE A O 1
ATOM 1667 N N . LYS A 1 213 ? -2.147 6.444 11.655 1.00 90.69 213 LYS A N 1
ATOM 1668 C CA . LYS A 1 213 ? -2.467 6.629 13.085 1.00 90.69 213 LYS A CA 1
ATOM 1669 C C . LYS A 1 213 ? -3.679 5.814 13.541 1.00 90.69 213 LYS A C 1
ATOM 1671 O O . LYS A 1 213 ? -4.060 5.889 14.701 1.00 90.69 213 LYS A O 1
ATOM 1676 N N . VAL A 1 214 ? -4.291 5.054 12.634 1.00 93.69 214 VAL A N 1
ATOM 1677 C CA . VAL A 1 214 ? -5.499 4.267 12.914 1.00 93.69 214 VAL A CA 1
ATOM 1678 C C . VAL A 1 214 ? -5.126 2.834 13.294 1.00 93.69 214 VAL A C 1
ATOM 1680 O O . VAL A 1 214 ? -5.695 2.285 14.231 1.00 93.69 214 VAL A O 1
ATOM 1683 N N . PHE A 1 215 ? -4.142 2.234 12.613 1.00 95.38 215 PHE A N 1
ATOM 1684 C CA . PHE A 1 215 ? -3.710 0.854 12.837 1.00 95.38 215 PHE A CA 1
ATOM 1685 C C . PHE A 1 215 ? -2.233 0.794 13.227 1.00 95.38 215 PHE A C 1
ATOM 1687 O O . PHE A 1 215 ? -1.345 0.598 12.396 1.00 95.38 215 PHE A O 1
ATOM 1694 N N . GLU A 1 216 ? -1.964 0.922 14.523 1.00 92.69 216 GLU A N 1
ATOM 1695 C CA . GLU A 1 216 ? -0.601 0.991 15.068 1.00 92.69 216 GLU A CA 1
ATOM 1696 C C . GLU A 1 216 ? 0.243 -0.262 14.776 1.00 92.69 216 GLU A C 1
ATOM 1698 O O . GLU A 1 216 ? 1.470 -0.187 14.700 1.00 92.69 216 GLU A O 1
ATOM 1703 N N . ARG A 1 217 ? -0.403 -1.420 14.576 1.00 95.69 217 ARG A N 1
ATOM 1704 C CA . ARG A 1 217 ? 0.267 -2.713 14.362 1.00 95.69 217 ARG A CA 1
ATOM 1705 C C . ARG A 1 217 ? 0.435 -3.119 12.899 1.00 95.69 217 ARG A C 1
ATOM 1707 O O . ARG A 1 217 ? 0.934 -4.215 12.639 1.00 95.69 217 ARG A O 1
ATOM 1714 N N . VAL A 1 218 ? 0.062 -2.265 11.942 1.00 97.12 218 VAL A N 1
ATOM 1715 C CA . VAL A 1 218 ? 0.235 -2.587 10.518 1.00 97.12 218 VAL A CA 1
ATOM 1716 C C . VAL A 1 218 ? 1.710 -2.786 10.206 1.00 97.12 218 VAL A C 1
ATOM 1718 O O . VAL A 1 218 ? 2.507 -1.855 10.230 1.00 97.12 218 VAL A O 1
ATOM 1721 N N . CYS A 1 219 ? 2.056 -4.024 9.877 1.00 97.50 219 CYS A N 1
ATOM 1722 C CA . CYS A 1 219 ? 3.412 -4.441 9.571 1.00 97.50 219 CYS A CA 1
ATOM 1723 C C . CYS A 1 219 ? 3.583 -4.803 8.088 1.00 97.50 219 CYS A C 1
ATOM 1725 O O . CYS A 1 219 ? 4.706 -4.811 7.580 1.00 97.50 219 CYS A O 1
ATOM 1727 N N . LYS A 1 220 ? 2.482 -5.062 7.367 1.00 98.06 220 LYS A N 1
ATOM 1728 C CA . LYS A 1 220 ? 2.487 -5.420 5.944 1.00 98.06 220 LYS A CA 1
ATOM 1729 C C . LYS A 1 220 ? 1.606 -4.484 5.123 1.00 98.06 220 LYS A C 1
ATOM 1731 O O . LYS A 1 220 ? 0.406 -4.397 5.365 1.00 98.06 220 LYS A O 1
ATOM 1736 N N . VAL A 1 221 ? 2.179 -3.861 4.098 1.00 97.88 221 VAL A N 1
ATOM 1737 C CA . VAL A 1 221 ? 1.445 -3.001 3.161 1.00 97.88 221 VAL A CA 1
ATOM 1738 C C . VAL A 1 221 ? 1.614 -3.522 1.739 1.00 97.88 221 VAL A C 1
ATOM 1740 O O . VAL A 1 221 ? 2.726 -3.836 1.310 1.00 97.88 221 VAL A O 1
ATOM 1743 N N . VAL A 1 222 ? 0.501 -3.643 1.016 1.00 97.44 222 VAL A N 1
ATOM 1744 C CA . VAL A 1 222 ? 0.471 -4.120 -0.370 1.00 97.44 222 VAL A CA 1
ATOM 1745 C C . VAL A 1 222 ? -0.275 -3.120 -1.246 1.00 97.44 222 VAL A C 1
ATOM 1747 O O . VAL A 1 222 ? -1.439 -2.830 -0.991 1.00 97.44 222 VAL A O 1
ATOM 1750 N N . TYR A 1 223 ? 0.364 -2.649 -2.313 1.00 96.06 223 TYR A N 1
ATOM 1751 C CA . TYR A 1 223 ? -0.276 -1.917 -3.403 1.00 96.06 223 TYR A CA 1
ATOM 1752 C C . TYR A 1 223 ? -0.258 -2.799 -4.641 1.00 96.06 223 TYR A C 1
ATOM 1754 O O . TYR A 1 223 ? 0.803 -3.237 -5.081 1.00 96.06 223 TYR A O 1
ATOM 1762 N N . HIS A 1 224 ? -1.427 -3.068 -5.205 1.00 94.12 224 HIS A N 1
ATOM 1763 C CA . HIS A 1 224 ? -1.571 -3.964 -6.339 1.00 94.12 224 HIS A CA 1
ATOM 1764 C C . HIS A 1 224 ? -2.446 -3.326 -7.413 1.00 94.12 224 HIS A C 1
ATOM 1766 O O . HIS A 1 224 ? -3.672 -3.296 -7.314 1.00 94.12 224 HIS A O 1
ATOM 1772 N N . GLY A 1 225 ? -1.811 -2.821 -8.463 1.00 90.62 225 GLY A N 1
ATOM 1773 C CA . GLY A 1 225 ? -2.472 -2.545 -9.726 1.00 90.62 225 GLY A CA 1
ATOM 1774 C C . GLY A 1 225 ? -2.726 -3.846 -10.484 1.00 90.62 225 GLY A C 1
ATOM 1775 O O . GLY A 1 225 ? -1.909 -4.764 -10.478 1.00 90.62 225 GLY A O 1
ATOM 1776 N N . LYS A 1 226 ? -3.858 -3.933 -11.175 1.00 86.69 226 LYS A N 1
ATOM 1777 C CA . LYS A 1 226 ? -4.074 -4.946 -12.208 1.00 86.69 226 LYS A CA 1
ATOM 1778 C C . LYS A 1 226 ? -3.910 -4.288 -13.567 1.00 86.69 226 LYS A C 1
ATOM 1780 O O . LYS A 1 226 ? -4.222 -3.113 -13.737 1.00 86.69 226 LYS A O 1
ATOM 1785 N N . SER A 1 227 ? -3.380 -5.049 -14.516 1.00 66.81 227 SER A N 1
ATOM 1786 C CA . SER A 1 227 ? -3.233 -4.592 -15.895 1.00 66.81 227 SER A CA 1
ATOM 1787 C C . SER A 1 227 ? -4.627 -4.335 -16.463 1.00 66.81 227 SER A C 1
ATOM 1789 O O . SER A 1 227 ? -5.441 -5.253 -16.493 1.00 66.81 227 SER A O 1
ATOM 1791 N N . CYS A 1 228 ? -4.895 -3.101 -16.873 1.00 58.75 228 CYS A N 1
ATOM 1792 C CA . CYS A 1 228 ? -6.121 -2.715 -17.565 1.00 58.75 228 CYS A CA 1
ATOM 1793 C C . CYS A 1 228 ? -5.871 -2.627 -19.076 1.00 58.75 228 CYS A C 1
ATOM 1795 O O . CYS A 1 228 ? -4.726 -2.547 -19.532 1.00 58.75 228 CYS A O 1
ATOM 1797 N N . HIS A 1 229 ? -6.948 -2.567 -19.853 1.00 57.97 229 HIS A N 1
ATOM 1798 C CA . HIS A 1 229 ? -6.888 -2.494 -21.316 1.00 57.97 229 HIS A CA 1
ATOM 1799 C C . HIS A 1 229 ? -6.298 -1.182 -21.884 1.00 57.97 229 HIS A C 1
ATOM 1801 O O . HIS A 1 229 ? -6.041 -1.113 -23.081 1.00 57.97 229 HIS A O 1
ATOM 1807 N N . LEU A 1 230 ? -6.093 -0.138 -21.064 1.00 55.44 230 LEU A N 1
ATOM 1808 C CA . LEU A 1 230 ? -5.838 1.242 -21.525 1.00 55.44 230 LEU A CA 1
ATOM 1809 C C . LEU A 1 230 ? -4.669 1.957 -20.818 1.00 55.44 230 LEU A C 1
ATOM 1811 O O . LEU A 1 230 ? -4.683 3.179 -20.691 1.00 55.44 230 LEU A O 1
ATOM 1815 N N . HIS A 1 231 ? -3.668 1.234 -20.311 1.00 59.62 231 HIS A N 1
ATOM 1816 C CA . HIS A 1 231 ? -2.515 1.832 -19.602 1.00 59.62 231 HIS A CA 1
ATOM 1817 C C . HIS A 1 231 ? -2.865 2.673 -18.353 1.00 59.62 231 HIS A C 1
ATOM 1819 O O . HIS A 1 231 ? -2.048 3.451 -17.872 1.00 59.62 231 HIS A O 1
ATOM 1825 N N . SER A 1 232 ? -4.054 2.512 -17.777 1.00 65.62 232 SER A N 1
ATOM 1826 C CA . SER A 1 232 ? -4.388 3.004 -16.437 1.00 65.62 232 SER A CA 1
ATOM 1827 C C . SER A 1 232 ? -3.613 2.192 -15.389 1.00 65.62 232 SER A C 1
ATOM 1829 O O . SER A 1 232 ? -4.029 1.119 -14.949 1.00 65.62 232 SER A O 1
ATOM 1831 N N . TYR A 1 233 ? -2.454 2.702 -14.995 1.00 76.88 233 TYR A N 1
ATOM 1832 C CA . TYR A 1 233 ? -1.715 2.222 -13.834 1.00 76.88 233 TYR A CA 1
ATOM 1833 C C . TYR A 1 233 ? -2.222 2.916 -12.567 1.00 76.88 233 TYR A C 1
ATOM 1835 O O . TYR A 1 233 ? -2.604 4.092 -12.574 1.00 76.88 233 TYR A O 1
ATOM 1843 N N . LEU A 1 234 ? -2.212 2.187 -11.452 1.00 86.56 234 LEU A N 1
ATOM 1844 C CA . LEU A 1 234 ? -2.481 2.783 -10.151 1.00 86.56 234 LEU A CA 1
ATOM 1845 C C . LEU A 1 234 ? -1.319 3.707 -9.777 1.00 86.56 234 LEU A C 1
ATOM 1847 O O . LEU A 1 234 ? -0.192 3.236 -9.684 1.00 86.56 234 LEU A O 1
ATOM 1851 N N . VAL A 1 235 ? -1.568 4.996 -9.557 1.00 87.38 235 VAL A N 1
ATOM 1852 C CA . VAL A 1 235 ? -0.534 5.947 -9.120 1.00 87.38 235 VAL A CA 1
ATOM 1853 C C . VAL A 1 235 ? -0.555 6.044 -7.602 1.00 87.38 235 VAL A C 1
ATOM 1855 O O . VAL A 1 235 ? -1.600 6.358 -7.040 1.00 87.38 235 VAL A O 1
ATOM 1858 N N . ILE A 1 236 ? 0.586 5.809 -6.956 1.00 89.31 236 ILE A N 1
ATOM 1859 C CA . ILE A 1 236 ? 0.780 6.131 -5.538 1.00 89.31 236 ILE A CA 1
ATOM 1860 C C . ILE A 1 236 ? 1.271 7.578 -5.471 1.00 89.31 236 ILE A C 1
ATOM 1862 O O . ILE A 1 236 ? 2.318 7.899 -6.034 1.00 89.31 236 ILE A O 1
ATOM 1866 N N . GLY A 1 237 ? 0.478 8.455 -4.855 1.00 82.19 237 GLY A N 1
ATOM 1867 C CA . GLY A 1 237 ? 0.755 9.893 -4.816 1.00 82.19 237 GLY A CA 1
ATOM 1868 C C . GLY A 1 237 ? 1.940 10.259 -3.918 1.00 82.19 2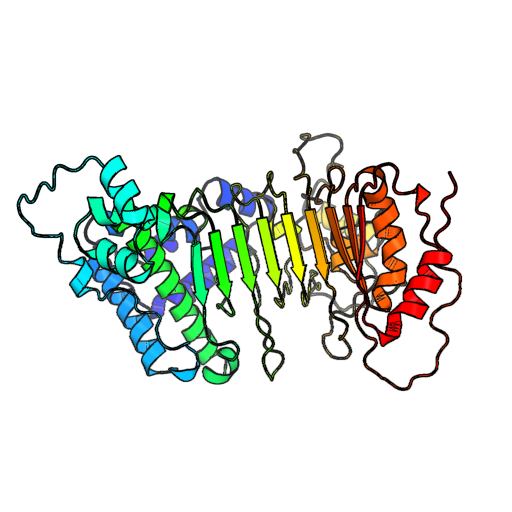37 GLY A C 1
ATOM 1869 O O . GLY A 1 237 ? 2.232 9.572 -2.947 1.00 82.19 237 GLY A O 1
ATOM 1870 N N . TYR A 1 238 ? 2.615 11.366 -4.219 1.00 79.00 238 TYR A N 1
ATOM 1871 C CA . TYR A 1 238 ? 3.495 12.025 -3.252 1.00 79.00 238 TYR A CA 1
ATOM 1872 C C . TYR A 1 238 ? 2.659 12.961 -2.364 1.00 79.00 238 TYR A C 1
ATOM 1874 O O . TYR A 1 238 ? 1.819 13.665 -2.930 1.00 79.00 238 TYR A O 1
ATOM 1882 N N . PRO A 1 239 ? 2.914 13.039 -1.042 1.00 79.69 239 PRO A N 1
ATOM 1883 C CA . PRO A 1 239 ? 3.830 12.240 -0.228 1.00 79.69 239 PRO A CA 1
ATOM 1884 C C . PRO A 1 239 ? 3.117 11.085 0.509 1.00 79.69 239 PRO A C 1
ATOM 1886 O O . PRO A 1 239 ? 2.553 11.273 1.578 1.00 79.69 239 PRO A O 1
ATOM 1889 N N . HIS A 1 240 ? 3.232 9.847 0.024 1.00 87.69 240 HIS A N 1
ATOM 1890 C CA . HIS A 1 240 ? 2.657 8.673 0.700 1.00 87.69 240 HIS A CA 1
ATOM 1891 C C . HIS A 1 240 ? 3.639 7.964 1.658 1.00 87.69 240 HIS A C 1
ATOM 1893 O O . HIS A 1 240 ? 4.106 6.857 1.388 1.00 87.69 240 HIS A O 1
ATOM 1899 N N . ILE A 1 241 ? 3.986 8.606 2.778 1.00 88.94 241 ILE A N 1
ATOM 1900 C CA . ILE A 1 241 ? 4.988 8.088 3.732 1.00 88.94 241 ILE A CA 1
ATOM 1901 C C . ILE A 1 241 ? 4.379 7.009 4.642 1.00 88.94 241 ILE A C 1
ATOM 1903 O O . ILE A 1 241 ? 3.349 7.229 5.279 1.00 88.94 241 ILE A O 1
ATOM 1907 N N . LEU A 1 242 ? 5.037 5.853 4.748 1.00 92.75 242 LEU A N 1
ATOM 1908 C CA . LEU A 1 242 ? 4.587 4.713 5.552 1.00 92.75 242 LEU A CA 1
ATOM 1909 C C . LEU A 1 242 ? 5.007 4.827 7.034 1.00 92.75 242 LEU A C 1
ATOM 1911 O O . LEU A 1 242 ? 6.037 5.433 7.336 1.00 92.75 242 LEU A O 1
ATOM 1915 N N . PRO A 1 243 ? 4.238 4.249 7.981 1.00 92.25 243 PRO A N 1
ATOM 1916 C CA . PRO A 1 243 ? 4.577 4.298 9.402 1.00 92.25 243 PRO A CA 1
ATOM 1917 C C . PRO A 1 243 ? 5.761 3.386 9.759 1.00 92.25 243 PRO A C 1
ATOM 1919 O O . PRO A 1 243 ? 6.083 2.422 9.063 1.00 92.25 243 PRO A O 1
ATOM 1922 N N . THR A 1 244 ? 6.397 3.671 10.899 1.00 91.44 244 THR A N 1
ATOM 1923 C CA . THR A 1 244 ? 7.583 2.954 11.416 1.00 91.44 244 THR A CA 1
ATOM 1924 C C . THR A 1 244 ? 7.337 1.466 11.698 1.00 91.44 244 THR A C 1
ATOM 1926 O O . THR A 1 244 ? 8.289 0.685 11.737 1.00 91.44 244 THR A O 1
ATOM 1929 N N . SER A 1 245 ? 6.077 1.073 11.904 1.00 94.38 245 SER A N 1
ATOM 1930 C CA . SER A 1 245 ? 5.641 -0.303 12.164 1.00 94.38 245 SER A CA 1
ATOM 1931 C C . SER A 1 245 ? 5.709 -1.211 10.934 1.00 94.38 245 SER A C 1
ATOM 1933 O O . SER A 1 245 ? 5.736 -2.434 11.086 1.00 94.38 245 SER A O 1
ATOM 1935 N N . VAL A 1 246 ? 5.781 -0.648 9.721 1.00 96.06 246 VAL A N 1
ATOM 1936 C CA . VAL A 1 246 ? 5.836 -1.430 8.481 1.00 96.06 246 VAL A CA 1
ATOM 1937 C C . VAL A 1 246 ? 7.179 -2.146 8.353 1.00 96.06 246 VAL A C 1
ATOM 1939 O O . VAL A 1 246 ? 8.238 -1.524 8.287 1.00 96.06 246 VAL A O 1
ATOM 1942 N N . VAL A 1 247 ? 7.116 -3.476 8.251 1.00 96.50 247 VAL A N 1
ATOM 1943 C CA . VAL A 1 247 ? 8.275 -4.361 8.047 1.00 96.50 247 VAL A CA 1
ATOM 1944 C C . VAL A 1 247 ? 8.283 -5.026 6.669 1.00 96.50 247 VAL A C 1
ATOM 1946 O O . VAL A 1 247 ? 9.319 -5.534 6.239 1.00 96.50 247 VAL A O 1
ATOM 1949 N N . SER A 1 248 ? 7.148 -5.029 5.964 1.00 97.50 248 SER A N 1
ATOM 1950 C CA . SER A 1 248 ? 6.996 -5.624 4.637 1.00 97.50 248 SER A CA 1
ATOM 1951 C C . SER A 1 248 ? 6.206 -4.707 3.707 1.00 97.50 248 SER A C 1
ATOM 1953 O O . SER A 1 248 ? 5.050 -4.388 3.983 1.00 97.50 248 SER A O 1
ATOM 1955 N N . LEU A 1 249 ? 6.798 -4.371 2.564 1.00 97.31 249 LEU A N 1
ATOM 1956 C CA . LEU A 1 249 ? 6.174 -3.592 1.497 1.00 97.31 249 LEU A CA 1
ATOM 1957 C C . LEU A 1 249 ? 6.130 -4.412 0.205 1.00 97.31 249 LEU A C 1
ATOM 1959 O O . LEU A 1 249 ? 7.134 -4.986 -0.207 1.00 97.31 249 LEU A O 1
ATOM 1963 N N . CYS A 1 250 ? 4.972 -4.451 -0.447 1.00 97.38 250 CYS A N 1
ATOM 1964 C CA . CYS A 1 250 ? 4.808 -5.039 -1.770 1.00 97.38 250 CYS A CA 1
ATOM 1965 C C . CYS A 1 250 ? 4.104 -4.038 -2.688 1.00 97.38 250 CYS A C 1
ATOM 1967 O O . CYS A 1 250 ? 3.014 -3.572 -2.373 1.00 97.38 250 CYS A O 1
ATOM 1969 N N . ILE A 1 251 ? 4.724 -3.696 -3.812 1.00 94.94 251 ILE A N 1
ATOM 1970 C CA . ILE A 1 251 ? 4.159 -2.822 -4.836 1.00 94.94 251 ILE A CA 1
ATOM 1971 C C . ILE A 1 251 ? 4.177 -3.594 -6.152 1.00 94.94 251 ILE A C 1
ATOM 1973 O O . ILE A 1 251 ? 5.232 -4.028 -6.611 1.00 94.94 251 ILE A O 1
ATOM 1977 N N . VAL A 1 252 ? 3.011 -3.779 -6.761 1.00 92.94 252 VAL A N 1
ATOM 1978 C CA . VAL A 1 252 ? 2.838 -4.583 -7.973 1.00 92.94 252 VAL A CA 1
ATOM 1979 C C . VAL A 1 252 ? 2.035 -3.789 -8.994 1.00 92.94 252 VAL A C 1
ATOM 1981 O O . VAL A 1 252 ? 0.902 -3.413 -8.714 1.00 92.94 252 VAL A O 1
ATOM 1984 N N . ARG A 1 253 ? 2.601 -3.557 -10.185 1.00 89.62 253 ARG A N 1
ATOM 1985 C CA . ARG A 1 253 ? 1.969 -2.868 -11.327 1.00 89.62 253 ARG A CA 1
ATOM 1986 C C . ARG A 1 253 ? 1.400 -1.491 -10.961 1.00 89.62 253 ARG A C 1
ATOM 1988 O O . ARG A 1 253 ? 0.356 -1.079 -11.465 1.00 89.62 253 ARG A O 1
ATOM 1995 N N . CYS A 1 254 ? 2.095 -0.780 -10.078 1.00 89.75 254 CYS A N 1
ATOM 1996 C CA . CYS A 1 254 ? 1.777 0.595 -9.705 1.00 89.75 254 CYS A CA 1
ATOM 1997 C C . CYS A 1 254 ? 2.787 1.565 -10.319 1.00 89.75 254 CYS A C 1
ATOM 1999 O O . CYS A 1 254 ? 3.892 1.186 -10.701 1.00 89.75 254 CYS A O 1
ATOM 2001 N N . SER A 1 255 ? 2.402 2.831 -10.378 1.00 85.81 255 SER A N 1
ATOM 2002 C CA . SER A 1 255 ? 3.229 3.955 -10.777 1.00 85.81 255 SER A CA 1
ATOM 2003 C C . SER A 1 255 ? 3.673 4.751 -9.559 1.00 85.81 255 SER A C 1
ATOM 2005 O O . SER A 1 255 ? 2.839 5.122 -8.732 1.00 85.81 255 SER A O 1
ATOM 2007 N N . LEU A 1 256 ? 4.961 5.085 -9.510 1.00 81.94 256 LEU A N 1
ATOM 2008 C CA . LEU A 1 256 ? 5.550 6.011 -8.537 1.00 81.94 256 LEU A CA 1
ATOM 2009 C C . LEU A 1 256 ? 5.903 7.358 -9.184 1.00 81.94 256 LEU A C 1
ATOM 2011 O O . LEU A 1 256 ? 6.889 7.986 -8.829 1.00 81.94 256 LEU A O 1
ATOM 2015 N N . ARG A 1 257 ? 5.123 7.807 -10.174 1.00 75.94 257 ARG A N 1
ATOM 2016 C CA . ARG A 1 257 ? 5.356 9.078 -10.876 1.00 75.94 257 ARG A CA 1
ATOM 2017 C C . ARG A 1 257 ? 5.607 10.233 -9.895 1.00 75.94 257 ARG A C 1
ATOM 2019 O O . ARG A 1 257 ? 4.740 10.540 -9.084 1.00 75.94 257 ARG A O 1
ATOM 2026 N N . ALA A 1 258 ? 6.755 10.900 -10.051 1.00 71.12 258 ALA A N 1
ATOM 2027 C CA . ALA A 1 258 ? 7.213 11.995 -9.186 1.00 71.12 258 ALA A CA 1
ATOM 2028 C C . ALA A 1 258 ? 7.375 11.597 -7.706 1.00 71.12 258 ALA A C 1
ATOM 2030 O O . ALA A 1 258 ? 7.359 12.450 -6.820 1.00 71.12 258 ALA A O 1
ATOM 2031 N N . TYR A 1 259 ? 7.550 10.302 -7.439 1.00 74.44 259 TYR A N 1
ATOM 2032 C CA . TYR A 1 259 ? 7.711 9.759 -6.106 1.00 74.44 259 TYR A CA 1
ATOM 2033 C C . TYR A 1 259 ? 8.831 8.719 -6.051 1.00 74.44 259 TYR A C 1
ATOM 2035 O O . TYR A 1 259 ? 9.159 8.071 -7.041 1.00 74.44 259 TYR A O 1
ATOM 2043 N N . SER A 1 260 ? 9.454 8.576 -4.885 1.00 76.94 260 SER A N 1
ATOM 2044 C CA . SER A 1 260 ? 10.573 7.661 -4.681 1.00 76.94 260 SER A CA 1
ATOM 2045 C C . SER A 1 260 ? 10.262 6.697 -3.541 1.00 76.94 260 SER A C 1
ATOM 2047 O O . SER A 1 260 ? 9.581 7.047 -2.571 1.00 76.94 260 SER A O 1
ATOM 2049 N N . ILE A 1 261 ? 10.782 5.475 -3.651 1.00 82.94 261 ILE A N 1
ATOM 2050 C CA . ILE A 1 261 ? 10.585 4.441 -2.629 1.00 82.94 261 ILE A CA 1
ATOM 2051 C C . ILE A 1 261 ? 11.272 4.829 -1.319 1.00 82.94 261 ILE A C 1
ATOM 2053 O O . ILE A 1 261 ? 10.718 4.611 -0.246 1.00 82.94 261 ILE A O 1
ATOM 2057 N N . GLU A 1 262 ? 12.440 5.462 -1.389 1.00 77.94 262 GLU A N 1
ATOM 2058 C CA . GLU A 1 262 ? 13.136 5.988 -0.210 1.00 77.94 262 GLU A CA 1
ATOM 2059 C C . GLU A 1 262 ? 12.283 7.001 0.559 1.00 77.94 262 GLU A C 1
ATOM 2061 O O . GLU A 1 262 ? 12.212 6.933 1.783 1.00 77.94 262 GLU A O 1
ATOM 2066 N N . CYS A 1 263 ? 11.573 7.901 -0.136 1.00 78.06 263 CYS A N 1
ATOM 2067 C CA . CYS A 1 263 ? 10.652 8.825 0.528 1.00 78.06 263 CYS A CA 1
ATOM 2068 C C . CYS A 1 263 ? 9.488 8.095 1.197 1.00 78.06 263 CYS A C 1
ATOM 2070 O O . CYS A 1 263 ? 9.120 8.444 2.317 1.00 78.06 263 CYS A O 1
ATOM 2072 N N . MET A 1 264 ? 8.916 7.088 0.534 1.00 87.12 264 MET A N 1
ATOM 2073 C CA . MET A 1 264 ? 7.858 6.254 1.112 1.00 87.12 264 MET A CA 1
ATOM 2074 C C . MET A 1 264 ? 8.320 5.557 2.396 1.00 87.12 264 MET A C 1
ATOM 2076 O O . MET A 1 264 ? 7.555 5.449 3.352 1.00 87.12 264 MET A O 1
ATOM 2080 N N . LEU A 1 265 ? 9.582 5.128 2.431 1.00 87.06 265 LEU A N 1
ATOM 2081 C CA . LEU A 1 265 ? 10.183 4.372 3.529 1.00 87.06 265 LEU A CA 1
ATOM 2082 C C . LEU A 1 265 ? 10.971 5.228 4.525 1.00 87.06 265 LEU A C 1
ATOM 2084 O O . LEU A 1 265 ? 11.614 4.674 5.415 1.00 87.06 265 LEU A O 1
ATOM 2088 N N . ALA A 1 266 ? 10.904 6.557 4.433 1.00 81.81 266 ALA A N 1
ATOM 2089 C CA . ALA A 1 266 ? 11.735 7.458 5.232 1.00 81.81 266 ALA A CA 1
ATOM 2090 C C . ALA A 1 266 ? 11.585 7.264 6.756 1.00 81.81 266 ALA A C 1
ATOM 2092 O O . ALA A 1 266 ? 12.517 7.538 7.511 1.00 81.81 266 ALA A O 1
ATOM 2093 N N . LEU A 1 267 ? 10.433 6.758 7.214 1.00 83.62 267 LEU A N 1
ATOM 2094 C CA . LEU A 1 267 ? 10.178 6.417 8.618 1.00 83.62 267 LEU A CA 1
ATOM 2095 C C . LEU A 1 267 ? 10.324 4.914 8.928 1.00 83.62 267 LEU A C 1
ATOM 2097 O O . LEU A 1 267 ? 10.402 4.528 10.093 1.00 83.62 267 LEU A O 1
ATOM 2101 N N . CYS A 1 268 ? 10.392 4.038 7.928 1.00 88.19 268 CYS A N 1
ATOM 2102 C CA . CYS A 1 268 ? 10.344 2.584 8.098 1.00 88.19 268 CYS A CA 1
ATOM 2103 C C . CYS A 1 268 ? 11.714 1.986 8.441 1.00 88.19 268 CYS A C 1
ATOM 2105 O O . CYS A 1 268 ? 12.278 1.210 7.675 1.00 88.19 268 CYS A O 1
ATOM 2107 N N . ARG A 1 269 ? 12.248 2.301 9.626 1.00 83.56 269 ARG A N 1
ATOM 2108 C CA . ARG A 1 269 ? 13.570 1.814 10.080 1.00 83.56 269 ARG A CA 1
ATOM 2109 C C . ARG A 1 269 ? 13.677 0.287 10.172 1.00 83.56 269 ARG A C 1
ATOM 2111 O O . ARG A 1 269 ? 14.766 -0.259 10.055 1.00 83.56 269 ARG A O 1
ATOM 2118 N N . ASN A 1 270 ? 12.546 -0.390 10.358 1.00 87.56 270 ASN A N 1
ATOM 2119 C CA . ASN A 1 270 ? 12.461 -1.843 10.501 1.00 87.56 270 ASN A CA 1
ATOM 2120 C C . ASN A 1 270 ? 11.962 -2.534 9.222 1.00 87.56 270 ASN A C 1
ATOM 2122 O O . ASN A 1 270 ? 11.431 -3.645 9.298 1.00 87.56 270 ASN A O 1
ATOM 2126 N N . ILE A 1 271 ? 12.063 -1.895 8.051 1.00 92.12 271 ILE A N 1
ATOM 2127 C CA . ILE A 1 271 ? 11.686 -2.551 6.797 1.00 92.12 271 ILE A CA 1
ATOM 2128 C C . ILE A 1 271 ? 12.644 -3.716 6.518 1.00 92.12 271 ILE A C 1
ATOM 2130 O O . ILE A 1 271 ? 13.852 -3.549 6.397 1.00 92.12 271 ILE A O 1
ATOM 2134 N N . HIS A 1 272 ? 12.088 -4.922 6.440 1.00 94.31 272 HIS A N 1
ATOM 2135 C CA . HIS A 1 272 ? 12.841 -6.158 6.235 1.00 94.31 272 HIS A CA 1
ATOM 2136 C C . HIS A 1 272 ? 12.641 -6.733 4.839 1.00 94.31 272 HIS A C 1
ATOM 2138 O O . HIS A 1 272 ? 13.525 -7.423 4.338 1.00 94.31 272 HIS A O 1
ATOM 2144 N N . SER A 1 273 ? 11.467 -6.514 4.245 1.00 96.50 273 SER A N 1
ATOM 2145 C CA . SER A 1 273 ? 11.068 -7.137 2.986 1.00 96.50 273 SER A CA 1
ATOM 2146 C C . SER A 1 273 ? 10.475 -6.103 2.045 1.00 96.50 273 SER A C 1
ATOM 2148 O O . SER A 1 273 ? 9.496 -5.442 2.396 1.00 96.50 273 SER A O 1
ATOM 2150 N N . ILE A 1 274 ? 11.023 -6.012 0.838 1.00 95.44 274 ILE A N 1
ATOM 2151 C CA . ILE A 1 274 ? 10.499 -5.165 -0.231 1.00 95.44 274 ILE A CA 1
ATOM 2152 C C . ILE A 1 274 ? 10.284 -6.018 -1.481 1.00 95.44 274 ILE A C 1
ATOM 2154 O O . ILE A 1 274 ? 11.186 -6.718 -1.934 1.00 95.44 274 ILE A O 1
ATOM 2158 N N . THR A 1 275 ? 9.089 -5.946 -2.057 1.00 96.06 275 THR A N 1
ATOM 2159 C CA . THR A 1 275 ? 8.761 -6.559 -3.346 1.00 96.06 275 THR A CA 1
ATOM 2160 C C . THR A 1 275 ? 8.275 -5.482 -4.300 1.00 96.06 275 THR A C 1
ATOM 2162 O O . THR A 1 275 ? 7.279 -4.821 -4.026 1.00 96.06 275 THR A O 1
ATOM 2165 N N . LEU A 1 276 ? 8.969 -5.311 -5.419 1.00 92.94 276 LEU A N 1
ATOM 2166 C CA . LEU A 1 276 ? 8.681 -4.329 -6.456 1.00 92.94 276 LEU A CA 1
ATOM 2167 C C . LEU A 1 276 ? 8.484 -5.070 -7.761 1.00 92.94 276 LEU A C 1
ATOM 2169 O O . LEU A 1 276 ? 9.433 -5.626 -8.302 1.00 92.94 276 LEU A O 1
ATOM 2173 N N . HIS A 1 277 ? 7.260 -5.096 -8.269 1.00 90.25 277 HIS A N 1
ATOM 2174 C CA . HIS A 1 277 ? 6.940 -5.863 -9.460 1.00 90.25 277 HIS A CA 1
ATOM 2175 C C . HIS A 1 277 ? 6.260 -5.000 -10.503 1.00 90.25 277 HIS A C 1
ATOM 2177 O O . HIS A 1 277 ? 5.186 -4.465 -10.262 1.00 90.25 277 HIS A O 1
ATOM 2183 N N . SER A 1 278 ? 6.853 -4.898 -11.690 1.00 86.12 278 SER A N 1
ATOM 2184 C CA . SER A 1 278 ? 6.316 -4.105 -12.804 1.00 86.12 278 SER A CA 1
ATOM 2185 C C . SER A 1 278 ? 6.033 -2.650 -12.400 1.00 86.12 278 SER A C 1
ATOM 2187 O O . SER A 1 278 ? 4.950 -2.135 -12.664 1.00 86.12 278 SER A O 1
ATOM 2189 N N . ILE A 1 279 ? 6.971 -2.003 -11.702 1.00 83.94 279 ILE A N 1
ATOM 2190 C CA . ILE A 1 279 ? 6.798 -0.612 -11.269 1.00 83.94 279 ILE A CA 1
ATOM 2191 C C . ILE A 1 279 ? 6.956 0.327 -12.464 1.00 83.94 279 ILE A C 1
ATOM 2193 O O . ILE A 1 279 ? 7.978 0.305 -13.147 1.00 83.94 279 ILE A O 1
ATOM 2197 N N . TYR A 1 280 ? 5.958 1.175 -12.687 1.00 78.69 280 TYR A N 1
ATOM 2198 C CA . TYR A 1 280 ? 5.980 2.223 -13.703 1.00 78.69 280 TYR A CA 1
ATOM 2199 C C . TYR A 1 280 ? 6.493 3.533 -13.101 1.00 78.69 280 TYR A C 1
ATOM 2201 O O . TYR A 1 280 ? 6.230 3.823 -11.934 1.00 78.69 280 TYR A O 1
ATOM 2209 N N . TYR A 1 281 ? 7.212 4.342 -13.885 1.00 70.00 281 TYR A N 1
ATOM 2210 C CA . TYR A 1 281 ? 7.748 5.639 -13.440 1.00 70.00 281 TYR A CA 1
ATOM 2211 C C . TYR A 1 281 ? 8.391 5.568 -12.047 1.00 70.00 281 TYR A C 1
ATOM 2213 O O . TYR A 1 281 ? 8.135 6.420 -11.205 1.00 70.00 281 TYR A O 1
ATOM 2221 N N . GLY A 1 282 ? 9.188 4.524 -11.789 1.00 57.31 282 GLY A N 1
ATOM 2222 C CA . GLY A 1 282 ? 9.831 4.258 -10.495 1.00 57.31 282 GLY A CA 1
ATOM 2223 C C . GLY A 1 282 ? 10.905 5.273 -10.093 1.00 57.31 282 GLY A C 1
ATOM 2224 O O . GLY A 1 282 ? 11.798 4.927 -9.334 1.00 57.31 282 GLY A O 1
ATOM 2225 N N . HIS A 1 283 ? 10.864 6.478 -10.657 1.00 57.97 283 HIS A N 1
ATOM 2226 C CA . HIS A 1 283 ? 11.795 7.557 -10.400 1.00 57.97 283 HIS A CA 1
ATOM 2227 C C . HIS A 1 283 ? 11.105 8.911 -10.490 1.00 57.97 283 HIS A C 1
ATOM 2229 O O . HIS A 1 283 ? 10.072 9.098 -11.144 1.00 57.97 283 HIS A O 1
ATOM 2235 N N . VAL A 1 284 ? 11.737 9.880 -9.844 1.00 49.03 284 VAL A N 1
ATOM 2236 C CA . VAL A 1 284 ? 11.380 11.283 -9.960 1.00 49.03 284 VAL A CA 1
ATOM 2237 C C . VAL A 1 284 ? 11.801 11.749 -11.352 1.00 49.03 284 VAL A C 1
ATOM 2239 O O . VAL A 1 284 ? 12.984 11.903 -11.624 1.00 49.03 284 VAL A O 1
ATOM 2242 N N . VAL A 1 285 ? 10.836 11.955 -12.249 1.00 41.66 285 VAL A N 1
ATOM 2243 C CA . VAL A 1 285 ? 11.067 12.745 -13.464 1.00 41.66 285 VAL A CA 1
ATOM 2244 C C . VAL A 1 285 ? 11.028 14.208 -13.022 1.00 41.66 285 VAL A C 1
ATOM 2246 O O . VAL A 1 285 ? 9.967 14.639 -12.553 1.00 41.66 285 VAL A O 1
ATOM 2249 N N . PRO A 1 286 ? 12.118 14.991 -13.138 1.00 42.16 286 PRO A N 1
ATOM 2250 C CA . PRO A 1 286 ? 12.056 16.428 -12.913 1.00 42.16 286 PRO A CA 1
ATOM 2251 C C . PRO A 1 286 ? 11.065 17.007 -13.922 1.00 42.16 286 PRO A C 1
ATOM 2253 O O . PRO A 1 286 ? 11.346 17.074 -15.114 1.00 42.16 286 PRO A O 1
ATOM 2256 N N . GLN A 1 287 ? 9.864 17.376 -13.478 1.00 40.25 287 GLN A N 1
ATOM 2257 C CA . GLN A 1 287 ? 8.836 17.880 -14.391 1.00 40.25 287 GLN A CA 1
ATOM 2258 C C . GLN A 1 287 ? 9.024 19.356 -14.773 1.00 40.25 287 GLN A C 1
ATOM 2260 O O . GLN A 1 287 ? 8.156 19.919 -15.429 1.00 40.25 287 GLN A O 1
ATOM 2265 N N . MET A 1 288 ? 10.130 20.000 -14.396 1.00 37.66 288 MET A N 1
ATOM 2266 C CA . MET A 1 288 ? 10.298 21.447 -14.557 1.00 37.66 288 MET A CA 1
ATOM 2267 C C . MET A 1 288 ? 11.766 21.834 -14.808 1.00 37.66 288 MET A C 1
ATOM 2269 O O . MET A 1 288 ? 12.427 22.336 -13.908 1.00 37.66 288 MET A O 1
ATOM 2273 N N . ALA A 1 289 ? 12.279 21.597 -16.019 1.00 33.88 289 ALA A N 1
ATOM 2274 C CA . ALA A 1 289 ? 13.307 22.418 -16.687 1.00 33.88 289 ALA A CA 1
ATOM 2275 C C . ALA A 1 289 ? 13.513 21.904 -18.130 1.00 33.88 289 ALA A C 1
ATOM 2277 O O . ALA A 1 289 ? 13.372 20.700 -18.355 1.00 33.88 289 ALA A O 1
ATOM 2278 N N . PRO A 1 290 ? 13.836 22.759 -19.121 1.00 39.50 290 PRO A N 1
ATOM 2279 C CA . PRO A 1 290 ? 14.126 22.299 -20.473 1.00 39.50 290 PRO A CA 1
ATOM 2280 C C . PRO A 1 290 ? 15.387 21.423 -20.453 1.00 39.50 290 PRO A C 1
ATOM 2282 O O . PRO A 1 290 ? 16.501 21.902 -20.250 1.00 39.50 290 PRO A O 1
ATOM 2285 N N . LEU A 1 291 ? 15.180 20.119 -20.629 1.00 40.47 291 LEU A N 1
ATOM 2286 C CA . LEU A 1 291 ? 16.192 19.067 -20.675 1.00 40.47 291 LEU A CA 1
ATOM 2287 C C . LEU A 1 291 ? 17.109 19.252 -21.894 1.00 40.47 291 LEU A C 1
ATOM 2289 O O . LEU A 1 291 ? 16.838 18.726 -22.969 1.00 40.47 291 LEU A O 1
ATOM 2293 N N . ALA A 1 292 ? 18.196 20.003 -21.723 1.00 33.66 292 ALA A N 1
ATOM 2294 C CA . ALA A 1 292 ? 19.352 19.959 -22.625 1.00 33.66 292 ALA A CA 1
ATOM 2295 C C . ALA A 1 292 ? 20.702 20.211 -21.929 1.00 33.66 292 ALA A C 1
ATOM 2297 O O . ALA A 1 292 ? 21.743 19.947 -22.524 1.00 33.66 292 ALA A O 1
ATOM 2298 N N . GLN A 1 293 ? 20.721 20.678 -20.678 1.00 40.28 293 GLN A N 1
ATOM 2299 C CA . GLN A 1 293 ? 21.960 20.864 -19.926 1.00 40.28 293 GLN A CA 1
ATOM 2300 C C . GLN A 1 293 ? 21.984 19.927 -18.724 1.00 40.28 293 GLN A C 1
ATOM 2302 O O . GLN A 1 293 ? 21.143 20.015 -17.833 1.00 40.28 293 GLN A O 1
ATOM 2307 N N . ALA A 1 294 ? 22.954 19.011 -18.723 1.00 41.53 294 ALA A N 1
ATOM 2308 C CA . ALA A 1 294 ? 23.343 18.299 -17.519 1.00 41.53 294 ALA A CA 1
ATOM 2309 C C . ALA A 1 294 ? 23.730 19.339 -16.458 1.00 41.53 294 ALA A C 1
ATOM 2311 O O . ALA A 1 294 ? 24.530 20.231 -16.744 1.00 41.53 294 ALA A O 1
ATOM 2312 N N . PHE A 1 295 ? 23.160 19.234 -15.258 1.00 39.56 295 PHE A N 1
ATOM 2313 C CA . PHE A 1 295 ? 23.539 20.094 -14.142 1.00 39.56 295 PHE A CA 1
ATOM 2314 C C . PHE A 1 295 ? 25.034 19.930 -13.858 1.00 39.56 295 PHE A C 1
ATOM 2316 O O . PHE A 1 295 ? 25.525 18.815 -13.660 1.00 39.56 295 PHE A O 1
ATOM 2323 N N . THR A 1 296 ? 25.769 21.036 -13.848 1.00 47.22 296 THR A N 1
ATOM 2324 C CA . THR A 1 296 ? 27.172 21.041 -13.445 1.00 47.22 296 THR A CA 1
ATOM 2325 C C . THR A 1 296 ? 27.277 21.037 -11.921 1.00 47.22 296 THR A C 1
ATOM 2327 O O . THR A 1 296 ? 26.369 21.465 -11.210 1.00 47.22 296 THR A O 1
ATOM 2330 N N . ALA A 1 297 ? 28.420 20.600 -11.384 1.00 43.22 297 ALA A N 1
ATOM 2331 C CA . ALA A 1 297 ? 28.691 20.677 -9.946 1.00 43.22 297 ALA A CA 1
ATOM 2332 C C . ALA A 1 297 ? 28.565 22.111 -9.382 1.00 43.22 297 ALA A C 1
ATOM 2334 O O . ALA A 1 297 ? 28.237 22.287 -8.209 1.00 43.22 297 ALA A O 1
ATOM 2335 N N . ALA A 1 298 ? 28.794 23.128 -10.221 1.00 47.22 298 ALA A N 1
ATOM 2336 C CA . ALA A 1 298 ? 28.635 24.534 -9.867 1.00 47.22 298 ALA A CA 1
ATOM 2337 C C . ALA A 1 298 ? 27.158 24.941 -9.744 1.00 47.22 298 ALA A C 1
ATOM 2339 O O . ALA A 1 298 ? 26.815 25.607 -8.771 1.00 47.22 298 ALA A O 1
ATOM 2340 N N . ASP A 1 299 ? 26.286 24.472 -10.645 1.00 45.19 299 ASP A N 1
ATOM 2341 C CA . ASP A 1 299 ? 24.836 24.727 -10.579 1.00 45.19 299 ASP A CA 1
ATOM 2342 C C . ASP A 1 299 ? 24.245 24.169 -9.282 1.00 45.19 299 ASP A C 1
ATOM 2344 O O . ASP A 1 299 ? 23.426 24.805 -8.626 1.00 45.19 299 ASP A O 1
ATOM 2348 N N . ILE A 1 300 ? 24.727 22.998 -8.864 1.00 44.41 300 ILE A N 1
ATOM 2349 C CA . ILE A 1 300 ? 24.338 22.347 -7.611 1.00 44.41 300 ILE A CA 1
ATOM 2350 C C . ILE A 1 300 ? 24.834 23.150 -6.413 1.00 44.41 300 ILE A C 1
ATOM 2352 O O . ILE A 1 300 ? 24.076 23.384 -5.480 1.00 44.41 300 ILE A O 1
ATOM 2356 N N . ALA A 1 301 ? 26.099 23.577 -6.412 1.00 46.31 301 ALA A N 1
ATOM 2357 C CA . ALA A 1 301 ? 26.667 24.351 -5.312 1.00 46.31 301 ALA A CA 1
ATOM 2358 C C . ALA A 1 301 ? 25.994 25.726 -5.168 1.00 46.31 301 ALA A C 1
ATOM 2360 O O . ALA A 1 301 ? 25.703 26.150 -4.048 1.00 46.31 301 ALA A O 1
ATOM 2361 N N . GLU A 1 302 ? 25.701 26.403 -6.283 1.00 46.12 302 GLU A N 1
ATOM 2362 C CA . GLU A 1 302 ? 24.937 27.653 -6.307 1.00 46.12 302 GLU A CA 1
ATOM 2363 C C . GLU A 1 302 ? 23.512 27.429 -5.800 1.00 46.12 302 GLU A C 1
ATOM 2365 O O . GLU A 1 302 ? 23.028 28.188 -4.961 1.00 46.12 302 GLU A O 1
ATOM 2370 N N . TRP A 1 303 ? 22.857 26.365 -6.260 1.00 43.62 303 TRP A N 1
ATOM 2371 C CA . TRP A 1 303 ? 21.509 26.003 -5.849 1.00 43.62 303 TRP A CA 1
ATOM 2372 C C . TRP A 1 303 ? 21.433 25.688 -4.342 1.00 43.62 303 TRP A C 1
ATOM 2374 O O . TRP A 1 303 ? 20.646 26.304 -3.623 1.00 43.62 303 TRP A O 1
ATOM 2384 N N . LEU A 1 304 ? 22.334 24.849 -3.820 1.00 46.03 304 LEU A N 1
ATOM 2385 C CA . LEU A 1 304 ? 22.464 24.554 -2.385 1.00 46.03 304 LEU A CA 1
ATOM 2386 C C . LEU A 1 304 ? 22.758 25.811 -1.555 1.00 46.03 304 LEU A C 1
ATOM 2388 O O . LEU A 1 304 ? 22.212 25.983 -0.464 1.00 46.03 304 LEU A O 1
ATOM 2392 N N . SER A 1 305 ? 23.612 26.700 -2.068 1.00 48.59 305 SER A N 1
ATOM 2393 C CA . SER A 1 305 ? 23.969 27.968 -1.424 1.00 48.59 305 SER A CA 1
ATOM 2394 C C . SER A 1 305 ? 22.781 28.934 -1.367 1.00 48.59 305 SER A C 1
ATOM 2396 O O . SER A 1 305 ? 22.488 29.492 -0.305 1.00 48.59 305 SER A O 1
ATOM 2398 N N . ARG A 1 306 ? 22.041 29.075 -2.477 1.00 45.53 306 ARG A N 1
ATOM 2399 C CA . ARG A 1 306 ? 20.851 29.934 -2.606 1.00 45.53 306 ARG A CA 1
ATOM 2400 C C . ARG A 1 306 ? 19.784 29.578 -1.574 1.00 45.53 306 ARG A C 1
ATOM 2402 O O . ARG A 1 306 ? 19.195 30.478 -0.978 1.00 45.53 306 ARG A O 1
ATOM 2409 N N . TRP A 1 307 ? 19.596 28.287 -1.317 1.00 41.19 307 TRP A N 1
ATOM 2410 C CA . TRP A 1 307 ? 18.603 27.778 -0.369 1.00 41.19 307 TRP A CA 1
ATOM 2411 C C . TRP A 1 307 ? 19.167 27.450 1.016 1.00 41.19 307 TRP A C 1
ATOM 2413 O O . TRP A 1 307 ? 18.454 26.960 1.889 1.00 41.19 307 TRP A O 1
ATOM 2423 N N . ARG A 1 308 ? 20.446 27.772 1.258 1.00 40.91 308 ARG A N 1
ATOM 2424 C CA . ARG A 1 308 ? 21.159 27.528 2.524 1.00 40.91 308 ARG A CA 1
ATOM 2425 C C . ARG A 1 308 ? 21.145 26.059 2.965 1.00 40.91 308 ARG A C 1
ATOM 2427 O O . ARG A 1 308 ? 21.262 25.769 4.159 1.00 40.91 308 ARG A O 1
ATOM 2434 N N . ILE A 1 309 ? 21.052 25.129 2.019 1.00 40.34 309 ILE A N 1
ATOM 2435 C CA . ILE A 1 309 ? 21.141 23.695 2.284 1.00 40.34 309 ILE A CA 1
ATOM 2436 C C . ILE A 1 309 ? 22.602 23.360 2.513 1.00 40.34 309 ILE A C 1
ATOM 2438 O O . ILE A 1 309 ? 23.399 23.206 1.587 1.00 40.34 309 ILE A O 1
ATOM 2442 N N . LYS A 1 310 ? 22.966 23.222 3.785 1.00 40.12 310 LYS A N 1
ATOM 2443 C CA . LYS A 1 310 ? 24.221 22.575 4.140 1.00 40.12 310 LYS A CA 1
ATOM 2444 C C . LYS A 1 310 ? 24.067 21.093 3.830 1.00 40.12 310 LYS A C 1
ATOM 2446 O O . LYS A 1 310 ? 23.451 20.368 4.606 1.00 40.12 310 LYS A O 1
ATOM 2451 N N . ILE A 1 311 ? 24.670 20.632 2.733 1.00 40.16 311 ILE A N 1
ATOM 2452 C CA . ILE A 1 311 ? 25.062 19.226 2.633 1.00 40.16 311 ILE A CA 1
ATOM 2453 C C . ILE A 1 311 ? 26.156 19.031 3.678 1.00 40.16 311 ILE A C 1
ATOM 2455 O O . ILE A 1 311 ? 27.349 19.131 3.403 1.00 40.16 311 ILE A O 1
ATOM 2459 N N . THR A 1 312 ? 25.761 18.796 4.924 1.00 35.97 312 THR A N 1
ATOM 2460 C CA . THR A 1 312 ? 26.628 18.041 5.809 1.00 35.97 312 THR A CA 1
ATOM 2461 C C . THR A 1 312 ? 26.751 16.683 5.146 1.00 35.97 312 THR A C 1
ATOM 2463 O O . THR A 1 312 ? 25.768 15.945 5.074 1.00 35.97 312 THR A O 1
ATOM 2466 N N . SER A 1 313 ? 27.931 16.389 4.595 1.00 34.03 313 SER A N 1
ATOM 2467 C CA . SER A 1 313 ? 28.321 15.016 4.286 1.00 34.03 313 SER A CA 1
ATOM 2468 C C . SER A 1 313 ? 27.795 14.111 5.411 1.00 34.03 313 SER A C 1
ATOM 2470 O O . SER A 1 313 ? 27.941 14.496 6.579 1.00 34.03 313 SER A O 1
ATOM 2472 N N . PRO A 1 314 ? 27.175 12.954 5.118 1.00 39.59 314 PRO A N 1
ATOM 2473 C CA . PRO A 1 314 ? 26.565 12.086 6.130 1.00 39.59 314 PRO A CA 1
ATOM 2474 C C . PRO A 1 314 ? 27.581 11.492 7.128 1.00 39.59 314 PRO A C 1
ATOM 2476 O O . PRO A 1 314 ? 27.258 10.588 7.885 1.00 39.59 314 PRO A O 1
ATOM 2479 N N . CYS A 1 315 ? 28.809 12.005 7.174 1.00 32.72 315 CYS A N 1
ATOM 2480 C CA . CYS A 1 315 ? 29.884 11.573 8.050 1.00 32.72 315 CYS A CA 1
ATOM 2481 C C . CYS A 1 315 ? 29.893 12.215 9.452 1.00 32.72 315 CYS A C 1
ATOM 2483 O O . CYS A 1 315 ? 30.886 12.038 10.149 1.00 32.72 315 CYS A O 1
ATOM 2485 N N . GLY A 1 316 ? 28.871 12.961 9.902 1.00 29.58 316 GLY A N 1
ATOM 2486 C CA . GLY A 1 316 ? 29.005 13.651 11.202 1.00 29.58 316 GLY A CA 1
ATOM 2487 C C . GLY A 1 316 ? 27.766 13.988 12.026 1.00 29.58 316 GLY A C 1
ATOM 2488 O O . GLY A 1 316 ? 27.931 14.459 13.147 1.00 29.58 316 GLY A O 1
ATOM 2489 N N . ALA A 1 317 ? 26.544 13.758 11.548 1.00 32.81 317 ALA A N 1
ATOM 2490 C CA . ALA A 1 317 ? 25.340 14.070 12.320 1.00 32.81 317 ALA A CA 1
ATOM 2491 C C . ALA A 1 317 ? 24.409 12.857 12.347 1.00 32.81 317 ALA A C 1
ATOM 2493 O O . ALA A 1 317 ? 23.604 12.673 11.441 1.00 32.81 317 ALA A O 1
ATOM 2494 N N . LEU A 1 318 ? 24.554 12.072 13.422 1.00 37.72 318 LEU A N 1
ATOM 2495 C CA . LEU A 1 318 ? 23.845 10.830 13.738 1.00 37.72 318 LEU A CA 1
ATOM 2496 C C . LEU A 1 318 ? 24.163 9.689 12.761 1.00 37.72 318 LEU A C 1
ATOM 2498 O O . LEU A 1 318 ? 23.808 9.735 11.587 1.00 37.72 318 LEU A O 1
ATOM 2502 N N . GLU A 1 319 ? 24.748 8.609 13.283 1.00 39.75 319 GLU A N 1
ATOM 2503 C CA . GLU A 1 319 ? 24.513 7.255 12.773 1.00 39.75 319 GLU A CA 1
ATOM 2504 C C . GLU A 1 319 ? 22.997 6.993 12.829 1.00 39.75 319 GLU A C 1
ATOM 2506 O O . GLU A 1 319 ? 22.457 6.375 13.746 1.00 39.75 319 GLU A O 1
ATOM 2511 N N . LEU A 1 320 ? 22.254 7.573 11.891 1.00 46.19 320 LEU A N 1
ATOM 2512 C CA . LEU A 1 320 ? 20.866 7.248 11.655 1.00 46.19 320 LEU A CA 1
ATOM 2513 C C . LEU A 1 320 ? 20.895 5.819 11.138 1.00 46.19 320 LEU A C 1
ATOM 2515 O O . LEU A 1 320 ? 21.238 5.605 9.981 1.00 46.19 320 LEU A O 1
ATOM 2519 N N . TYR A 1 321 ? 20.599 4.867 12.027 1.00 55.31 321 TYR A N 1
ATOM 2520 C CA . TYR A 1 321 ? 20.362 3.457 11.732 1.00 55.31 321 TYR A CA 1
ATOM 2521 C C . TYR A 1 321 ? 19.547 3.346 10.444 1.00 55.31 321 TYR A C 1
ATOM 2523 O O . TYR A 1 321 ? 18.324 3.524 10.444 1.00 55.31 321 TYR A O 1
ATOM 2531 N N . THR A 1 322 ? 20.244 3.135 9.333 1.00 58.81 322 THR A N 1
ATOM 2532 C CA . THR A 1 322 ? 19.617 3.015 8.032 1.00 58.81 322 THR A CA 1
ATOM 2533 C C . THR A 1 322 ? 18.873 1.686 8.017 1.00 58.81 322 THR A C 1
ATOM 2535 O O . THR A 1 322 ? 19.408 0.678 8.491 1.00 58.81 322 THR A O 1
ATOM 2538 N N . PRO A 1 323 ? 17.619 1.660 7.536 1.00 61.41 323 PRO A N 1
ATOM 2539 C CA . PRO A 1 323 ? 16.873 0.419 7.463 1.00 61.41 323 PRO A CA 1
ATOM 2540 C C . PRO A 1 323 ? 17.658 -0.607 6.659 1.00 61.41 323 PRO A C 1
ATOM 2542 O O . PRO A 1 323 ? 18.019 -0.351 5.509 1.00 61.41 323 PRO A O 1
ATOM 2545 N N . SER A 1 324 ? 17.924 -1.750 7.285 1.00 78.06 324 SER A N 1
ATOM 2546 C CA . SER A 1 324 ? 18.666 -2.835 6.662 1.00 78.06 324 SER A CA 1
ATOM 2547 C C . SER A 1 324 ? 17.683 -3.823 6.037 1.00 78.06 324 SER A C 1
ATOM 2549 O O . SER A 1 324 ? 16.998 -4.590 6.720 1.00 78.06 324 SER A O 1
ATOM 2551 N N . ILE A 1 325 ? 17.559 -3.757 4.713 1.00 88.44 325 ILE A N 1
ATOM 2552 C CA . ILE A 1 325 ? 16.668 -4.648 3.971 1.00 88.44 325 ILE A CA 1
ATOM 2553 C C . ILE A 1 325 ? 17.273 -6.046 4.005 1.00 88.44 325 ILE A C 1
ATOM 2555 O O . ILE A 1 325 ? 18.405 -6.233 3.574 1.00 88.44 325 ILE A O 1
ATOM 2559 N N . LYS A 1 326 ? 16.501 -7.033 4.471 1.00 92.75 326 LYS A N 1
ATOM 2560 C CA . LYS A 1 326 ? 16.916 -8.443 4.460 1.00 92.75 326 LYS A CA 1
ATOM 2561 C C . LYS A 1 326 ? 16.492 -9.162 3.190 1.00 92.75 326 LYS A C 1
ATOM 2563 O O . LYS A 1 326 ? 17.191 -10.066 2.751 1.00 92.75 326 LYS A O 1
ATOM 2568 N N . ARG A 1 327 ? 15.338 -8.794 2.629 1.00 95.31 327 ARG A N 1
ATOM 2569 C CA . ARG A 1 327 ? 14.736 -9.462 1.473 1.00 95.31 327 ARG A CA 1
ATOM 2570 C C . ARG A 1 327 ? 14.288 -8.449 0.434 1.00 95.31 327 ARG A C 1
ATOM 2572 O O . ARG A 1 327 ? 13.493 -7.559 0.745 1.00 95.31 327 ARG A O 1
ATOM 2579 N N . LEU A 1 328 ? 14.765 -8.601 -0.793 1.00 93.94 328 LEU A N 1
ATOM 2580 C CA . LEU A 1 328 ? 14.429 -7.721 -1.903 1.00 93.94 328 LEU A CA 1
ATOM 2581 C C . LEU A 1 328 ? 14.022 -8.549 -3.116 1.00 93.94 328 LEU A C 1
ATOM 2583 O O . LEU A 1 328 ? 14.779 -9.386 -3.584 1.00 93.94 328 LEU A O 1
ATOM 2587 N N . SER A 1 329 ? 12.825 -8.299 -3.637 1.00 94.69 329 SER A N 1
ATOM 2588 C CA . SER A 1 329 ? 12.342 -8.900 -4.877 1.00 94.69 329 SER A CA 1
ATOM 2589 C C . SER A 1 329 ? 12.060 -7.802 -5.892 1.00 94.69 329 SER A C 1
ATOM 2591 O O . SER A 1 329 ? 11.204 -6.958 -5.634 1.00 94.69 329 SER A O 1
ATOM 2593 N N . ILE A 1 330 ? 12.722 -7.818 -7.048 1.00 90.50 330 ILE A N 1
ATOM 2594 C CA . ILE A 1 330 ? 12.563 -6.803 -8.097 1.00 90.50 330 ILE A CA 1
ATOM 2595 C C . ILE A 1 330 ? 12.198 -7.465 -9.418 1.00 90.50 330 ILE A C 1
ATOM 2597 O O . ILE A 1 330 ? 12.927 -8.316 -9.915 1.00 90.50 330 ILE A O 1
ATOM 2601 N N . HIS A 1 331 ? 11.106 -7.008 -10.017 1.00 87.50 331 HIS A N 1
ATOM 2602 C CA . HIS A 1 331 ? 10.724 -7.302 -11.386 1.00 87.50 331 HIS A CA 1
ATOM 2603 C C . HIS A 1 331 ? 10.564 -5.999 -12.164 1.00 87.50 331 HIS A C 1
ATOM 2605 O O . HIS A 1 331 ? 9.635 -5.221 -11.915 1.00 87.50 331 HIS A O 1
ATOM 2611 N N . VAL A 1 332 ? 11.434 -5.779 -13.146 1.00 75.19 332 VAL A N 1
ATOM 2612 C CA . VAL A 1 332 ? 11.330 -4.650 -14.080 1.00 75.19 332 VAL A CA 1
ATOM 2613 C C . VAL A 1 332 ? 10.562 -5.130 -15.312 1.00 75.19 332 VAL A C 1
ATOM 2615 O O . VAL A 1 332 ? 10.872 -6.196 -15.830 1.00 75.19 332 VAL A O 1
ATOM 2618 N N . PRO A 1 333 ? 9.515 -4.415 -15.751 1.00 69.31 333 PRO A N 1
ATOM 2619 C CA . PRO A 1 333 ? 8.698 -4.861 -16.876 1.00 69.31 333 PRO A CA 1
ATOM 2620 C C . PRO A 1 333 ? 9.493 -4.856 -18.195 1.00 69.31 333 PRO A C 1
ATOM 2622 O O . PRO A 1 333 ? 10.256 -3.928 -18.443 1.00 69.31 333 PRO A O 1
ATOM 2625 N N . ASP A 1 334 ? 9.258 -5.853 -19.057 1.00 59.09 334 ASP A N 1
ATOM 2626 C CA . ASP A 1 334 ? 9.937 -6.015 -20.360 1.00 59.09 334 ASP A CA 1
ATOM 2627 C C . ASP A 1 334 ? 9.562 -4.951 -21.412 1.00 59.09 334 ASP A C 1
ATOM 2629 O O . ASP A 1 334 ? 10.224 -4.825 -22.439 1.00 59.09 334 ASP A O 1
ATOM 2633 N N . TYR A 1 335 ? 8.494 -4.180 -21.181 1.00 58.53 335 TYR A N 1
ATOM 2634 C CA . TYR A 1 335 ? 7.895 -3.290 -22.177 1.00 58.53 335 TYR A CA 1
ATOM 2635 C C . TYR A 1 335 ? 8.020 -1.812 -21.782 1.00 58.53 335 TYR A C 1
ATOM 2637 O O . TYR A 1 335 ? 7.383 -1.373 -20.822 1.00 58.53 335 TYR A O 1
ATOM 2645 N N . SER A 1 336 ? 8.754 -1.013 -22.565 1.00 47.03 336 SER A N 1
ATOM 2646 C CA . SER A 1 336 ? 8.693 0.457 -22.475 1.00 47.03 336 SER A CA 1
ATOM 2647 C C . SER A 1 336 ? 8.979 1.180 -23.799 1.00 47.03 336 SER A C 1
ATOM 2649 O O . SER A 1 336 ? 9.721 2.158 -23.812 1.00 47.03 336 SER A O 1
ATOM 2651 N N . TYR A 1 337 ? 8.386 0.748 -24.918 1.00 44.75 337 TYR A N 1
ATOM 2652 C CA . TYR A 1 337 ? 8.393 1.596 -26.121 1.00 44.75 337 TYR A CA 1
ATOM 2653 C C . TYR A 1 337 ? 7.494 2.843 -25.967 1.00 44.75 337 TYR A C 1
ATOM 2655 O O . TYR A 1 337 ? 7.805 3.863 -26.565 1.00 44.75 337 TYR A O 1
ATOM 2663 N N . ASP A 1 338 ? 6.467 2.812 -25.099 1.00 44.78 338 ASP A N 1
ATOM 2664 C CA . ASP A 1 338 ? 5.489 3.917 -24.969 1.00 44.78 338 ASP A CA 1
ATOM 2665 C C . ASP A 1 338 ? 5.401 4.573 -23.579 1.00 44.78 338 ASP A C 1
ATOM 2667 O O . ASP A 1 338 ? 4.714 5.578 -23.387 1.00 44.78 338 ASP A O 1
ATOM 2671 N N . ILE A 1 339 ? 6.099 4.042 -22.573 1.00 48.31 339 ILE A N 1
ATOM 2672 C CA . ILE A 1 339 ? 6.122 4.642 -21.234 1.00 48.31 339 ILE A CA 1
ATOM 2673 C C . ILE A 1 339 ? 7.397 5.479 -21.160 1.00 48.31 339 ILE A C 1
ATOM 2675 O O . ILE A 1 339 ? 8.453 4.930 -20.869 1.00 48.31 339 ILE A O 1
ATOM 2679 N N . ASN A 1 340 ? 7.280 6.784 -21.449 1.00 36.75 340 ASN A N 1
ATOM 2680 C CA . ASN A 1 340 ? 8.318 7.844 -21.488 1.00 36.75 340 ASN A CA 1
ATOM 2681 C C . ASN A 1 340 ? 9.129 8.048 -20.180 1.00 36.75 340 ASN A C 1
ATOM 2683 O O . ASN A 1 340 ? 9.380 9.164 -19.734 1.00 36.75 340 ASN A O 1
ATOM 2687 N N . SER A 1 341 ? 9.540 6.968 -19.534 1.00 44.75 341 SER A N 1
ATOM 2688 C CA . SER A 1 341 ? 10.532 6.892 -18.469 1.00 44.75 341 SER A CA 1
ATOM 2689 C C . SER A 1 341 ? 11.882 6.524 -19.105 1.00 44.75 341 SER A C 1
ATOM 2691 O O . SER A 1 341 ? 12.532 5.569 -18.695 1.00 44.75 341 SER A O 1
ATOM 2693 N N . THR A 1 342 ? 12.282 7.243 -20.153 1.00 44.53 342 THR A N 1
ATOM 2694 C CA . THR A 1 342 ? 13.504 6.993 -20.941 1.00 44.53 342 THR A CA 1
ATOM 2695 C C . THR A 1 342 ? 14.782 7.482 -20.259 1.00 44.53 342 THR A C 1
ATOM 2697 O O . THR A 1 342 ? 15.835 7.505 -20.888 1.00 44.53 342 THR A O 1
ATOM 2700 N N . ALA A 1 343 ? 14.720 7.896 -18.992 1.00 53.12 343 ALA A N 1
ATOM 2701 C CA . ALA A 1 343 ? 15.887 8.336 -18.235 1.00 53.12 343 ALA A CA 1
ATOM 2702 C C . ALA A 1 343 ? 16.731 7.139 -17.762 1.00 53.12 343 ALA A C 1
ATOM 2704 O O . ALA A 1 343 ? 17.017 7.015 -16.581 1.00 53.12 343 ALA A O 1
ATOM 2705 N N . SER A 1 344 ? 17.107 6.230 -18.657 1.00 56.25 344 SER A N 1
ATOM 2706 C CA . SER A 1 344 ? 18.177 5.284 -18.350 1.00 56.25 344 SER A CA 1
ATOM 2707 C C . SER A 1 344 ? 19.524 6.010 -18.376 1.00 56.25 344 SER A C 1
ATOM 2709 O O . SER A 1 344 ? 19.683 7.018 -19.069 1.00 56.25 344 SER A O 1
ATOM 2711 N N . ASP A 1 345 ? 20.503 5.504 -17.631 1.00 58.66 345 ASP A N 1
ATOM 2712 C CA . ASP A 1 345 ? 21.891 5.930 -17.820 1.00 58.66 345 ASP A CA 1
ATOM 2713 C C . ASP A 1 345 ? 22.425 5.496 -19.203 1.00 58.66 345 ASP A C 1
ATOM 2715 O O . ASP A 1 345 ? 21.734 4.862 -20.008 1.00 58.66 345 ASP A O 1
ATOM 2719 N N . ALA A 1 346 ? 23.686 5.828 -19.486 1.00 59.25 346 ALA A N 1
ATOM 2720 C CA . ALA A 1 346 ? 24.346 5.429 -20.727 1.00 59.25 346 ALA A CA 1
ATOM 2721 C C . ALA A 1 346 ? 24.425 3.898 -20.914 1.00 59.25 346 ALA A C 1
ATOM 2723 O O . ALA A 1 346 ? 24.591 3.442 -22.046 1.00 59.25 346 ALA A O 1
ATOM 2724 N N . GLN A 1 347 ? 24.301 3.108 -19.839 1.00 57.38 347 GLN A N 1
ATOM 2725 C CA . GLN A 1 347 ? 24.279 1.644 -19.873 1.00 57.38 347 GLN A CA 1
ATOM 2726 C C . GLN A 1 347 ? 22.863 1.050 -20.000 1.00 57.38 347 GLN A C 1
ATOM 2728 O O . GLN A 1 347 ? 22.724 -0.170 -20.111 1.00 57.38 347 GLN A O 1
ATOM 2733 N N . GLY A 1 348 ? 21.812 1.875 -20.021 1.00 65.12 348 GLY A N 1
ATOM 2734 C CA . GLY A 1 348 ? 20.428 1.409 -20.094 1.00 65.12 348 GLY A CA 1
ATOM 2735 C C . GLY A 1 348 ? 19.817 1.028 -18.739 1.00 65.12 348 GLY A C 1
ATOM 2736 O O . GLY A 1 348 ? 18.701 0.505 -18.718 1.00 65.12 348 GLY A O 1
ATOM 2737 N N . THR A 1 349 ? 20.490 1.302 -17.616 1.00 66.31 349 THR A N 1
ATOM 2738 C CA . THR A 1 349 ? 20.034 0.926 -16.271 1.00 66.31 349 THR A CA 1
ATOM 2739 C C . THR A 1 349 ? 18.713 1.616 -15.929 1.00 66.31 349 THR A C 1
ATOM 2741 O O . THR A 1 349 ? 18.627 2.847 -15.989 1.00 66.31 349 THR A O 1
ATOM 2744 N N . PRO A 1 350 ? 17.674 0.866 -15.518 1.00 69.06 350 PRO A N 1
ATOM 2745 C CA . PRO A 1 350 ? 16.426 1.459 -15.063 1.00 69.06 350 PRO A CA 1
ATOM 2746 C C . PRO A 1 350 ? 16.643 2.368 -13.841 1.00 69.06 350 PRO A C 1
ATOM 2748 O O . PRO A 1 350 ? 17.291 1.944 -12.881 1.00 69.06 350 PRO A O 1
ATOM 2751 N N . PRO A 1 351 ? 16.023 3.560 -13.792 1.00 68.69 351 PRO A N 1
ATOM 2752 C CA . PRO A 1 351 ? 16.131 4.489 -12.663 1.00 68.69 351 PRO A CA 1
ATOM 2753 C C . PRO A 1 351 ? 15.857 3.890 -11.283 1.00 68.69 351 PRO A C 1
ATOM 2755 O O . PRO A 1 351 ? 16.512 4.236 -10.306 1.00 68.69 351 PRO A O 1
ATOM 2758 N N . LEU A 1 352 ? 14.909 2.952 -11.204 1.00 75.06 352 LEU A N 1
ATOM 2759 C CA . LEU A 1 352 ? 14.594 2.254 -9.961 1.00 75.06 352 LEU A CA 1
ATOM 2760 C C . LEU A 1 352 ? 15.802 1.468 -9.425 1.00 75.06 352 LEU A C 1
ATOM 2762 O O . LEU A 1 352 ? 16.010 1.405 -8.218 1.00 75.06 352 LEU A O 1
ATOM 2766 N N . LEU A 1 353 ? 16.606 0.874 -10.310 1.00 75.75 353 LEU A N 1
ATOM 2767 C CA . LEU A 1 353 ? 17.819 0.168 -9.908 1.00 75.75 353 LEU A CA 1
ATOM 2768 C C . LEU A 1 353 ? 18.938 1.133 -9.540 1.00 75.75 353 LEU A C 1
ATOM 2770 O O . LEU A 1 353 ? 19.629 0.865 -8.568 1.00 75.75 353 LEU A O 1
ATOM 2774 N N . LEU A 1 354 ? 19.063 2.270 -10.227 1.00 73.44 354 LEU A N 1
ATOM 2775 C CA . LEU A 1 354 ? 19.996 3.328 -9.824 1.00 73.44 354 LEU A CA 1
ATOM 2776 C C . LEU A 1 354 ? 19.662 3.892 -8.437 1.00 73.44 354 LEU A C 1
ATOM 2778 O O . LEU A 1 354 ? 20.569 4.208 -7.672 1.00 73.44 354 LEU A O 1
ATOM 2782 N N . GLN A 1 355 ? 18.372 3.985 -8.099 1.00 73.94 355 GLN A N 1
ATOM 2783 C CA . GLN A 1 355 ? 17.932 4.379 -6.763 1.00 73.94 355 GLN A CA 1
ATOM 2784 C C . GLN A 1 355 ? 18.327 3.335 -5.706 1.00 73.94 355 GLN A C 1
ATOM 2786 O O . GLN A 1 355 ? 18.784 3.696 -4.627 1.00 73.94 355 GLN A O 1
ATOM 2791 N N . LEU A 1 356 ? 18.142 2.044 -5.995 1.00 77.25 356 LEU A N 1
ATOM 2792 C CA . LEU A 1 356 ? 18.406 0.971 -5.029 1.00 77.25 356 LEU A CA 1
ATOM 2793 C C . LEU A 1 356 ? 19.897 0.624 -4.905 1.00 77.25 356 LEU A C 1
ATOM 2795 O O . LEU A 1 356 ? 20.350 0.279 -3.819 1.00 77.25 356 LEU A O 1
ATOM 2799 N N . PHE A 1 357 ? 20.654 0.731 -5.995 1.00 77.56 357 PHE A N 1
ATOM 2800 C CA . PHE A 1 357 ? 22.064 0.350 -6.101 1.00 77.56 357 PHE A CA 1
ATOM 2801 C C . PHE A 1 357 ? 22.893 1.524 -6.651 1.00 77.56 357 PHE A C 1
ATOM 2803 O O . PHE A 1 357 ? 23.389 1.457 -7.778 1.00 77.56 357 PHE A O 1
ATOM 2810 N N . PRO A 1 358 ? 23.010 2.632 -5.898 1.00 68.50 358 PRO A N 1
ATOM 2811 C CA . PRO A 1 358 ? 23.738 3.803 -6.362 1.00 68.50 358 PRO A CA 1
ATOM 2812 C C . PRO A 1 358 ? 25.234 3.502 -6.454 1.00 68.50 358 PRO A C 1
ATOM 2814 O O . PRO A 1 358 ? 25.822 3.009 -5.493 1.00 68.50 358 PRO A O 1
ATOM 2817 N N . GLU A 1 359 ? 25.865 3.876 -7.567 1.00 63.69 359 GLU A N 1
ATOM 2818 C CA . GLU A 1 359 ? 27.317 3.767 -7.711 1.00 63.69 359 GLU A CA 1
ATOM 2819 C C . GLU A 1 359 ? 28.051 4.510 -6.578 1.00 63.69 359 GLU A C 1
ATOM 2821 O O . GLU A 1 359 ? 27.630 5.569 -6.096 1.00 63.69 359 GLU A O 1
ATOM 2826 N N . SER A 1 360 ? 29.180 3.947 -6.146 1.00 51.22 360 SER A N 1
ATOM 2827 C CA . SER A 1 360 ? 30.010 4.470 -5.055 1.00 51.22 360 SER A CA 1
ATOM 2828 C C . SER A 1 360 ? 30.588 5.863 -5.342 1.00 51.22 360 SER A C 1
ATOM 2830 O O . SER A 1 360 ? 30.886 6.606 -4.405 1.00 51.22 360 SER A O 1
ATOM 2832 N N . SER A 1 361 ? 30.675 6.263 -6.613 1.00 49.75 361 SER A N 1
ATOM 2833 C CA . SER A 1 361 ? 30.862 7.658 -7.016 1.00 49.75 361 SER A CA 1
ATOM 2834 C C . SER A 1 361 ? 29.516 8.283 -7.390 1.00 49.75 361 SER A C 1
ATOM 2836 O O . SER A 1 361 ? 28.807 7.696 -8.206 1.00 49.75 361 SER A O 1
ATOM 2838 N N . PRO A 1 362 ? 29.156 9.476 -6.875 1.00 49.75 362 PRO A N 1
ATOM 2839 C CA . PRO A 1 362 ? 27.964 10.180 -7.330 1.00 49.75 362 PRO A CA 1
ATOM 2840 C C . PRO A 1 362 ? 28.122 10.492 -8.821 1.00 49.75 362 PRO A C 1
ATOM 2842 O O . PRO A 1 362 ? 28.836 11.421 -9.199 1.00 49.75 362 PRO A O 1
ATOM 2845 N N . SER A 1 363 ? 27.496 9.688 -9.679 1.00 46.75 363 SER A N 1
ATOM 2846 C CA . SER A 1 363 ? 27.454 9.999 -11.101 1.00 46.75 363 SER A CA 1
ATOM 2847 C C . SER A 1 363 ? 26.643 11.289 -11.282 1.00 46.75 363 SER A C 1
ATOM 2849 O O . SER A 1 363 ? 25.744 11.570 -10.481 1.00 46.75 363 SER A O 1
ATOM 2851 N N . PRO A 1 364 ? 26.892 12.092 -12.328 1.00 49.59 364 PRO A N 1
ATOM 2852 C CA . PRO A 1 364 ? 26.056 13.249 -12.625 1.00 49.59 364 PRO A CA 1
ATOM 2853 C C . PRO A 1 364 ? 24.567 12.891 -12.766 1.00 49.59 364 PRO A C 1
ATOM 2855 O O . PRO A 1 364 ? 23.704 13.731 -12.533 1.00 49.59 364 PRO A O 1
ATOM 2858 N N . ALA A 1 365 ? 24.252 11.626 -13.080 1.00 47.22 365 ALA A N 1
ATOM 2859 C CA . ALA A 1 365 ? 22.883 11.135 -13.126 1.00 47.22 365 ALA A CA 1
ATOM 2860 C C . ALA A 1 365 ? 22.245 10.958 -11.734 1.00 47.22 365 ALA A C 1
ATOM 2862 O O . ALA A 1 365 ? 21.033 11.092 -11.592 1.00 47.22 365 ALA A O 1
ATOM 2863 N N . ALA A 1 366 ? 23.046 10.742 -10.685 1.00 46.66 366 ALA A N 1
ATOM 2864 C CA . ALA A 1 366 ? 22.573 10.711 -9.300 1.00 46.66 366 ALA A CA 1
ATOM 2865 C C . ALA A 1 366 ? 22.057 12.086 -8.813 1.00 46.66 366 ALA A C 1
ATOM 2867 O O . ALA A 1 366 ? 21.348 12.174 -7.812 1.00 46.66 366 ALA A O 1
ATOM 2868 N N . LEU A 1 367 ? 22.385 13.164 -9.532 1.00 49.31 367 LEU A N 1
ATOM 2869 C CA . LEU A 1 367 ? 21.951 14.529 -9.232 1.00 49.31 367 LEU A CA 1
ATOM 2870 C C . LEU A 1 367 ? 20.540 14.834 -9.741 1.00 49.31 367 LEU A C 1
ATOM 2872 O O . LEU A 1 367 ? 19.885 15.713 -9.187 1.00 49.31 367 LEU A O 1
ATOM 2876 N N . TYR A 1 368 ? 20.040 14.082 -10.732 1.00 46.53 368 TYR A N 1
ATOM 2877 C CA . TYR A 1 368 ? 18.647 14.194 -11.193 1.00 46.53 368 TYR A CA 1
ATOM 2878 C C . TYR A 1 368 ? 17.635 13.857 -10.092 1.00 46.53 368 TYR A C 1
ATOM 2880 O O . TYR A 1 368 ? 16.469 14.234 -10.188 1.00 46.53 368 TYR A O 1
ATOM 2888 N N . TYR A 1 369 ? 18.083 13.171 -9.039 1.00 48.34 369 TYR A N 1
ATOM 2889 C CA . TYR A 1 369 ? 17.265 12.821 -7.888 1.00 48.34 369 TYR A CA 1
ATOM 2890 C C . TYR A 1 369 ? 17.228 13.920 -6.818 1.00 48.34 369 TYR A C 1
ATOM 2892 O O . TYR A 1 369 ? 16.523 13.757 -5.836 1.00 48.34 369 TYR A O 1
ATOM 2900 N N . LEU A 1 370 ? 17.939 15.044 -6.961 1.00 49.72 370 LEU A N 1
ATOM 2901 C CA . LEU A 1 370 ? 17.873 16.161 -6.011 1.00 49.72 370 LEU A CA 1
ATOM 2902 C C . LEU A 1 370 ? 16.786 17.152 -6.454 1.00 49.72 370 LEU A C 1
ATOM 2904 O O . LEU A 1 370 ? 16.994 17.967 -7.347 1.00 49.72 370 LEU A O 1
ATOM 2908 N N . TRP A 1 371 ? 15.601 17.072 -5.846 1.00 45.09 371 TRP A N 1
ATOM 2909 C CA . TRP A 1 371 ? 14.497 18.002 -6.114 1.00 45.09 371 TRP A CA 1
ATOM 2910 C C . TRP A 1 371 ? 14.569 19.221 -5.189 1.00 45.09 371 TRP A C 1
ATOM 2912 O O . TRP A 1 371 ? 14.807 19.037 -3.998 1.00 45.09 371 TRP A O 1
ATOM 2922 N N . ASN A 1 372 ? 14.284 20.422 -5.721 1.00 44.81 372 ASN A N 1
ATOM 2923 C CA . ASN A 1 372 ? 14.014 21.703 -5.035 1.00 44.81 372 ASN A CA 1
ATOM 2924 C C . ASN A 1 372 ? 13.886 21.619 -3.491 1.00 44.81 372 ASN A C 1
ATOM 2926 O O . ASN A 1 372 ? 12.784 21.542 -2.957 1.00 44.81 372 ASN A O 1
ATOM 2930 N N . ASP A 1 373 ? 15.011 21.605 -2.785 1.00 41.50 373 ASP A N 1
ATOM 2931 C CA . ASP A 1 373 ? 15.197 21.697 -1.335 1.00 41.50 373 ASP A CA 1
ATOM 2932 C C . ASP A 1 373 ? 14.764 20.483 -0.518 1.00 41.50 373 ASP A C 1
ATOM 2934 O O . ASP A 1 373 ? 14.749 20.483 0.715 1.00 41.50 373 ASP A O 1
ATOM 2938 N N . LYS A 1 374 ? 14.477 19.391 -1.218 1.00 42.22 374 LYS A N 1
ATOM 2939 C CA . LYS A 1 374 ? 14.061 18.106 -0.675 1.00 42.22 374 LYS A CA 1
ATOM 2940 C C . LYS A 1 374 ? 15.200 17.114 -0.908 1.00 42.22 374 LYS A C 1
ATOM 2942 O O . LYS A 1 374 ? 15.130 16.239 -1.765 1.00 42.22 374 LYS A O 1
ATOM 2947 N N . ALA A 1 375 ? 16.294 17.298 -0.166 1.00 41.03 375 ALA A N 1
ATOM 2948 C CA . ALA A 1 375 ? 17.394 16.337 -0.131 1.00 41.03 375 ALA A CA 1
ATOM 2949 C C . ALA A 1 375 ? 16.852 14.953 0.271 1.00 41.03 375 ALA A C 1
ATOM 2951 O O . ALA A 1 375 ? 16.159 14.848 1.283 1.00 41.03 375 ALA A O 1
ATOM 2952 N N . PHE A 1 376 ? 17.161 13.912 -0.508 1.00 51.50 376 PHE A N 1
ATOM 2953 C CA . PHE A 1 376 ? 16.823 12.519 -0.193 1.00 51.50 376 PHE A CA 1
ATOM 2954 C C . PHE A 1 376 ? 17.861 11.969 0.795 1.00 51.50 376 PHE A C 1
ATOM 2956 O O . PHE A 1 376 ? 18.995 11.717 0.384 1.00 51.50 376 PHE A O 1
ATOM 2963 N N . PRO A 1 377 ? 17.539 11.792 2.093 1.00 45.09 377 PRO A N 1
ATOM 2964 C CA . PRO A 1 377 ? 18.558 11.473 3.087 1.00 45.09 377 PRO A CA 1
ATOM 2965 C C . PRO A 1 377 ? 18.593 9.989 3.472 1.00 45.09 377 PRO A C 1
ATOM 2967 O O . PRO A 1 377 ? 19.500 9.581 4.190 1.00 45.09 377 PRO A O 1
ATOM 2970 N N . VAL A 1 378 ? 17.638 9.163 3.030 1.00 52.44 378 VAL A N 1
ATOM 2971 C CA . VAL A 1 378 ? 17.547 7.762 3.465 1.00 52.44 378 VAL A CA 1
ATOM 2972 C C . VAL A 1 378 ? 17.873 6.852 2.297 1.00 52.44 378 VAL A C 1
ATOM 2974 O O . VAL A 1 378 ? 16.982 6.301 1.659 1.00 52.44 378 VAL A O 1
ATOM 2977 N N . ARG A 1 379 ? 19.170 6.694 2.027 1.00 65.62 379 ARG A N 1
ATOM 2978 C CA . ARG A 1 379 ? 19.623 5.579 1.196 1.00 65.62 379 ARG A CA 1
ATOM 2979 C C . ARG A 1 379 ? 19.222 4.286 1.892 1.00 65.62 379 ARG A C 1
ATOM 2981 O O . ARG A 1 379 ? 19.518 4.098 3.076 1.00 65.62 379 ARG A O 1
ATOM 2988 N N . LEU A 1 380 ? 18.532 3.412 1.170 1.00 70.31 380 LEU A N 1
ATOM 2989 C CA . LEU A 1 380 ? 18.210 2.085 1.679 1.00 70.31 380 LEU A CA 1
ATOM 2990 C C . LEU A 1 380 ? 19.517 1.323 1.914 1.00 70.31 380 LEU A C 1
ATOM 2992 O O . LEU A 1 380 ? 20.367 1.239 1.030 1.00 70.31 380 LEU A O 1
ATOM 2996 N N . CYS A 1 381 ? 19.701 0.793 3.122 1.00 73.94 381 CYS A N 1
ATOM 2997 C CA . CYS A 1 381 ? 20.903 0.043 3.441 1.00 73.94 381 CYS A CA 1
ATOM 2998 C C . CYS A 1 381 ? 20.709 -1.410 3.031 1.00 73.94 381 CYS A C 1
ATOM 3000 O O . CYS A 1 381 ? 19.829 -2.113 3.532 1.00 73.94 381 CYS A O 1
ATOM 3002 N N . LEU A 1 382 ? 21.543 -1.853 2.098 1.00 81.44 382 LEU A N 1
ATOM 3003 C CA . LEU A 1 382 ? 21.488 -3.205 1.555 1.00 81.44 382 LEU A CA 1
ATOM 3004 C C . LEU A 1 382 ? 22.536 -4.138 2.184 1.00 81.44 382 LEU A C 1
ATOM 3006 O O . LEU A 1 382 ? 22.622 -5.303 1.810 1.00 81.44 382 LEU A O 1
ATOM 3010 N N . SER A 1 383 ? 23.308 -3.660 3.166 1.00 80.00 383 SER A N 1
ATOM 3011 C CA . SER A 1 383 ? 24.404 -4.422 3.784 1.00 80.00 383 SER A CA 1
ATOM 3012 C C . SER A 1 383 ? 23.953 -5.609 4.642 1.00 80.00 383 SER A C 1
ATOM 3014 O O . SER A 1 383 ? 24.775 -6.426 5.034 1.00 80.00 383 SER A O 1
ATOM 3016 N N . ALA A 1 384 ? 22.660 -5.734 4.950 1.00 85.19 384 ALA A N 1
ATOM 3017 C CA . ALA A 1 384 ? 22.108 -6.911 5.628 1.00 85.19 384 ALA A CA 1
ATOM 3018 C C . ALA A 1 384 ? 21.215 -7.759 4.712 1.00 85.19 384 ALA A C 1
ATOM 3020 O O . ALA A 1 384 ? 20.418 -8.560 5.208 1.00 85.19 384 ALA A O 1
ATOM 3021 N N . MET A 1 385 ? 21.302 -7.567 3.393 1.00 91.19 385 MET A N 1
ATOM 3022 C CA . MET A 1 385 ? 20.489 -8.307 2.436 1.00 91.19 385 MET A CA 1
ATOM 3023 C C . MET A 1 385 ? 20.896 -9.773 2.411 1.00 91.19 385 MET A C 1
ATOM 3025 O O . MET A 1 385 ? 22.032 -10.100 2.100 1.00 91.19 385 MET A O 1
ATOM 3029 N N . GLN A 1 386 ? 19.943 -10.643 2.727 1.00 93.88 386 GLN A N 1
ATOM 3030 C CA . GLN A 1 386 ? 20.114 -12.092 2.804 1.00 93.88 386 GLN A CA 1
ATOM 3031 C C . GLN A 1 386 ? 19.452 -12.807 1.627 1.00 93.88 386 GLN A C 1
ATOM 3033 O O . GLN A 1 386 ? 19.952 -13.844 1.200 1.00 93.88 386 GLN A O 1
ATOM 3038 N N . ASP A 1 387 ? 18.344 -12.266 1.122 1.00 95.62 387 ASP A N 1
ATOM 3039 C CA . ASP A 1 387 ? 17.526 -12.850 0.059 1.00 95.62 387 ASP A CA 1
ATOM 3040 C C . ASP A 1 387 ? 17.312 -11.813 -1.044 1.00 95.62 387 ASP A C 1
ATOM 3042 O O . ASP A 1 387 ? 16.775 -10.722 -0.804 1.00 95.62 387 ASP A O 1
ATOM 3046 N N . LEU A 1 388 ? 17.749 -12.154 -2.249 1.00 93.75 388 LEU A N 1
ATOM 3047 C CA . LEU A 1 388 ? 17.571 -11.337 -3.432 1.00 93.75 388 LEU A CA 1
ATOM 3048 C C . LEU A 1 388 ? 16.862 -12.150 -4.513 1.00 93.75 388 LEU A C 1
ATOM 3050 O O . LEU A 1 388 ? 17.420 -13.104 -5.049 1.00 93.75 388 LEU A O 1
ATOM 3054 N N . LYS A 1 389 ? 15.664 -11.708 -4.899 1.00 94.31 389 LYS A N 1
ATOM 3055 C CA . LYS A 1 389 ? 14.933 -12.225 -6.056 1.00 94.31 389 LYS A CA 1
ATOM 3056 C C . LYS A 1 389 ? 14.922 -11.203 -7.189 1.00 94.31 389 LYS A C 1
ATOM 3058 O O . LYS A 1 389 ? 14.341 -10.128 -7.059 1.00 94.31 389 LYS A O 1
ATOM 3063 N N . LEU A 1 390 ? 15.521 -11.537 -8.323 1.00 90.38 390 LEU A N 1
ATOM 3064 C CA . LEU A 1 390 ? 15.538 -10.691 -9.513 1.00 90.38 390 LEU A CA 1
ATOM 3065 C C . LEU A 1 390 ? 14.789 -11.374 -10.645 1.00 90.38 390 LEU A C 1
ATOM 3067 O O . LEU A 1 390 ? 15.111 -12.499 -11.015 1.00 90.38 390 LEU A O 1
ATOM 3071 N N . PHE A 1 391 ? 13.828 -10.670 -11.228 1.00 87.88 391 PHE A N 1
ATOM 3072 C CA . PHE A 1 391 ? 13.225 -11.068 -12.489 1.00 87.88 391 PHE A CA 1
ATOM 3073 C C . PHE A 1 391 ? 13.946 -10.321 -13.608 1.00 87.88 391 PHE A C 1
ATOM 3075 O O . PHE A 1 391 ? 13.881 -9.092 -13.702 1.00 87.88 391 PHE A O 1
ATOM 3082 N N . LEU A 1 392 ? 14.708 -11.073 -14.393 1.00 81.81 392 LEU A N 1
ATOM 3083 C CA . LEU A 1 392 ? 15.665 -10.584 -15.367 1.00 81.81 392 LEU A CA 1
ATOM 3084 C C . LEU A 1 392 ? 15.036 -10.527 -16.757 1.00 81.81 392 LEU A C 1
ATOM 3086 O O . LEU A 1 392 ? 14.742 -11.556 -17.370 1.00 81.81 392 LEU A O 1
ATOM 3090 N N . SER A 1 393 ? 14.923 -9.305 -17.268 1.00 76.06 393 SER A N 1
ATOM 3091 C CA . SER A 1 393 ? 14.743 -9.027 -18.690 1.00 76.06 393 SER A CA 1
ATOM 3092 C C . SER A 1 393 ? 16.094 -8.996 -19.412 1.00 76.06 393 SER A C 1
ATOM 3094 O O . SER A 1 393 ? 17.155 -8.947 -18.781 1.00 76.06 393 SER A O 1
ATOM 3096 N N . ALA A 1 394 ? 16.073 -8.962 -20.747 1.00 68.75 394 ALA A N 1
ATOM 3097 C CA . ALA A 1 394 ? 17.269 -8.775 -21.578 1.00 68.75 394 ALA A CA 1
ATOM 3098 C C . ALA A 1 394 ? 18.138 -7.593 -21.106 1.00 68.75 394 ALA A C 1
ATOM 3100 O O . ALA A 1 394 ? 19.358 -7.704 -21.003 1.00 68.75 394 ALA A O 1
ATOM 3101 N N . HIS A 1 395 ? 17.478 -6.476 -20.786 1.00 64.81 395 HIS A N 1
ATOM 3102 C CA . HIS A 1 395 ? 18.098 -5.200 -20.434 1.00 64.81 395 HIS A CA 1
ATOM 3103 C C . HIS A 1 395 ? 18.677 -5.171 -19.018 1.00 64.81 395 HIS A C 1
ATOM 3105 O O . HIS A 1 395 ? 19.547 -4.361 -18.729 1.00 64.81 395 HIS A O 1
ATOM 3111 N N . LEU A 1 396 ? 18.215 -6.055 -18.131 1.00 67.12 396 LEU A N 1
ATOM 3112 C CA . LEU A 1 396 ? 18.688 -6.112 -16.749 1.00 67.12 396 LEU A CA 1
ATOM 3113 C C . LEU A 1 396 ? 19.963 -6.928 -16.554 1.00 67.12 396 LEU A C 1
ATOM 3115 O O . LEU A 1 396 ? 20.565 -6.867 -15.483 1.00 67.12 396 LEU A O 1
ATOM 3119 N N . ARG A 1 397 ? 20.387 -7.691 -17.566 1.00 67.88 397 ARG A N 1
ATOM 3120 C CA . ARG A 1 397 ? 21.561 -8.566 -17.458 1.00 67.88 397 ARG A CA 1
ATOM 3121 C C . ARG A 1 397 ? 22.853 -7.786 -17.214 1.00 67.88 397 ARG A C 1
ATOM 3123 O O . ARG A 1 397 ? 23.636 -8.200 -16.367 1.00 67.88 397 ARG A O 1
ATOM 3130 N N . SER A 1 398 ? 23.029 -6.632 -17.857 1.00 66.19 398 SER A N 1
ATOM 3131 C CA . SER A 1 398 ? 24.185 -5.749 -17.630 1.00 66.19 398 SER A CA 1
ATOM 3132 C C . SER A 1 398 ? 24.215 -5.170 -16.210 1.00 66.19 398 SER A C 1
ATOM 3134 O O . SER A 1 398 ? 25.284 -4.971 -15.637 1.00 66.19 398 SER A O 1
ATOM 3136 N N . VAL A 1 399 ? 23.042 -4.953 -15.608 1.00 68.62 399 VAL A N 1
ATOM 3137 C CA . VAL A 1 399 ? 22.895 -4.393 -14.255 1.00 68.62 399 VAL A CA 1
ATOM 3138 C C . VAL A 1 399 ? 23.112 -5.452 -13.176 1.00 68.62 399 VAL A C 1
ATOM 3140 O O . VAL A 1 399 ? 23.472 -5.119 -12.047 1.00 68.62 399 VAL A O 1
ATOM 3143 N N . LEU A 1 400 ? 22.938 -6.736 -13.510 1.00 76.19 400 LEU A N 1
ATOM 3144 C CA . LEU A 1 400 ? 23.116 -7.842 -12.573 1.00 76.19 400 LEU A CA 1
ATOM 3145 C C . LEU A 1 400 ? 24.498 -7.797 -11.915 1.00 76.19 400 LEU A C 1
ATOM 3147 O O . LEU A 1 400 ? 24.582 -7.953 -10.701 1.00 76.19 400 LEU A O 1
ATOM 3151 N N . LEU A 1 401 ? 25.555 -7.502 -12.680 1.00 74.06 401 LEU A N 1
ATOM 3152 C CA . LEU A 1 401 ? 26.909 -7.358 -12.140 1.00 74.06 401 LEU A CA 1
ATOM 3153 C C . LEU A 1 401 ? 26.999 -6.215 -11.119 1.00 74.06 401 LEU A C 1
ATOM 3155 O O . LEU A 1 401 ? 27.566 -6.402 -10.045 1.00 74.06 401 LEU A O 1
ATOM 3159 N N . CYS A 1 402 ? 26.399 -5.056 -11.405 1.00 72.88 402 CYS A N 1
ATOM 3160 C CA . CYS A 1 402 ? 26.350 -3.944 -10.456 1.00 72.88 402 CYS A CA 1
ATOM 3161 C C . CYS A 1 402 ? 25.623 -4.348 -9.171 1.00 72.88 402 CYS A C 1
ATOM 3163 O O . CYS A 1 402 ? 26.125 -4.080 -8.082 1.00 72.88 402 CYS A O 1
ATOM 3165 N N . VAL A 1 403 ? 24.486 -5.040 -9.279 1.00 77.19 403 VAL A N 1
ATOM 3166 C CA . VAL A 1 403 ? 23.754 -5.553 -8.112 1.00 77.19 403 VAL A CA 1
ATOM 3167 C C . VAL A 1 403 ? 24.634 -6.515 -7.310 1.00 77.19 403 VAL A C 1
ATOM 3169 O O . VAL A 1 403 ? 24.794 -6.327 -6.107 1.00 77.19 403 VAL A O 1
ATOM 3172 N N . VAL A 1 404 ? 25.283 -7.482 -7.967 1.00 76.50 404 VAL A N 1
ATOM 3173 C CA . VAL A 1 404 ? 26.209 -8.432 -7.324 1.00 76.50 404 VAL A CA 1
ATOM 3174 C C . VAL A 1 404 ? 27.302 -7.704 -6.548 1.00 76.50 404 VAL A C 1
ATOM 3176 O O . VAL A 1 404 ? 27.539 -8.022 -5.388 1.00 76.50 404 VAL A O 1
ATOM 3179 N N . MET A 1 405 ? 27.939 -6.698 -7.146 1.00 76.75 405 MET A N 1
ATOM 3180 C CA . MET A 1 405 ? 29.021 -5.963 -6.487 1.00 76.75 405 MET A CA 1
ATOM 3181 C C . MET A 1 405 ? 28.558 -5.200 -5.239 1.00 76.75 405 MET A C 1
ATOM 3183 O O . MET A 1 405 ? 29.352 -5.010 -4.321 1.00 76.75 405 MET A O 1
ATOM 3187 N N . HIS A 1 406 ? 27.289 -4.785 -5.178 1.00 79.25 406 HIS A N 1
ATOM 3188 C CA . HIS A 1 406 ? 26.747 -4.045 -4.035 1.00 79.25 406 HIS A CA 1
ATOM 3189 C C . HIS A 1 406 ? 26.311 -4.940 -2.873 1.00 79.25 406 HIS A C 1
ATOM 3191 O O . HIS A 1 406 ? 26.452 -4.541 -1.719 1.00 79.25 406 HIS A O 1
ATOM 3197 N N . VAL A 1 407 ? 25.747 -6.118 -3.155 1.00 85.69 407 VAL A N 1
ATOM 3198 C CA . VAL A 1 407 ? 25.100 -6.959 -2.126 1.00 85.69 407 VAL A CA 1
ATOM 3199 C C . VAL A 1 407 ? 25.661 -8.376 -2.016 1.00 85.69 407 VAL A C 1
ATOM 3201 O O . VAL A 1 407 ? 25.333 -9.088 -1.069 1.00 85.69 407 VAL A O 1
ATOM 3204 N N . GLY A 1 408 ? 26.550 -8.785 -2.922 1.00 83.94 408 GLY A N 1
ATOM 3205 C CA . GLY A 1 408 ? 27.038 -10.161 -3.041 1.00 83.94 408 GLY A CA 1
ATOM 3206 C C . GLY A 1 408 ? 27.653 -10.726 -1.761 1.00 83.94 408 GLY A C 1
ATOM 3207 O O . GLY A 1 408 ? 27.380 -11.870 -1.409 1.00 83.94 408 GLY A O 1
ATOM 3208 N N . GLN A 1 409 ? 28.387 -9.914 -0.993 1.00 86.19 409 GLN A N 1
ATOM 3209 C CA . GLN A 1 409 ? 29.035 -10.361 0.250 1.00 86.19 409 GLN A CA 1
ATOM 3210 C C . GLN A 1 409 ? 28.043 -10.843 1.323 1.00 86.19 409 GLN A C 1
ATOM 3212 O O . GLN A 1 409 ? 28.404 -11.660 2.174 1.00 86.19 409 GLN A O 1
ATOM 3217 N N . HIS A 1 410 ? 26.802 -10.355 1.287 1.00 89.25 410 HIS A N 1
ATOM 3218 C CA . HIS A 1 410 ? 25.796 -10.592 2.325 1.00 89.25 410 HIS A CA 1
ATOM 3219 C C . HIS A 1 410 ? 24.691 -11.561 1.897 1.00 89.25 410 HIS A C 1
ATOM 3221 O O . HIS A 1 410 ? 24.034 -12.155 2.754 1.00 89.25 410 HIS A O 1
ATOM 3227 N N . ILE A 1 411 ? 24.503 -11.747 0.588 1.00 91.94 411 ILE A N 1
ATOM 3228 C CA . ILE A 1 411 ? 23.440 -12.593 0.052 1.00 91.94 411 ILE A CA 1
ATOM 3229 C C . ILE A 1 411 ? 23.689 -14.058 0.411 1.00 91.94 411 ILE A C 1
ATOM 3231 O O . ILE A 1 411 ? 24.742 -14.619 0.120 1.00 91.94 411 ILE A O 1
ATOM 3235 N N . THR A 1 412 ? 22.661 -14.680 0.988 1.00 93.12 412 THR A N 1
ATOM 3236 C CA . THR A 1 412 ? 22.602 -16.118 1.285 1.00 93.12 412 THR A CA 1
ATOM 3237 C C . THR A 1 412 ? 21.686 -16.878 0.331 1.00 93.12 412 THR A C 1
ATOM 3239 O O . THR A 1 412 ? 21.923 -18.052 0.069 1.00 93.12 412 THR A O 1
ATOM 3242 N N . VAL A 1 413 ? 20.666 -16.211 -0.214 1.00 94.00 413 VAL A N 1
ATOM 3243 C CA . VAL A 1 413 ? 19.699 -16.769 -1.160 1.00 94.00 413 VAL A CA 1
ATOM 3244 C C . VAL A 1 413 ? 19.620 -15.840 -2.365 1.00 94.00 413 VAL A C 1
ATOM 3246 O O . VAL A 1 413 ? 19.260 -14.670 -2.228 1.00 94.00 413 VAL A O 1
ATOM 3249 N N . LEU A 1 414 ? 19.956 -16.356 -3.544 1.00 92.44 414 LEU A N 1
ATOM 3250 C CA . LEU A 1 414 ? 19.820 -15.646 -4.810 1.00 92.44 414 LEU A CA 1
ATOM 3251 C C . LEU A 1 414 ? 18.829 -16.387 -5.698 1.00 92.44 414 LEU A C 1
ATOM 3253 O O . LEU A 1 414 ? 19.049 -17.536 -6.065 1.00 92.44 414 LEU A O 1
ATOM 3257 N N . HIS A 1 415 ? 17.755 -15.708 -6.078 1.00 93.81 415 HIS A N 1
ATOM 3258 C CA . HIS A 1 415 ? 16.746 -16.240 -6.976 1.00 93.81 415 HIS A CA 1
ATOM 3259 C C . HIS A 1 415 ? 16.711 -15.407 -8.258 1.00 93.81 415 HIS A C 1
ATOM 3261 O O . HIS A 1 415 ? 16.325 -14.239 -8.247 1.00 93.81 415 HIS A O 1
ATOM 3267 N N . LEU A 1 416 ? 17.068 -16.016 -9.385 1.00 90.94 416 LEU A N 1
ATOM 3268 C CA . LEU A 1 416 ? 17.062 -15.390 -10.703 1.00 90.94 416 LEU A CA 1
ATOM 3269 C C . LEU A 1 416 ? 15.940 -15.986 -11.554 1.00 90.94 416 LEU A C 1
ATOM 3271 O O . LEU A 1 416 ? 15.965 -17.169 -11.875 1.00 90.94 416 LEU A O 1
ATOM 3275 N N . VAL A 1 417 ? 14.961 -15.163 -11.922 1.00 90.31 417 VAL A N 1
ATOM 3276 C CA . VAL A 1 417 ? 13.845 -15.550 -12.792 1.00 90.31 417 VAL A CA 1
ATOM 3277 C C . VAL A 1 417 ? 14.047 -14.920 -14.158 1.00 90.31 417 VAL A C 1
ATOM 3279 O O . VAL A 1 417 ? 13.933 -13.709 -14.310 1.00 90.31 417 VAL A O 1
ATOM 3282 N N . PHE A 1 418 ? 14.337 -15.723 -15.168 1.00 85.38 418 PHE A N 1
ATOM 3283 C CA . PHE A 1 418 ? 14.411 -15.281 -16.553 1.00 85.38 418 PHE A CA 1
ATOM 3284 C C . PHE A 1 418 ? 13.004 -15.316 -17.161 1.00 85.38 418 PHE A C 1
ATOM 3286 O O . PHE A 1 418 ? 12.272 -16.286 -16.977 1.00 85.38 418 PHE A O 1
ATOM 3293 N N . HIS A 1 419 ? 12.598 -14.263 -17.872 1.00 80.62 419 HIS A N 1
ATOM 3294 C CA . HIS A 1 419 ? 11.331 -14.246 -18.611 1.00 80.62 419 HIS A CA 1
ATOM 3295 C C . HIS A 1 419 ? 11.539 -14.530 -20.099 1.00 80.62 419 HIS A C 1
ATOM 3297 O O . HIS A 1 419 ? 12.597 -14.229 -20.651 1.00 80.62 419 HIS A O 1
ATOM 3303 N N . THR A 1 420 ? 10.519 -15.122 -20.736 1.00 67.94 420 THR A N 1
ATOM 3304 C CA . THR A 1 420 ? 10.535 -15.443 -22.169 1.00 67.94 420 THR A CA 1
ATOM 3305 C C . THR A 1 420 ? 10.746 -14.186 -22.986 1.00 67.94 420 THR A C 1
ATOM 3307 O O . THR A 1 420 ? 9.946 -13.252 -22.892 1.00 67.94 420 THR A O 1
ATOM 3310 N N . PHE A 1 421 ? 11.739 -14.205 -23.871 1.00 61.72 421 PHE A N 1
ATOM 3311 C CA . PHE A 1 421 ? 11.821 -13.233 -24.950 1.00 61.72 421 PHE A CA 1
ATOM 3312 C C . PHE A 1 421 ? 10.604 -13.454 -25.844 1.00 61.72 421 PHE A C 1
ATOM 3314 O O . PHE A 1 421 ? 10.539 -14.425 -26.593 1.00 61.72 421 PHE A O 1
ATOM 3321 N N . SER A 1 422 ? 9.593 -12.595 -25.728 1.00 51.31 422 SER A N 1
ATOM 3322 C CA . SER A 1 422 ? 8.422 -12.619 -26.603 1.00 51.31 422 SER A CA 1
ATOM 3323 C C . SER A 1 422 ? 8.871 -12.396 -28.050 1.00 51.31 422 SER A C 1
ATOM 3325 O O . SER A 1 422 ? 8.938 -11.248 -28.469 1.00 51.31 422 SER A O 1
ATOM 3327 N N . SER A 1 423 ? 9.214 -13.482 -28.756 1.00 45.28 423 SER A N 1
ATOM 3328 C CA . SER A 1 423 ? 9.158 -13.793 -30.199 1.00 45.28 423 SER A CA 1
ATOM 3329 C C . SER A 1 423 ? 9.312 -12.670 -31.237 1.00 45.28 423 SER A C 1
ATOM 3331 O O . SER A 1 423 ? 8.899 -12.848 -32.384 1.00 45.28 423 SER A O 1
ATOM 3333 N N . ALA A 1 424 ? 9.877 -11.517 -30.892 1.00 50.91 424 ALA A N 1
ATOM 3334 C CA . ALA A 1 424 ? 10.179 -10.472 -31.846 1.00 50.91 424 ALA A CA 1
ATOM 3335 C C . ALA A 1 424 ? 11.299 -11.022 -32.740 1.00 50.91 424 ALA A C 1
ATOM 3337 O O . ALA A 1 424 ? 12.364 -11.377 -32.228 1.00 50.91 424 ALA A O 1
ATOM 3338 N N . PRO A 1 425 ? 11.070 -11.153 -34.057 1.00 43.78 425 PRO A N 1
ATOM 3339 C CA . PRO A 1 425 ? 11.979 -11.819 -34.975 1.00 43.78 425 PRO A CA 1
ATOM 3340 C C . PRO A 1 425 ? 13.114 -10.865 -35.353 1.00 43.78 425 PRO A C 1
ATOM 3342 O O . PRO A 1 425 ? 13.326 -10.555 -36.522 1.00 43.78 425 PRO A O 1
ATOM 3345 N N . THR A 1 426 ? 13.826 -10.349 -34.358 1.00 49.88 426 THR A N 1
ATOM 3346 C CA . THR A 1 426 ? 15.074 -9.623 -34.556 1.00 49.88 426 THR A CA 1
ATOM 3347 C C . THR A 1 426 ? 16.225 -10.591 -34.314 1.00 49.88 426 THR A C 1
ATOM 3349 O O . THR A 1 426 ? 16.535 -10.894 -33.160 1.00 49.88 426 THR A O 1
ATOM 3352 N N . PRO A 1 427 ? 16.861 -11.102 -35.383 1.00 41.06 427 PRO A N 1
ATOM 3353 C CA . PRO A 1 427 ? 18.053 -11.917 -35.270 1.00 41.06 427 PRO A CA 1
ATOM 3354 C C . PRO A 1 427 ? 19.222 -10.974 -34.989 1.00 41.06 427 PRO A C 1
ATOM 3356 O O . PRO A 1 427 ? 19.800 -10.388 -35.901 1.00 41.06 427 PRO A O 1
ATOM 3359 N N . ALA A 1 428 ? 19.560 -10.781 -33.720 1.00 44.12 428 ALA A N 1
ATOM 3360 C CA . ALA A 1 428 ? 20.809 -10.133 -33.350 1.00 44.12 428 ALA A CA 1
ATOM 3361 C C . ALA A 1 428 ? 21.462 -10.855 -32.157 1.00 44.12 428 ALA A C 1
ATOM 3363 O O . ALA A 1 428 ? 20.769 -11.462 -31.338 1.00 44.12 428 ALA A O 1
ATOM 3364 N N . PRO A 1 429 ? 22.805 -10.865 -32.092 1.00 45.62 429 PRO A N 1
ATOM 3365 C CA . PRO A 1 429 ? 23.581 -11.780 -31.264 1.00 45.62 429 PRO A CA 1
ATOM 3366 C C . PRO A 1 429 ? 23.646 -11.251 -29.826 1.00 45.62 429 PRO A C 1
ATOM 3368 O O . PRO A 1 429 ? 24.584 -10.550 -29.455 1.00 45.62 429 PRO A O 1
ATOM 3371 N N . TYR A 1 430 ? 22.624 -11.538 -29.020 1.00 47.84 430 TYR A N 1
ATOM 3372 C CA . TYR A 1 430 ? 22.448 -10.919 -27.695 1.00 47.84 430 TYR A CA 1
ATOM 3373 C C . TYR A 1 430 ? 23.121 -11.645 -26.523 1.00 47.84 430 TYR A C 1
ATOM 3375 O O . TYR A 1 430 ? 23.030 -11.193 -25.386 1.00 47.84 430 TYR A O 1
ATOM 3383 N N . MET A 1 431 ? 23.865 -12.717 -26.784 1.00 44.41 431 MET A N 1
ATOM 3384 C CA . MET A 1 431 ? 24.884 -13.208 -25.858 1.00 44.41 431 MET A CA 1
ATOM 3385 C C . MET A 1 431 ? 26.256 -12.966 -26.477 1.00 44.41 431 MET A C 1
ATOM 3387 O O . MET A 1 431 ? 26.864 -13.872 -27.041 1.00 44.41 431 MET A O 1
ATOM 3391 N N . ARG A 1 432 ? 26.778 -11.739 -26.391 1.00 49.34 432 ARG A N 1
ATOM 3392 C CA . ARG A 1 432 ? 28.240 -11.628 -26.382 1.00 49.34 432 ARG A CA 1
ATOM 3393 C C . ARG A 1 432 ? 28.699 -12.205 -25.045 1.00 49.34 432 ARG A C 1
ATOM 3395 O O . ARG A 1 432 ? 28.178 -11.823 -24.005 1.00 49.34 432 ARG A O 1
ATOM 3402 N N . HIS A 1 433 ? 29.632 -13.151 -25.101 1.00 46.69 433 HIS A N 1
ATOM 3403 C CA . HIS A 1 433 ? 30.222 -13.927 -24.001 1.00 46.69 433 HIS A CA 1
ATOM 3404 C C . HIS A 1 433 ? 30.898 -13.109 -22.870 1.00 46.69 433 HIS A C 1
ATOM 3406 O O . HIS A 1 433 ? 31.763 -13.633 -22.178 1.00 46.69 433 HIS A O 1
ATOM 3412 N N . THR A 1 434 ? 30.577 -11.828 -22.690 1.00 47.44 434 THR A N 1
ATOM 3413 C CA . THR A 1 434 ? 31.327 -10.908 -21.824 1.00 47.44 434 THR A CA 1
ATOM 3414 C C . THR A 1 434 ? 30.701 -10.665 -20.458 1.00 47.44 434 THR A C 1
ATOM 3416 O O . THR A 1 434 ? 31.406 -10.206 -19.566 1.00 47.44 434 THR A O 1
ATOM 3419 N N . ASP A 1 435 ? 29.435 -11.021 -20.247 1.00 57.03 435 ASP A N 1
ATOM 3420 C CA . ASP A 1 435 ? 28.774 -10.798 -18.956 1.00 57.03 435 ASP A CA 1
ATOM 3421 C C . ASP A 1 435 ? 28.914 -12.048 -18.074 1.00 57.03 435 ASP A C 1
ATOM 3423 O O . ASP A 1 435 ? 27.941 -12.692 -17.681 1.00 57.03 435 ASP A O 1
ATOM 3427 N N . THR A 1 436 ? 30.161 -12.448 -17.813 1.00 64.25 436 THR A N 1
ATOM 3428 C CA . THR A 1 436 ? 30.474 -13.493 -16.833 1.00 64.25 436 THR A CA 1
ATOM 3429 C C . THR A 1 436 ? 30.153 -12.977 -15.436 1.00 64.25 436 THR A C 1
ATOM 3431 O O . THR A 1 436 ? 30.836 -12.089 -14.924 1.00 64.25 436 THR A O 1
ATOM 3434 N N . LEU A 1 437 ? 29.123 -13.538 -14.804 1.00 71.62 437 LEU A N 1
ATOM 3435 C CA . LEU A 1 437 ? 28.835 -13.289 -13.397 1.00 71.62 437 LEU A CA 1
ATOM 3436 C C . LEU A 1 437 ? 29.861 -14.038 -12.544 1.00 71.62 437 LEU A C 1
ATOM 3438 O O . LEU A 1 437 ? 29.932 -15.265 -12.561 1.00 71.62 437 LEU A O 1
ATOM 3442 N N . LEU A 1 438 ? 30.684 -13.296 -11.809 1.00 72.94 438 LEU A N 1
ATOM 3443 C CA . LEU A 1 438 ? 31.659 -13.882 -10.896 1.00 72.94 438 LEU A CA 1
ATOM 3444 C C . LEU A 1 438 ? 30.944 -14.333 -9.621 1.00 72.94 438 LEU A C 1
ATOM 3446 O O . LEU A 1 438 ? 30.618 -13.515 -8.760 1.00 72.94 438 LEU A O 1
ATOM 3450 N N . LEU A 1 439 ? 30.720 -15.645 -9.487 1.00 74.94 439 LEU A N 1
ATOM 3451 C CA . LEU A 1 439 ? 30.108 -16.219 -8.282 1.00 74.94 439 LEU A CA 1
ATOM 3452 C C . LEU A 1 439 ? 30.978 -16.015 -7.037 1.00 74.94 439 LEU A C 1
ATOM 3454 O O . LEU A 1 439 ? 30.463 -16.002 -5.926 1.00 74.94 439 LEU A O 1
ATOM 3458 N N . SER A 1 440 ? 32.279 -15.780 -7.217 1.00 75.06 440 SER A N 1
ATOM 3459 C CA . SER A 1 440 ? 33.201 -15.430 -6.135 1.00 75.06 440 SER A CA 1
ATOM 3460 C C . SER A 1 440 ? 32.856 -14.119 -5.422 1.00 75.06 440 SER A C 1
ATOM 3462 O O . SER A 1 440 ? 33.262 -13.922 -4.280 1.00 75.06 440 SER A O 1
ATOM 3464 N N . GLY A 1 441 ? 32.050 -13.247 -6.042 1.00 76.12 441 GLY A N 1
ATOM 3465 C CA . GLY A 1 441 ? 31.472 -12.080 -5.370 1.00 76.12 441 GLY A CA 1
ATOM 3466 C C . GLY A 1 441 ? 30.458 -12.440 -4.275 1.00 76.12 441 GLY A C 1
ATOM 3467 O O . GLY A 1 441 ? 30.144 -11.596 -3.436 1.00 76.12 441 GLY A O 1
ATOM 3468 N N . PHE A 1 442 ? 29.972 -13.685 -4.252 1.00 81.94 442 PHE A N 1
ATOM 3469 C CA . PHE A 1 442 ? 28.984 -14.184 -3.304 1.00 81.94 442 PHE A CA 1
ATOM 3470 C C . PHE A 1 442 ? 29.592 -15.092 -2.234 1.00 81.94 442 PHE A C 1
ATOM 3472 O O . PHE A 1 442 ? 29.357 -16.298 -2.196 1.00 81.94 442 PHE A O 1
ATOM 3479 N N . VAL A 1 443 ? 30.354 -14.494 -1.321 1.00 84.44 443 VAL A N 1
ATOM 3480 C CA . VAL A 1 443 ? 31.056 -15.218 -0.243 1.00 84.44 443 VAL A CA 1
ATOM 3481 C C . VAL A 1 443 ? 30.101 -16.020 0.658 1.00 84.44 443 VAL A C 1
ATOM 3483 O O . VAL A 1 443 ? 30.492 -17.046 1.209 1.00 84.44 443 VAL A O 1
ATOM 3486 N N . SER A 1 444 ? 28.850 -15.568 0.795 1.00 88.38 444 SER A N 1
ATOM 3487 C CA . SER A 1 444 ? 27.871 -16.113 1.747 1.00 88.38 444 SER A CA 1
ATOM 3488 C C . SER A 1 444 ? 26.724 -16.901 1.098 1.00 88.38 444 SER A C 1
ATOM 3490 O O . SER A 1 444 ? 25.784 -17.269 1.800 1.00 88.38 444 SER A O 1
ATOM 3492 N N . LEU A 1 445 ? 26.757 -17.149 -0.217 1.00 90.25 445 LEU A N 1
ATOM 3493 C CA . LEU A 1 445 ? 25.634 -17.758 -0.938 1.00 90.25 445 LEU A CA 1
ATOM 3494 C C . LEU A 1 445 ? 25.466 -19.237 -0.581 1.00 90.25 445 LEU A C 1
ATOM 3496 O O . LEU A 1 445 ? 26.370 -20.046 -0.773 1.00 90.25 445 LEU A O 1
ATOM 3500 N N . LEU A 1 446 ? 24.281 -19.579 -0.079 1.00 92.44 446 LEU A N 1
ATOM 3501 C CA . LEU A 1 446 ? 23.894 -20.926 0.340 1.00 92.44 446 LEU A CA 1
ATOM 3502 C C . LEU A 1 446 ? 22.896 -21.565 -0.628 1.00 92.44 446 LEU A C 1
ATOM 3504 O O . LEU A 1 446 ? 22.909 -22.781 -0.796 1.00 92.44 446 LEU A O 1
ATOM 3508 N N . ASP A 1 447 ? 22.031 -20.757 -1.243 1.00 92.44 447 ASP A N 1
ATOM 3509 C CA . ASP A 1 447 ? 20.999 -21.217 -2.171 1.00 92.44 447 ASP A CA 1
ATOM 3510 C C . ASP A 1 447 ? 20.958 -20.334 -3.423 1.00 92.44 447 ASP A C 1
ATOM 3512 O O . ASP A 1 447 ? 20.818 -19.112 -3.339 1.00 92.44 447 ASP A O 1
ATOM 3516 N N . LEU A 1 448 ? 21.076 -20.971 -4.587 1.00 91.00 448 LEU A N 1
ATOM 3517 C CA . LEU A 1 448 ? 20.977 -20.344 -5.898 1.00 91.00 448 LEU A CA 1
ATOM 3518 C C . LEU A 1 448 ? 19.837 -21.003 -6.668 1.00 91.00 448 LEU A C 1
ATOM 3520 O O . LEU A 1 448 ? 19.945 -22.147 -7.110 1.00 91.00 448 LEU A O 1
ATOM 3524 N N . GLN A 1 449 ? 18.765 -20.247 -6.871 1.00 93.19 449 GLN A N 1
ATOM 3525 C CA . GLN A 1 449 ? 17.601 -20.679 -7.632 1.00 93.19 449 GLN A CA 1
ATOM 3526 C C . GLN A 1 449 ? 17.582 -19.972 -8.980 1.00 93.19 449 GLN A C 1
ATOM 3528 O O . GLN A 1 449 ? 17.689 -18.748 -9.059 1.00 93.19 449 GLN A O 1
ATOM 3533 N N . ILE A 1 450 ? 17.437 -20.754 -10.045 1.00 90.00 450 ILE A N 1
ATOM 3534 C CA . ILE A 1 450 ? 17.352 -20.251 -11.411 1.00 90.00 450 ILE A CA 1
ATOM 3535 C C . ILE A 1 450 ? 16.061 -20.777 -12.022 1.00 90.00 450 ILE A C 1
ATOM 3537 O O . ILE A 1 450 ? 15.903 -21.977 -12.232 1.00 90.00 450 ILE A O 1
ATOM 3541 N N . GLU A 1 451 ? 15.139 -19.865 -12.303 1.00 91.56 451 GLU A N 1
ATOM 3542 C CA . GLU A 1 451 ? 13.887 -20.148 -12.992 1.00 91.56 451 GLU A CA 1
ATOM 3543 C C . GLU A 1 451 ? 13.987 -19.607 -14.417 1.00 91.56 451 GLU A C 1
ATOM 3545 O O . GLU A 1 451 ? 14.319 -18.442 -14.626 1.00 91.56 451 GLU A O 1
ATOM 3550 N N . ALA A 1 452 ? 13.702 -20.442 -15.413 1.00 88.06 452 ALA A N 1
ATOM 3551 C CA . ALA A 1 452 ? 13.663 -20.032 -16.810 1.00 88.06 452 ALA A CA 1
ATOM 3552 C C . ALA A 1 452 ? 12.530 -20.757 -17.551 1.00 88.06 452 ALA A C 1
ATOM 3554 O O . ALA A 1 452 ? 12.188 -21.891 -17.196 1.00 88.06 452 ALA A O 1
ATOM 3555 N N . PRO A 1 453 ? 11.949 -20.148 -18.596 1.00 86.31 453 PRO A N 1
ATOM 3556 C CA . PRO A 1 453 ? 11.005 -20.824 -19.464 1.00 86.31 453 PRO A CA 1
ATOM 3557 C C . PRO A 1 453 ? 11.699 -21.980 -20.196 1.00 86.31 453 PRO A C 1
ATOM 3559 O O . PRO A 1 453 ? 12.875 -21.852 -20.550 1.00 86.31 453 PRO A O 1
ATOM 3562 N N . PRO A 1 454 ? 10.985 -23.075 -20.514 1.00 86.44 454 PRO A N 1
ATOM 3563 C CA . PRO A 1 454 ? 11.584 -24.227 -21.188 1.00 86.44 454 PRO A CA 1
ATOM 3564 C C . PRO A 1 454 ? 12.306 -23.895 -22.502 1.00 86.44 454 PRO A C 1
ATOM 3566 O O . PRO A 1 454 ? 13.278 -24.557 -22.839 1.00 86.44 454 PRO A O 1
ATOM 3569 N N . CYS A 1 455 ? 11.865 -22.867 -23.237 1.00 83.19 455 CYS A N 1
ATOM 3570 C CA . CYS A 1 455 ? 12.486 -22.457 -24.499 1.00 83.19 455 CYS A CA 1
ATOM 3571 C C . CYS A 1 455 ? 13.822 -21.716 -24.339 1.00 83.19 455 CYS A C 1
ATOM 3573 O O . CYS A 1 455 ? 14.612 -21.711 -25.277 1.00 83.19 455 CYS A O 1
ATOM 3575 N N . ASP A 1 456 ? 14.089 -21.118 -23.176 1.00 79.94 456 ASP A N 1
ATOM 3576 C CA . ASP A 1 456 ? 15.296 -20.316 -22.932 1.00 79.94 456 ASP A CA 1
ATOM 3577 C C . ASP A 1 456 ? 16.299 -21.024 -22.015 1.00 79.94 456 ASP A C 1
ATOM 3579 O O . ASP A 1 456 ? 17.400 -20.514 -21.789 1.00 79.94 456 ASP A O 1
ATOM 3583 N N . ILE A 1 457 ? 15.940 -22.200 -21.486 1.00 81.12 457 ILE A N 1
ATOM 3584 C CA . ILE A 1 457 ? 16.727 -22.888 -20.462 1.00 81.12 457 ILE A CA 1
ATOM 3585 C C . ILE A 1 457 ? 18.139 -23.225 -20.946 1.00 81.12 457 ILE A C 1
ATOM 3587 O O . ILE A 1 457 ? 19.084 -23.033 -20.194 1.00 81.12 457 ILE A O 1
ATOM 3591 N N . GLU A 1 458 ? 18.324 -23.631 -22.207 1.00 77.44 458 GLU A N 1
ATOM 3592 C CA . GLU A 1 458 ? 19.658 -23.916 -22.758 1.00 77.44 458 GLU A CA 1
ATOM 3593 C C . GLU A 1 458 ? 20.543 -22.667 -22.793 1.00 77.44 458 GLU A C 1
ATOM 3595 O O . GLU A 1 458 ? 21.710 -22.717 -22.406 1.00 77.44 458 GLU A O 1
ATOM 3600 N N . SER A 1 459 ? 19.980 -21.525 -23.199 1.00 74.94 459 SER A N 1
ATOM 3601 C CA . SER A 1 459 ? 20.706 -20.252 -23.234 1.00 74.94 459 SER A CA 1
ATOM 3602 C C . SER A 1 459 ? 21.049 -19.769 -21.827 1.00 74.94 459 SER A C 1
ATOM 3604 O O . SER A 1 459 ? 22.164 -19.310 -21.590 1.00 74.94 459 SER A O 1
ATOM 3606 N N . VAL A 1 460 ? 20.113 -19.893 -20.881 1.00 76.94 460 VAL A N 1
ATOM 3607 C CA . VAL A 1 460 ? 20.356 -19.568 -19.469 1.00 76.94 460 VAL A CA 1
ATOM 3608 C C . VAL A 1 460 ? 21.449 -20.469 -18.903 1.00 76.94 460 VAL A C 1
ATOM 3610 O O . VAL A 1 460 ? 22.412 -19.951 -18.351 1.00 76.94 460 VAL A O 1
ATOM 3613 N N . MET A 1 461 ? 21.370 -21.784 -19.118 1.00 78.06 461 MET A N 1
ATOM 3614 C CA . MET A 1 461 ? 22.377 -22.744 -18.658 1.00 78.06 461 MET A CA 1
ATOM 3615 C C . MET A 1 461 ? 23.758 -22.476 -19.264 1.00 78.06 461 MET A C 1
ATOM 3617 O O . MET A 1 461 ? 24.751 -22.556 -18.546 1.00 78.06 461 MET A O 1
ATOM 3621 N N . LEU A 1 462 ? 23.841 -22.107 -20.547 1.00 74.06 462 LEU A N 1
ATOM 3622 C CA . LEU A 1 462 ? 25.104 -21.723 -21.182 1.00 74.06 462 LEU A CA 1
ATOM 3623 C C . LEU A 1 462 ? 25.681 -20.443 -20.563 1.00 74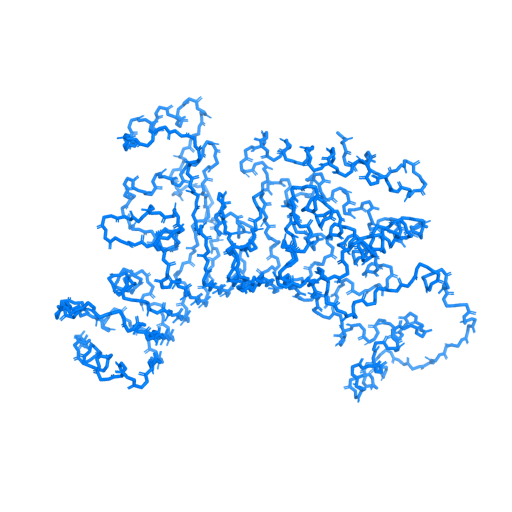.06 462 LEU A C 1
ATOM 3625 O O . LEU A 1 462 ? 26.882 -20.373 -20.323 1.00 74.06 462 LEU A O 1
ATOM 3629 N N . GLY A 1 463 ? 24.833 -19.454 -20.267 1.00 72.88 463 GLY A N 1
ATOM 3630 C CA . GLY A 1 463 ? 25.231 -18.251 -19.536 1.00 72.88 463 GLY A CA 1
ATOM 3631 C C . GLY A 1 463 ? 25.709 -18.568 -18.119 1.00 72.88 463 GLY A C 1
ATOM 3632 O O . GLY A 1 463 ? 26.743 -18.070 -17.700 1.00 72.88 463 GLY A O 1
ATOM 3633 N N . CYS A 1 464 ? 25.013 -19.448 -17.402 1.00 75.62 464 CYS A N 1
ATOM 3634 C CA . CYS A 1 464 ? 25.426 -19.905 -16.076 1.00 75.62 464 CYS A CA 1
ATOM 3635 C C . CYS A 1 464 ? 26.734 -20.700 -16.112 1.00 75.62 464 CYS A C 1
ATOM 3637 O O . CYS A 1 464 ? 27.529 -20.607 -15.185 1.00 75.62 464 CYS A O 1
ATOM 3639 N N . ALA A 1 465 ? 26.999 -21.443 -17.188 1.00 69.81 465 ALA A N 1
ATOM 3640 C CA . ALA A 1 465 ? 28.251 -22.175 -17.360 1.00 69.81 465 ALA A CA 1
ATOM 3641 C C . ALA A 1 465 ? 29.471 -21.250 -17.517 1.00 69.81 465 ALA A C 1
ATOM 3643 O O . ALA A 1 465 ? 30.594 -21.684 -17.270 1.00 69.81 465 ALA A O 1
ATOM 3644 N N . THR A 1 466 ? 29.275 -19.982 -17.901 1.00 67.38 466 THR A N 1
ATOM 3645 C CA . THR A 1 466 ? 30.355 -18.982 -17.918 1.00 67.38 466 THR A CA 1
ATOM 3646 C C . THR A 1 466 ? 30.548 -18.292 -16.567 1.00 67.38 466 THR A C 1
ATOM 3648 O O . THR A 1 466 ? 31.461 -17.479 -16.419 1.00 67.38 466 THR A O 1
ATOM 3651 N N . TRP A 1 467 ? 29.720 -18.599 -15.564 1.00 75.62 467 TRP A N 1
ATOM 3652 C CA . TRP A 1 467 ? 29.871 -18.038 -14.228 1.00 75.62 467 TRP A CA 1
ATOM 3653 C C . TRP A 1 467 ? 31.058 -18.702 -13.542 1.00 75.62 467 TRP A C 1
ATOM 3655 O O . TRP A 1 467 ? 30.981 -19.815 -13.025 1.00 75.62 467 TRP A O 1
ATOM 3665 N N . CYS A 1 468 ? 32.200 -18.023 -13.579 1.00 61.34 468 CYS A N 1
ATOM 3666 C CA . CYS A 1 468 ? 33.419 -18.546 -12.992 1.00 61.34 468 CYS A CA 1
ATOM 3667 C C . CYS A 1 468 ? 33.324 -18.533 -11.461 1.00 61.34 468 CYS A C 1
ATOM 3669 O O . CYS A 1 468 ? 33.190 -17.477 -10.834 1.00 61.34 468 CYS A O 1
ATOM 3671 N N . SER A 1 469 ? 33.493 -19.706 -10.852 1.00 52.75 469 SER A N 1
ATOM 3672 C CA . SER A 1 469 ? 33.916 -19.839 -9.461 1.00 52.75 469 SER A CA 1
ATOM 3673 C C . SER A 1 469 ? 35.434 -19.635 -9.398 1.00 52.75 469 SER A C 1
ATOM 3675 O O . SER A 1 469 ? 36.194 -20.603 -9.367 1.00 52.75 469 SER A O 1
ATOM 3677 N N . ILE A 1 470 ? 35.921 -18.396 -9.464 1.00 46.19 470 ILE A N 1
ATOM 3678 C CA . ILE A 1 470 ? 37.325 -18.162 -9.095 1.00 46.19 470 ILE A CA 1
ATOM 3679 C C . ILE A 1 470 ? 37.365 -18.161 -7.567 1.00 46.19 470 ILE A C 1
ATOM 3681 O O . ILE A 1 470 ? 37.033 -17.152 -6.951 1.00 46.19 470 ILE A O 1
ATOM 3685 N N . ALA A 1 471 ? 37.649 -19.332 -6.995 1.00 37.69 471 ALA A N 1
ATOM 3686 C CA . ALA A 1 471 ? 37.902 -19.518 -5.569 1.00 37.69 471 ALA A CA 1
ATOM 3687 C C . ALA A 1 471 ? 39.177 -18.790 -5.129 1.00 37.69 471 ALA A C 1
ATOM 3689 O O . ALA A 1 471 ? 40.152 -18.790 -5.921 1.00 37.69 471 ALA A O 1
#

pLDDT: mean 75.64, std 18.51, range [29.58, 98.06]